Protein AF-A0A4Y7Q0X6-F1 (afdb_monomer_lite)

Secondary structure (DSSP, 8-state):
-----PPPP-PPPPPP----PPP-------------------------------PPPPPPPPPPP-PPPP-SHHHHHHHHHHTPBSPP-TTS-HHHHHHHHHHHHHS--TTSS---TT-----TT--S--GGGHHHHHHHHHHHHHHHHHHT-TT-TTTTTHHHHHHTTEEEEEEEEEEETTEEEEEEEEEEEE-SBTT--EEEEEEEEEEEE-SS-EEEEEEEEEEEE-TTGGG-SS-TTTSTTS--EEEEEEEEETTTTEEEEEE--HHHHHHHHHHHHS-SSSS-HHHHHHHHHHHTTTTSS--TTTHHHHHHHHHHSPPPTTS--S-TTSPP--TTTTS--PPP---S---TT-----------------------PPPP-

Foldseek 3Di:
DDDDDDDDDDDDDDDDDDDDDDDDDDDDDDDDDDDDDDDDDDDDDDPDDDDPPPDDPDDPDPDPDPQDQDPAPLSVVVCVQLVAFDPADPVDDNVLSNLLSVLLVPLDQLPDPDPDPPADQPPVDDDDDPSSCLVNVLLQQLLVLLLLLCLQQPPFGPNPCLSSSQSSQKGWLDWYFYDDPLATQKIWTKMKGAFSHNFQKIKIKTWIWHWDDDPLFIWTKIWIKIAIDGSVRSNDSDGLRVDPPTPIFTQKMWGQDRVVRDIPIDGGDLVVLQVVCCRRRVDGPSFWSLSSSSSSCSSNSPCVRVHPPSVVSNVVSVVPTDGDPSGDDSDPPDPDDPPCPPPRDPPPPPPPPPPVPPDPDDDPPDDDDDDDDDDDDDDDDDDDD

Organism: NCBI:txid50990

Sequence (385 aa):
MTGKKTKKSTTVKATNAGSKNNVVENNGKAAVAPPVGSKRKATDDLTNKPTKTRAKPGVANPKPAPVAKPTGEWALKAIAKWNLQPPYDTEITEAQWEKYYTVRSEINVPDGGELYDGFSFQEDDAEERNDESIPHEILLDIRDALSVTIANCKGLPGREGLSDALSKGFYLLDISGCADDDSPRTVESTSRIYSPLGNGNFVDLSYDFHHRVRWASIERFATLNIALGDIGNASSNRCLAAGKQAKKIKIFSMHHDEKLRNDKRTLASVPNLKLVEEHLFGTSKKISPLKIYKFLLNAGGVMFFNEEDMGWTKREGKCRYSRLKDEESESDNEPKRDRKSNEPMTPPRGRGGFDPFGELYDSDDEGAYYDSEEEELAEYGFAPF

Radius of gyration: 30.91 Å; chains: 1; bounding box: 102×65×88 Å

Structure (mmCIF, N/CA/C/O backbone):
data_AF-A0A4Y7Q0X6-F1
#
_entry.id   AF-A0A4Y7Q0X6-F1
#
loop_
_atom_site.group_PDB
_atom_site.id
_atom_site.type_symbol
_atom_site.label_atom_id
_atom_site.label_alt_id
_atom_site.label_comp_id
_atom_site.label_asym_id
_atom_site.label_entity_id
_atom_site.label_seq_id
_atom_site.pdbx_PDB_ins_code
_atom_site.Cartn_x
_atom_site.Cartn_y
_atom_site.Cartn_z
_atom_site.occupancy
_atom_site.B_iso_or_equiv
_atom_site.auth_seq_id
_atom_site.auth_comp_id
_atom_site.auth_asym_id
_atom_site.auth_atom_id
_atom_site.pdbx_PDB_model_num
ATOM 1 N N . MET A 1 1 ? 32.934 -33.866 37.643 1.00 42.12 1 MET A N 1
ATOM 2 C CA . MET A 1 1 ? 31.610 -34.442 37.318 1.00 42.12 1 MET A CA 1
ATOM 3 C C . MET A 1 1 ? 31.054 -33.713 36.103 1.00 42.12 1 MET A C 1
ATOM 5 O O . MET A 1 1 ? 30.496 -32.635 36.238 1.00 42.12 1 MET A O 1
ATOM 9 N N . THR A 1 2 ? 31.304 -34.240 34.909 1.00 34.84 2 THR A N 1
ATOM 10 C CA . THR A 1 2 ? 30.961 -33.617 33.622 1.00 34.84 2 THR A CA 1
ATOM 11 C C . THR A 1 2 ? 29.789 -34.368 32.990 1.00 34.84 2 THR A C 1
ATOM 13 O O . THR A 1 2 ? 29.934 -35.484 32.498 1.00 34.84 2 THR A O 1
ATOM 16 N N . GLY A 1 3 ? 28.595 -33.775 33.049 1.00 36.19 3 GLY A N 1
ATOM 17 C CA . GLY A 1 3 ? 27.369 -34.351 32.496 1.00 36.19 3 GLY A CA 1
ATOM 18 C C . GLY A 1 3 ? 27.181 -33.998 31.022 1.00 36.19 3 GLY A C 1
ATOM 19 O O . GLY A 1 3 ? 26.699 -32.916 30.701 1.00 36.19 3 GLY A O 1
ATOM 20 N N . LYS A 1 4 ? 27.526 -34.927 30.122 1.00 41.84 4 LYS A N 1
ATOM 21 C CA . LYS A 1 4 ? 27.146 -34.890 28.699 1.00 41.84 4 LYS A CA 1
ATOM 22 C C . LYS A 1 4 ? 25.642 -35.161 28.559 1.00 41.84 4 LYS A C 1
ATOM 24 O O . LYS A 1 4 ? 25.179 -36.237 28.928 1.00 41.84 4 LYS A O 1
ATOM 29 N N . LYS A 1 5 ? 24.885 -34.224 27.977 1.00 49.41 5 LYS A N 1
ATOM 30 C CA . LYS A 1 5 ? 23.503 -34.454 27.517 1.00 49.41 5 LYS A CA 1
ATOM 31 C C . LYS A 1 5 ? 23.502 -34.802 26.027 1.00 49.41 5 LYS A C 1
ATOM 33 O O . LYS A 1 5 ? 23.831 -33.974 25.184 1.00 49.41 5 LYS A O 1
ATOM 38 N N . THR A 1 6 ? 23.115 -36.033 25.712 1.00 41.66 6 THR A N 1
ATOM 39 C CA . THR A 1 6 ? 22.852 -36.543 24.359 1.00 41.66 6 THR A CA 1
ATOM 40 C C . THR A 1 6 ? 21.480 -36.082 23.856 1.00 41.66 6 THR A C 1
ATOM 42 O O . THR A 1 6 ? 20.467 -36.356 24.501 1.00 41.66 6 THR A O 1
ATOM 45 N N . LYS A 1 7 ? 21.430 -35.425 22.688 1.00 46.16 7 LYS A N 1
ATOM 46 C CA . LYS A 1 7 ? 20.193 -35.151 21.933 1.00 46.16 7 LYS A CA 1
ATOM 47 C C . LYS A 1 7 ? 19.788 -36.401 21.139 1.00 46.16 7 LYS A C 1
ATOM 49 O O . LYS A 1 7 ? 20.582 -36.914 20.356 1.00 46.16 7 LYS A O 1
ATOM 54 N N . LYS A 1 8 ? 18.555 -36.882 21.334 1.00 40.59 8 LYS A N 1
ATOM 55 C CA . LYS A 1 8 ? 17.921 -37.913 20.495 1.00 40.59 8 LYS A CA 1
ATOM 56 C C . LYS A 1 8 ? 17.292 -37.248 19.268 1.00 40.59 8 LYS A C 1
ATOM 58 O O . LYS A 1 8 ? 16.390 -36.428 19.410 1.00 40.59 8 LYS A O 1
ATOM 63 N N . SER A 1 9 ? 17.775 -37.618 18.086 1.00 35.44 9 SER A N 1
ATOM 64 C CA . SER A 1 9 ? 17.152 -37.327 16.792 1.00 35.44 9 SER A CA 1
ATOM 65 C C . SER A 1 9 ? 16.017 -38.326 16.553 1.00 35.44 9 SER A C 1
ATOM 67 O O . SER A 1 9 ? 16.224 -39.531 16.701 1.00 35.44 9 SER A O 1
ATOM 69 N N . THR A 1 10 ? 14.820 -37.833 16.231 1.00 40.03 10 THR A N 1
ATOM 70 C CA . THR A 1 10 ? 13.656 -38.663 15.892 1.00 40.03 10 THR A CA 1
ATOM 71 C C . THR A 1 10 ? 13.341 -38.471 14.415 1.00 40.03 10 THR A C 1
ATOM 73 O O . THR A 1 10 ? 12.873 -37.415 13.999 1.00 40.03 10 THR A O 1
ATOM 76 N N . THR A 1 11 ? 13.628 -39.500 13.623 1.00 36.19 11 THR A N 1
ATOM 77 C CA . THR A 1 11 ? 13.312 -39.595 12.196 1.00 36.19 11 THR A CA 1
ATOM 78 C C . THR A 1 11 ? 11.851 -40.008 12.026 1.00 36.19 11 THR A C 1
ATOM 80 O O . THR A 1 11 ? 11.471 -41.112 12.417 1.00 36.19 11 THR A O 1
ATOM 83 N N . VAL A 1 12 ? 11.025 -39.147 11.430 1.00 40.78 12 VAL A N 1
ATOM 84 C CA . VAL A 1 12 ? 9.645 -39.483 11.048 1.00 40.78 12 VAL A CA 1
ATOM 85 C C . VAL A 1 12 ? 9.639 -39.971 9.598 1.00 40.78 12 VAL A C 1
ATOM 87 O O . VAL A 1 12 ? 10.002 -39.238 8.682 1.00 40.78 12 VAL A O 1
ATOM 90 N N . LYS A 1 13 ? 9.243 -41.234 9.403 1.00 35.84 13 LYS A N 1
ATOM 91 C CA . LYS A 1 13 ? 8.971 -41.851 8.096 1.00 35.84 13 LYS A CA 1
ATOM 92 C C . LYS A 1 13 ? 7.671 -41.284 7.520 1.00 35.84 13 LYS A C 1
ATOM 94 O O . LYS A 1 13 ? 6.621 -41.435 8.136 1.00 35.84 13 LYS A O 1
ATOM 99 N N . ALA A 1 14 ? 7.733 -40.711 6.321 1.00 36.19 14 ALA A N 1
ATOM 100 C CA . ALA A 1 14 ? 6.559 -40.410 5.511 1.00 36.19 14 ALA A CA 1
ATOM 101 C C . ALA A 1 14 ? 6.200 -41.636 4.656 1.00 36.19 14 ALA A C 1
ATOM 103 O O . ALA A 1 14 ? 7.004 -42.086 3.838 1.00 36.19 14 ALA A O 1
ATOM 104 N N . THR A 1 15 ? 5.005 -42.196 4.854 1.00 38.50 15 THR A N 1
ATOM 105 C CA . THR A 1 15 ? 4.435 -43.228 3.978 1.00 38.50 15 THR A CA 1
ATOM 106 C C . THR A 1 15 ? 3.502 -42.607 2.950 1.00 38.50 15 THR A C 1
ATOM 108 O O . THR A 1 15 ? 2.641 -41.790 3.261 1.00 38.50 15 THR A O 1
ATOM 111 N N . ASN A 1 16 ? 3.716 -43.050 1.717 1.00 35.06 16 ASN A N 1
ATOM 112 C CA . ASN A 1 16 ? 3.055 -42.677 0.480 1.00 35.06 16 ASN A CA 1
ATOM 113 C C . ASN A 1 16 ? 1.678 -43.368 0.393 1.00 35.06 16 ASN A C 1
ATOM 115 O O . ASN A 1 16 ? 1.601 -44.580 0.601 1.00 35.06 16 ASN A O 1
ATOM 119 N N . ALA A 1 17 ? 0.612 -42.640 0.056 1.00 36.94 17 ALA A N 1
ATOM 120 C CA . ALA A 1 17 ? -0.700 -43.218 -0.244 1.00 36.94 17 ALA A CA 1
ATOM 121 C C . ALA A 1 17 ? -1.197 -42.674 -1.587 1.00 36.94 17 ALA A C 1
ATOM 123 O O . ALA A 1 17 ? -1.498 -41.491 -1.732 1.00 36.94 17 ALA A O 1
ATOM 124 N N . GLY A 1 18 ? -1.215 -43.563 -2.581 1.00 31.98 18 GLY A N 1
ATOM 125 C CA . GLY A 1 18 ? -1.618 -43.278 -3.949 1.00 31.98 18 GLY A CA 1
ATOM 126 C C . GLY A 1 18 ? -3.117 -43.026 -4.079 1.00 31.98 18 GLY A C 1
ATOM 127 O O . GLY A 1 18 ? -3.935 -43.760 -3.527 1.00 31.98 18 GLY A O 1
ATOM 128 N N . SER A 1 19 ? -3.461 -42.012 -4.869 1.00 37.03 19 SER A N 1
ATOM 129 C CA . SER A 1 19 ? -4.831 -41.729 -5.281 1.00 37.03 19 SER A CA 1
ATOM 130 C C . SER A 1 19 ? -5.029 -42.190 -6.725 1.00 37.03 19 SER A C 1
ATOM 132 O O . SER A 1 19 ? -4.383 -41.688 -7.646 1.00 37.03 19 SER A O 1
ATOM 134 N N . LYS A 1 20 ? -5.888 -43.197 -6.908 1.00 37.97 20 LYS A N 1
ATOM 135 C CA . LYS A 1 20 ? -6.369 -43.678 -8.207 1.00 37.97 20 LYS A CA 1
ATOM 136 C C . LYS A 1 20 ? -7.588 -42.840 -8.592 1.00 37.97 20 LYS A C 1
ATOM 138 O O . LYS A 1 20 ? -8.619 -42.951 -7.937 1.00 37.97 20 LYS A O 1
ATOM 143 N N . ASN A 1 21 ? -7.486 -42.040 -9.652 1.00 41.12 21 ASN A N 1
ATOM 144 C CA . ASN A 1 21 ? -8.643 -41.365 -10.236 1.00 41.12 21 ASN A CA 1
ATOM 145 C C . ASN A 1 21 ? -9.253 -42.230 -11.342 1.00 41.12 21 ASN A C 1
ATOM 147 O O . ASN A 1 21 ? -8.586 -42.587 -12.312 1.00 41.12 21 ASN A O 1
ATOM 151 N N . ASN A 1 22 ? -10.532 -42.552 -11.152 1.00 38.16 22 ASN A N 1
ATOM 152 C CA . ASN A 1 22 ? -11.394 -43.211 -12.119 1.00 38.16 22 ASN A CA 1
ATOM 153 C C . ASN A 1 22 ? -11.640 -42.306 -13.331 1.00 38.16 22 ASN A C 1
ATOM 155 O O . ASN A 1 22 ? -12.042 -41.150 -13.196 1.00 38.16 22 ASN A O 1
ATOM 159 N N . VAL A 1 23 ? -11.439 -42.887 -14.509 1.00 36.53 23 VAL A N 1
ATOM 160 C CA . VAL A 1 23 ? -11.883 -42.381 -15.805 1.00 36.53 23 VAL A CA 1
ATOM 161 C C . VAL A 1 23 ? -13.380 -42.668 -15.921 1.00 36.53 23 VAL A C 1
ATOM 163 O O . VAL A 1 23 ? -13.791 -43.823 -15.852 1.00 36.53 23 VAL A O 1
ATOM 166 N N . VAL A 1 24 ? -14.195 -41.625 -16.079 1.00 47.00 24 VAL A N 1
ATOM 167 C CA . VAL A 1 24 ? -15.589 -41.750 -16.523 1.00 47.00 24 VAL A CA 1
ATOM 168 C C . VAL A 1 24 ? -15.646 -41.235 -17.954 1.00 47.00 24 VAL A C 1
ATOM 170 O O . VAL A 1 24 ? -15.506 -40.040 -18.208 1.00 47.00 24 VAL A O 1
ATOM 173 N N . GLU A 1 25 ? -15.809 -42.172 -18.884 1.00 37.81 25 GLU A N 1
ATOM 174 C CA . GLU A 1 25 ? -16.182 -41.915 -20.269 1.00 37.81 25 GLU A CA 1
ATOM 175 C C . GLU A 1 25 ? -17.593 -41.319 -20.316 1.00 37.81 25 GLU A C 1
ATOM 177 O O . GLU A 1 25 ? -18.524 -41.867 -19.732 1.00 37.81 25 GLU A O 1
ATOM 182 N N . ASN A 1 26 ? -17.770 -40.223 -21.053 1.00 42.41 26 ASN A N 1
ATOM 183 C CA . ASN A 1 26 ? -19.085 -39.770 -21.491 1.00 42.41 26 ASN A CA 1
ATOM 184 C C . ASN A 1 26 ? -19.026 -39.484 -22.994 1.00 42.41 26 ASN A C 1
ATOM 186 O O . ASN A 1 26 ? -18.531 -38.450 -23.440 1.00 42.41 26 ASN A O 1
ATOM 190 N N . ASN A 1 27 ? -19.527 -40.446 -23.768 1.00 41.25 27 ASN A N 1
ATOM 191 C CA . ASN A 1 27 ? -19.830 -40.320 -25.188 1.00 41.25 27 ASN A CA 1
ATOM 192 C C . ASN A 1 27 ? -21.253 -39.768 -25.355 1.00 41.25 27 ASN A C 1
ATOM 194 O O . ASN A 1 27 ? -22.197 -40.316 -24.792 1.00 41.25 27 ASN A O 1
ATOM 198 N N . GLY A 1 28 ? -21.426 -38.737 -26.185 1.00 40.59 28 GLY A N 1
ATOM 199 C CA . GLY A 1 28 ? -22.749 -38.200 -26.511 1.00 40.59 28 GLY A CA 1
ATOM 200 C C . GLY A 1 28 ? -22.730 -37.197 -27.661 1.00 40.59 28 GLY A C 1
ATOM 201 O O . GLY A 1 28 ? -22.636 -35.995 -27.447 1.00 40.59 28 GLY A O 1
ATOM 202 N N . LYS A 1 29 ? -22.825 -37.716 -28.891 1.00 38.19 29 LYS A N 1
ATOM 203 C CA . LYS A 1 29 ? -23.084 -36.990 -30.147 1.00 38.19 29 LYS A CA 1
ATOM 204 C C . LYS A 1 29 ? -24.416 -36.226 -30.100 1.00 38.19 29 LYS A C 1
ATOM 206 O O . LYS A 1 29 ? -25.411 -36.817 -29.702 1.00 38.19 29 LYS A O 1
ATOM 211 N N . ALA A 1 30 ? -24.467 -35.032 -30.697 1.00 40.59 30 ALA A N 1
ATOM 212 C CA . ALA A 1 30 ? -25.462 -34.678 -31.724 1.00 40.59 30 ALA A CA 1
ATOM 213 C C . ALA A 1 30 ? -25.152 -33.309 -32.354 1.00 40.59 30 ALA A C 1
ATOM 215 O O . ALA A 1 30 ? -24.991 -32.306 -31.666 1.00 40.59 30 ALA A O 1
ATOM 216 N N . ALA A 1 31 ? -25.094 -33.294 -33.684 1.00 42.94 31 ALA A N 1
ATOM 217 C CA . ALA A 1 31 ? -25.032 -32.110 -34.526 1.00 42.94 31 ALA A CA 1
ATOM 218 C C . ALA A 1 31 ? -26.451 -31.587 -34.801 1.00 42.94 31 ALA A C 1
ATOM 220 O O . ALA A 1 31 ? -27.325 -32.385 -35.137 1.00 42.94 31 ALA A O 1
ATOM 221 N N . VAL A 1 32 ? -26.667 -30.269 -34.732 1.00 49.12 32 VAL A N 1
ATOM 222 C CA . VAL A 1 32 ? -27.850 -29.602 -35.305 1.00 49.12 32 VAL A CA 1
ATOM 223 C C . VAL A 1 32 ? -27.428 -28.263 -35.922 1.00 49.12 32 VAL A C 1
ATOM 225 O O . VAL A 1 32 ? -26.680 -27.492 -35.328 1.00 49.12 32 VAL A O 1
ATOM 228 N N . ALA A 1 33 ? -27.886 -28.053 -37.156 1.00 47.62 33 ALA A N 1
ATOM 229 C CA . ALA A 1 33 ? -27.606 -26.946 -38.067 1.00 47.62 33 ALA A CA 1
ATOM 230 C C . ALA A 1 33 ? -28.189 -25.579 -37.618 1.00 47.62 33 ALA A C 1
ATOM 232 O O . ALA A 1 33 ? -29.082 -25.543 -36.770 1.00 47.62 33 ALA A O 1
ATOM 233 N N . PRO A 1 34 ? -27.737 -24.447 -38.205 1.00 54.53 34 PRO A N 1
ATOM 234 C CA . PRO A 1 34 ? -28.184 -23.108 -37.817 1.00 54.53 34 PRO A CA 1
ATOM 235 C C . PRO A 1 34 ? -29.416 -22.632 -38.614 1.00 54.53 34 PRO A C 1
ATOM 237 O O . PRO A 1 34 ? -29.456 -22.816 -39.834 1.00 54.53 34 PRO A O 1
ATOM 240 N N . PRO A 1 35 ? -30.384 -21.922 -38.000 1.00 59.22 35 PRO A N 1
ATOM 241 C CA . PRO A 1 35 ? -31.389 -21.191 -38.754 1.00 59.22 35 PRO A CA 1
ATOM 242 C C . PRO A 1 35 ? -30.964 -19.734 -38.998 1.00 59.22 35 PRO A C 1
ATOM 244 O O . PRO A 1 35 ? -30.876 -18.899 -38.101 1.00 59.22 35 PRO A O 1
ATOM 247 N N . VAL A 1 36 ? -30.686 -19.474 -40.271 1.00 44.56 36 VAL A N 1
ATOM 248 C CA . VAL A 1 36 ? -31.176 -18.367 -41.107 1.00 44.56 36 VAL A CA 1
ATOM 249 C C . VAL A 1 36 ? -31.948 -17.234 -40.398 1.00 44.56 36 VAL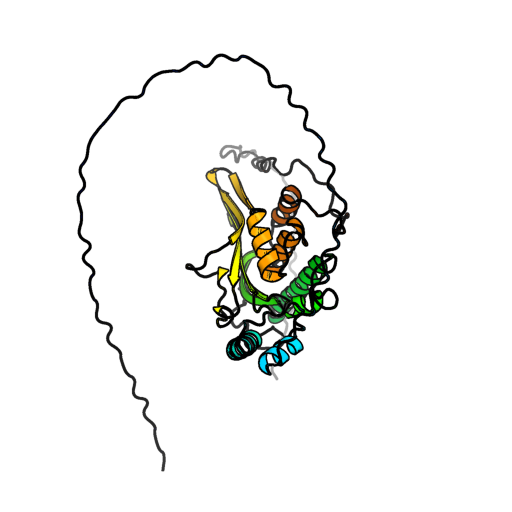 A C 1
ATOM 251 O O . VAL A 1 36 ? -33.077 -17.399 -39.951 1.00 44.56 36 VAL A O 1
ATOM 254 N N . GLY A 1 37 ? -31.347 -16.040 -40.450 1.00 43.00 37 GLY A N 1
ATOM 255 C CA . GLY A 1 37 ? -31.946 -14.790 -40.936 1.00 43.00 37 GLY A CA 1
ATOM 256 C C . GLY A 1 37 ? -33.285 -14.321 -40.360 1.00 43.00 37 GLY A C 1
ATOM 257 O O . GLY A 1 37 ? -34.348 -14.750 -40.797 1.00 43.00 37 GLY A O 1
ATOM 258 N N . SER A 1 38 ? -33.245 -13.265 -39.540 1.00 45.56 38 SER A N 1
ATOM 259 C CA . SER A 1 38 ? -34.418 -12.415 -39.315 1.00 45.56 38 SER A CA 1
ATOM 260 C C . SER A 1 38 ? -34.057 -10.934 -39.440 1.00 45.56 38 SER A C 1
ATOM 262 O O . SER A 1 38 ? -33.387 -10.350 -38.590 1.00 45.56 38 SER A O 1
ATOM 264 N N . LYS A 1 39 ? -34.503 -10.342 -40.554 1.00 48.31 39 LYS A N 1
ATOM 265 C CA . LYS A 1 39 ? -34.546 -8.900 -40.808 1.00 48.31 39 LYS A CA 1
ATOM 266 C C . LYS A 1 39 ? -35.511 -8.260 -39.807 1.00 48.31 39 LYS A C 1
ATOM 268 O O . LYS A 1 39 ? -36.683 -8.630 -39.788 1.00 48.31 39 LYS A O 1
ATOM 273 N N . ARG A 1 40 ? -35.073 -7.255 -39.045 1.00 43.03 40 ARG A N 1
ATOM 274 C CA . ARG A 1 40 ? -35.993 -6.337 -38.357 1.00 43.03 40 ARG A CA 1
ATOM 275 C C . ARG A 1 40 ? -35.858 -4.931 -38.923 1.00 43.03 40 ARG A C 1
ATOM 277 O O . ARG A 1 40 ? -34.797 -4.318 -38.878 1.00 43.03 40 ARG A O 1
ATOM 284 N N . LYS A 1 41 ? -36.979 -4.501 -39.502 1.00 42.19 41 LYS A N 1
ATOM 285 C CA . LYS A 1 41 ? -37.335 -3.145 -39.911 1.00 42.19 41 LYS A CA 1
ATOM 286 C C . LYS A 1 41 ? -37.283 -2.202 -38.710 1.00 42.19 41 LYS A C 1
ATOM 288 O O . LYS A 1 41 ? -37.735 -2.557 -37.625 1.00 42.19 41 LYS A O 1
ATOM 293 N N . ALA A 1 42 ? -36.783 -1.001 -38.969 1.00 44.25 42 ALA A N 1
ATOM 294 C CA . ALA A 1 42 ? -37.035 0.193 -38.185 1.00 44.25 42 ALA A CA 1
ATOM 295 C C . ALA A 1 42 ? -38.502 0.622 -38.321 1.00 44.25 42 ALA A C 1
ATOM 297 O O . ALA A 1 42 ? -39.024 0.545 -39.432 1.00 44.25 42 ALA A O 1
ATOM 298 N N . THR A 1 43 ? -39.098 1.098 -37.226 1.00 39.28 43 THR A N 1
ATOM 299 C CA . THR A 1 43 ? -39.959 2.294 -37.161 1.00 39.28 43 THR A CA 1
ATOM 300 C C . THR A 1 43 ? -40.310 2.613 -35.702 1.00 39.28 43 THR A C 1
ATOM 302 O O . THR A 1 43 ? -40.560 1.708 -34.910 1.00 39.28 43 THR A O 1
ATOM 305 N N . ASP A 1 44 ? -40.355 3.916 -35.440 1.00 36.38 44 ASP A N 1
ATOM 306 C CA . ASP A 1 44 ? -41.178 4.633 -34.464 1.00 36.38 44 ASP A CA 1
ATOM 307 C C . ASP A 1 44 ? -40.780 4.730 -32.977 1.00 36.38 44 ASP A C 1
ATOM 309 O O . ASP A 1 44 ? -40.960 3.838 -32.155 1.00 36.38 44 ASP A O 1
ATOM 313 N N . ASP A 1 45 ? -40.274 5.932 -32.679 1.00 42.53 45 ASP A N 1
ATOM 314 C CA . ASP A 1 45 ? -40.995 6.951 -31.901 1.00 42.53 45 ASP A CA 1
ATOM 315 C C . ASP A 1 45 ? -41.085 6.757 -30.381 1.00 42.53 45 ASP A C 1
ATOM 317 O O . ASP A 1 45 ? -42.040 6.203 -29.849 1.00 42.53 45 ASP A O 1
ATOM 321 N N . LEU A 1 46 ? -40.100 7.313 -29.661 1.00 38.94 46 LEU A N 1
ATOM 322 C CA . LEU A 1 46 ? -40.230 7.662 -28.244 1.00 38.94 46 LEU A CA 1
ATOM 323 C C . LEU A 1 46 ? 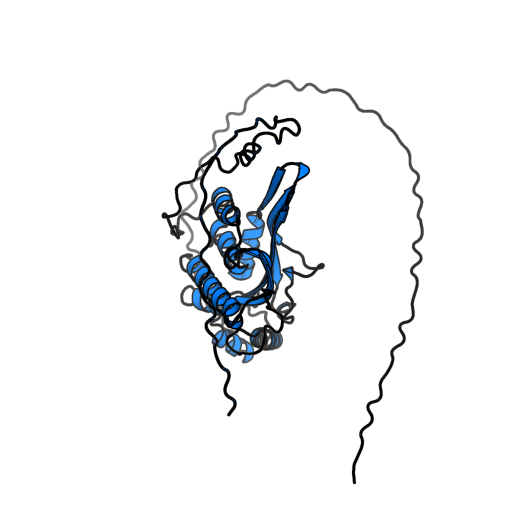-39.444 8.942 -27.926 1.00 38.94 46 LEU A C 1
ATOM 325 O O . LEU A 1 46 ? -38.304 8.923 -27.454 1.00 38.94 46 LEU A O 1
ATOM 329 N N . THR A 1 47 ? -40.098 10.085 -28.121 1.00 48.47 47 THR A N 1
ATOM 330 C CA . THR A 1 47 ? -39.776 11.332 -27.421 1.00 48.47 47 THR A CA 1
ATOM 331 C C . THR A 1 47 ? -40.048 11.176 -25.923 1.00 48.47 47 THR A C 1
ATOM 333 O O . THR A 1 47 ? -41.151 11.446 -25.457 1.00 48.47 47 THR A O 1
ATOM 336 N N . ASN A 1 48 ? -39.035 10.789 -25.144 1.00 37.12 48 ASN A N 1
ATOM 337 C CA . ASN A 1 48 ? -39.067 10.890 -23.684 1.00 37.12 48 ASN A CA 1
ATOM 338 C C . ASN A 1 48 ? -38.048 11.931 -23.205 1.00 37.12 48 ASN A C 1
ATOM 340 O O . ASN A 1 48 ? -36.850 11.674 -23.089 1.00 37.12 48 ASN A O 1
ATOM 344 N N . LYS A 1 49 ? -38.553 13.138 -22.920 1.00 41.91 49 LYS A N 1
ATOM 345 C CA . LYS A 1 49 ? -37.848 14.180 -22.161 1.00 41.91 49 LYS A CA 1
ATOM 346 C C . LYS A 1 49 ? -37.535 13.653 -20.750 1.00 41.91 49 LYS A C 1
ATOM 348 O O . LYS A 1 49 ? -38.466 13.244 -20.061 1.00 41.91 49 LYS A O 1
ATOM 353 N N . PRO A 1 50 ? -36.285 13.729 -20.260 1.00 39.16 50 PRO A N 1
ATOM 354 C CA . PRO A 1 50 ? -35.990 13.412 -18.870 1.00 39.16 50 PRO A CA 1
ATOM 355 C C . PRO A 1 50 ? -36.498 14.533 -17.955 1.00 39.16 50 PRO A C 1
ATOM 357 O O . PRO A 1 50 ? -35.996 15.661 -17.959 1.00 39.16 50 PRO A O 1
ATOM 360 N N . THR A 1 51 ? -37.512 14.215 -17.157 1.00 36.03 51 THR A N 1
ATOM 361 C CA . THR A 1 51 ? -38.041 15.066 -16.091 1.00 36.03 51 THR A CA 1
ATOM 362 C C . THR A 1 51 ? -36.968 15.233 -15.013 1.00 36.03 51 THR A C 1
ATOM 364 O O . THR A 1 51 ? -36.584 14.278 -14.343 1.00 36.03 51 THR A O 1
ATOM 367 N N . LYS A 1 52 ? -36.459 16.460 -14.847 1.00 44.34 52 LYS A N 1
ATOM 368 C CA . LYS A 1 52 ? -35.568 16.854 -13.745 1.00 44.34 52 LYS A CA 1
ATOM 369 C C . LYS A 1 52 ? -36.302 16.700 -12.410 1.00 44.34 52 LYS A C 1
ATOM 371 O O . LYS A 1 52 ? -36.992 17.617 -11.967 1.00 44.34 52 LYS A O 1
ATOM 376 N N . THR A 1 53 ? -36.117 15.574 -11.733 1.00 36.88 53 THR A N 1
ATOM 377 C CA . THR A 1 53 ? -36.486 15.429 -10.323 1.00 36.88 53 THR A CA 1
ATOM 378 C C . THR A 1 53 ? -35.459 16.184 -9.482 1.00 36.88 53 THR A C 1
ATOM 380 O O . THR A 1 53 ? -34.317 15.763 -9.308 1.00 36.88 53 THR A O 1
ATOM 383 N N . ARG A 1 54 ? -35.860 17.364 -9.004 1.00 42.09 54 ARG A N 1
ATOM 384 C CA . ARG A 1 54 ? -35.110 18.207 -8.068 1.00 42.09 54 ARG A CA 1
ATOM 385 C C . ARG A 1 54 ? -34.908 17.436 -6.758 1.00 42.09 54 ARG A C 1
ATOM 387 O O . ARG A 1 54 ? -35.861 17.242 -6.007 1.00 42.09 54 ARG A O 1
ATOM 394 N N . ALA A 1 55 ? -33.681 16.983 -6.504 1.00 38.25 55 ALA A N 1
ATOM 395 C CA . ALA A 1 55 ? -33.299 16.364 -5.239 1.00 38.25 55 ALA A CA 1
ATOM 396 C C . ALA A 1 55 ? -33.546 17.345 -4.078 1.00 38.25 55 ALA A C 1
ATOM 398 O O . ALA A 1 55 ? -33.173 18.519 -4.155 1.00 38.25 55 ALA A O 1
ATOM 399 N N . LYS A 1 56 ? -34.215 16.867 -3.023 1.00 41.88 56 LYS A N 1
ATOM 400 C CA . LYS A 1 56 ? -34.442 17.627 -1.788 1.00 41.88 56 LYS A CA 1
ATOM 401 C C . LYS A 1 56 ? -33.097 17.927 -1.097 1.00 41.88 56 LYS A C 1
ATOM 403 O O . LYS A 1 56 ? -32.209 17.075 -1.134 1.00 41.88 56 LYS A O 1
ATOM 408 N N . PRO A 1 57 ? -32.941 19.110 -0.474 1.00 45.16 57 PRO A N 1
ATOM 409 C CA . PRO A 1 57 ? -31.738 19.472 0.268 1.00 45.16 57 PRO A CA 1
ATOM 410 C C . PRO A 1 57 ? -31.530 18.534 1.464 1.00 45.16 57 PRO A C 1
ATOM 412 O O . PRO A 1 57 ? -32.488 18.090 2.096 1.00 45.16 57 PRO A O 1
ATOM 415 N N . GLY A 1 58 ? -30.259 18.204 1.695 1.00 41.31 58 GLY A N 1
ATOM 416 C CA . GLY A 1 58 ? -29.794 17.117 2.544 1.00 41.31 58 GLY A CA 1
ATOM 417 C C . GLY A 1 58 ? -30.283 17.181 3.986 1.00 41.31 58 GLY A C 1
ATOM 418 O O . GLY A 1 58 ? -30.123 18.183 4.678 1.00 41.31 58 GLY A O 1
ATOM 419 N N . VAL A 1 59 ? -30.808 16.047 4.443 1.00 40.78 59 VAL A N 1
ATOM 420 C CA . VAL A 1 59 ? -30.842 15.702 5.861 1.00 40.78 59 VAL A CA 1
ATOM 421 C C . VAL A 1 59 ? -29.386 15.621 6.313 1.00 40.78 59 VAL A C 1
ATOM 423 O O . VAL A 1 59 ? -28.602 14.866 5.738 1.00 40.78 59 VAL A O 1
ATOM 426 N N . ALA A 1 60 ? -29.009 16.455 7.282 1.00 43.12 60 ALA A N 1
ATOM 427 C CA . ALA A 1 60 ? -27.699 16.397 7.909 1.00 43.12 60 ALA A CA 1
ATOM 428 C C . ALA A 1 60 ? -27.462 14.963 8.400 1.00 43.12 60 ALA A C 1
ATOM 430 O O . ALA A 1 60 ? -28.247 14.450 9.199 1.00 43.12 60 ALA A O 1
ATOM 431 N N . ASN A 1 61 ? -26.417 14.307 7.888 1.00 47.31 61 ASN A N 1
ATOM 432 C CA . ASN A 1 61 ? -26.020 12.996 8.387 1.00 47.31 61 ASN A CA 1
ATOM 433 C C . ASN A 1 61 ? -25.813 13.121 9.903 1.00 47.31 61 ASN A C 1
ATOM 435 O O . ASN A 1 61 ? -25.036 13.989 10.318 1.00 47.31 61 ASN A O 1
ATOM 439 N N . PRO A 1 62 ? -26.507 12.316 10.728 1.00 44.47 62 PRO A N 1
ATOM 440 C CA . PRO A 1 62 ? -26.322 12.359 12.167 1.00 44.47 62 PRO A CA 1
ATOM 441 C C . PRO A 1 62 ? -24.841 12.139 12.465 1.00 44.47 62 PRO A C 1
ATOM 443 O O . PRO A 1 62 ? -24.221 11.219 11.927 1.00 44.47 62 PRO A O 1
ATOM 446 N N . LYS A 1 63 ? -24.267 13.029 13.281 1.00 47.00 63 LYS A N 1
ATOM 447 C CA . LYS A 1 63 ? -22.902 12.891 13.790 1.00 47.00 63 LYS A CA 1
ATOM 448 C C . LYS A 1 63 ? -22.803 11.482 14.393 1.00 47.00 63 LYS A C 1
ATOM 450 O O . LYS A 1 63 ? -23.582 11.201 15.307 1.00 47.00 63 LYS A O 1
ATOM 455 N N . PRO A 1 64 ? -21.943 10.589 13.868 1.00 56.81 64 PRO A N 1
ATOM 456 C CA . PRO A 1 64 ? -21.849 9.234 14.387 1.00 56.81 64 PRO A CA 1
ATOM 457 C C . PRO A 1 64 ? -21.544 9.316 15.880 1.00 56.81 64 PRO A C 1
ATOM 459 O O . PRO A 1 64 ? -20.721 10.136 16.304 1.00 56.81 64 PRO A O 1
ATOM 462 N N . ALA A 1 65 ? -22.276 8.532 16.674 1.00 55.59 65 ALA A N 1
ATOM 463 C CA . ALA A 1 65 ? -22.056 8.454 18.109 1.00 55.59 65 ALA A CA 1
ATOM 464 C C . ALA A 1 65 ? -20.567 8.164 18.374 1.00 55.59 65 ALA A C 1
ATOM 466 O O . ALA A 1 65 ? -19.950 7.438 17.589 1.00 55.59 65 ALA A O 1
ATOM 467 N N . PRO A 1 66 ? -19.968 8.746 19.428 1.00 58.53 66 PRO A N 1
ATOM 468 C CA . PRO A 1 66 ? -18.579 8.472 19.764 1.00 58.53 66 PRO A CA 1
ATOM 469 C C . PRO A 1 66 ? -18.419 6.965 19.977 1.00 58.53 66 PRO A C 1
ATOM 471 O O . PRO A 1 66 ? -18.982 6.401 20.913 1.00 58.53 66 PRO A O 1
ATOM 474 N N . VAL A 1 67 ? -17.698 6.311 19.065 1.00 72.81 67 VAL A N 1
ATOM 475 C CA . VAL A 1 67 ? -17.391 4.883 19.167 1.00 72.81 67 VAL A CA 1
ATOM 476 C C . VAL A 1 67 ? -16.503 4.714 20.395 1.00 72.81 67 VAL A C 1
ATOM 478 O O . VAL A 1 67 ? -15.463 5.370 20.498 1.00 72.81 67 VAL A O 1
ATOM 481 N N . ALA A 1 68 ? -16.949 3.902 21.354 1.00 83.94 68 ALA A N 1
ATOM 482 C CA . ALA A 1 68 ? -16.230 3.690 22.600 1.00 83.94 68 ALA A CA 1
ATOM 483 C C . ALA A 1 68 ? -14.822 3.156 22.302 1.00 83.94 68 ALA A C 1
ATOM 485 O O . ALA A 1 68 ? -14.653 2.200 21.547 1.00 83.94 68 ALA A O 1
ATOM 486 N N . LYS A 1 69 ? -13.805 3.798 22.883 1.00 89.50 69 LYS A N 1
ATOM 487 C CA . LYS A 1 69 ? -12.423 3.322 22.799 1.00 89.50 69 LYS A CA 1
ATOM 488 C C . LYS A 1 69 ? -12.340 1.948 23.484 1.00 89.50 69 LYS A C 1
ATOM 490 O O . LYS A 1 69 ? -12.902 1.815 24.574 1.00 89.50 69 LYS A O 1
ATOM 495 N N . PRO A 1 70 ? -11.661 0.946 22.897 1.00 93.06 70 PRO A N 1
ATOM 496 C CA . PRO A 1 70 ? -11.496 -0.347 23.549 1.00 93.06 70 PRO A CA 1
ATOM 497 C C . PRO A 1 70 ? -10.751 -0.174 24.878 1.00 93.06 70 PRO A C 1
ATOM 499 O O . PRO A 1 70 ? -9.843 0.650 24.992 1.00 93.06 70 PRO A O 1
ATOM 502 N N . THR A 1 71 ? -11.166 -0.935 25.891 1.00 94.56 71 THR A N 1
ATOM 503 C CA . THR A 1 71 ? -10.658 -0.829 27.270 1.00 94.56 71 THR A CA 1
ATOM 504 C C . THR A 1 71 ? -9.588 -1.865 27.608 1.00 94.56 71 THR A C 1
ATOM 506 O O . THR A 1 71 ? -9.034 -1.819 28.702 1.00 94.56 71 THR A O 1
ATOM 509 N N . GLY A 1 72 ? -9.326 -2.812 26.705 1.00 96.25 72 GLY A N 1
ATOM 510 C CA . GLY A 1 72 ? -8.308 -3.843 26.886 1.00 96.25 72 GLY A CA 1
ATOM 511 C C . GLY A 1 72 ? -6.887 -3.273 26.895 1.00 96.25 72 GLY A C 1
ATOM 512 O O . GLY A 1 72 ? -6.599 -2.274 26.233 1.00 96.25 72 GLY A O 1
ATOM 513 N N . GLU A 1 73 ? -6.000 -3.892 27.669 1.00 97.56 73 GLU A N 1
ATOM 514 C CA . GLU A 1 73 ? -4.608 -3.474 27.848 1.00 97.56 73 GLU A CA 1
ATOM 515 C C . GLU A 1 73 ? -3.834 -3.445 26.519 1.00 97.56 73 GLU A C 1
ATOM 517 O O . GLU A 1 73 ? -3.195 -2.446 26.186 1.00 97.56 73 GLU A O 1
ATOM 522 N N . TRP A 1 74 ? -3.908 -4.517 25.737 1.00 97.19 74 TRP A N 1
ATOM 523 C CA . TRP A 1 74 ? -3.244 -4.674 24.448 1.00 97.19 74 TRP A CA 1
ATOM 524 C C . TRP A 1 74 ? -3.828 -3.760 23.386 1.00 97.19 74 TRP A C 1
ATOM 526 O O . TRP A 1 74 ? -3.065 -3.133 22.647 1.00 97.19 74 TRP A O 1
ATOM 536 N N . ALA A 1 75 ? -5.154 -3.616 23.345 1.00 96.75 75 ALA A N 1
ATOM 537 C CA . ALA A 1 75 ? -5.796 -2.649 22.462 1.00 96.75 75 ALA A CA 1
ATOM 538 C C . ALA A 1 75 ? -5.284 -1.227 22.750 1.00 96.75 75 ALA A C 1
ATOM 540 O O . ALA A 1 75 ? -4.873 -0.508 21.837 1.00 96.75 75 ALA A O 1
ATOM 541 N N . LEU A 1 76 ? -5.224 -0.831 24.026 1.00 96.94 76 LEU A N 1
ATOM 542 C CA . LEU A 1 76 ? -4.702 0.473 24.436 1.00 96.94 76 LEU A CA 1
ATOM 543 C C . LEU A 1 76 ? -3.209 0.637 24.116 1.00 96.94 76 LEU A C 1
ATOM 545 O O . LEU A 1 76 ? -2.822 1.698 23.617 1.00 96.94 76 LEU A O 1
ATOM 549 N N . LYS A 1 77 ? -2.382 -0.396 24.334 1.00 96.75 77 LYS A N 1
ATOM 550 C CA . LYS A 1 77 ? -0.958 -0.401 23.949 1.00 96.75 77 LYS A CA 1
ATOM 551 C C . LYS A 1 77 ? -0.777 -0.223 22.442 1.00 96.75 77 LYS A C 1
ATOM 553 O O . LYS A 1 77 ? 0.060 0.576 22.025 1.00 96.75 77 LYS A O 1
ATOM 558 N N . ALA A 1 78 ? -1.563 -0.927 21.628 1.00 95.81 78 ALA A N 1
ATOM 559 C CA . ALA A 1 78 ? -1.517 -0.820 20.172 1.00 95.81 78 ALA A CA 1
ATOM 560 C C . ALA A 1 78 ? -1.932 0.577 19.695 1.00 95.81 78 ALA A C 1
ATOM 562 O O . ALA A 1 78 ? -1.225 1.199 18.901 1.00 95.81 78 ALA A O 1
ATOM 563 N N . ILE A 1 79 ? -3.037 1.102 20.232 1.00 95.69 79 ILE A N 1
ATOM 564 C CA . ILE A 1 79 ? -3.512 2.452 19.914 1.00 95.69 79 ILE A CA 1
ATOM 565 C C . ILE A 1 79 ? -2.448 3.494 20.257 1.00 95.69 79 ILE A C 1
ATOM 567 O O . ILE A 1 79 ? -2.181 4.367 19.439 1.00 95.69 79 ILE A O 1
ATOM 571 N N . ALA A 1 80 ? -1.820 3.395 21.430 1.00 95.81 80 ALA A N 1
ATOM 572 C CA . ALA A 1 80 ? -0.789 4.339 21.849 1.00 95.81 80 ALA A CA 1
ATOM 573 C C . ALA A 1 80 ? 0.479 4.246 20.984 1.00 95.81 80 ALA A C 1
ATOM 575 O O . ALA A 1 80 ? 0.982 5.273 20.534 1.00 95.81 80 ALA A O 1
ATOM 576 N N . LYS A 1 81 ? 0.979 3.031 20.714 1.00 94.62 81 LYS A N 1
ATOM 577 C CA . LYS A 1 81 ? 2.230 2.820 19.964 1.00 94.62 81 LYS A CA 1
ATOM 578 C C . LYS A 1 81 ? 2.139 3.314 18.519 1.00 94.62 81 LYS A C 1
ATOM 580 O O . LYS A 1 81 ? 3.074 3.942 18.030 1.00 94.62 81 LYS A O 1
ATOM 585 N N . TRP A 1 82 ? 1.018 3.054 17.848 1.00 94.56 82 TRP A N 1
ATOM 586 C CA . TRP A 1 82 ? 0.839 3.374 16.425 1.00 94.56 82 TRP A CA 1
ATOM 587 C C . TRP A 1 82 ? -0.118 4.532 16.156 1.00 94.56 82 TRP A C 1
ATOM 589 O O . TRP A 1 82 ? -0.474 4.765 15.006 1.00 94.56 82 TRP A O 1
ATOM 599 N N . ASN A 1 83 ? -0.527 5.251 17.203 1.00 95.00 83 ASN A N 1
ATOM 600 C CA . ASN A 1 83 ? -1.451 6.381 17.128 1.00 95.00 83 ASN A CA 1
ATOM 601 C C . ASN A 1 83 ? -2.751 6.057 16.359 1.00 95.00 83 ASN A C 1
ATOM 603 O O . ASN A 1 83 ? -3.222 6.852 15.545 1.00 95.00 83 ASN A O 1
ATOM 607 N N . LEU A 1 84 ? -3.314 4.861 16.581 1.00 95.12 84 LEU A N 1
ATOM 608 C CA . LEU A 1 84 ? -4.487 4.396 15.835 1.00 95.12 84 LEU A CA 1
ATOM 609 C C . LEU A 1 84 ? -5.691 5.307 16.083 1.00 95.12 84 LEU A C 1
ATOM 611 O O . LEU A 1 84 ? -5.993 5.680 17.218 1.00 95.12 84 LEU A O 1
ATOM 615 N N . GLN A 1 85 ? -6.402 5.618 15.009 1.00 94.94 85 GLN A N 1
ATOM 616 C CA . GLN A 1 85 ? -7.516 6.551 15.010 1.00 94.94 85 GLN A CA 1
ATOM 617 C C . GLN A 1 85 ? -8.876 5.835 15.100 1.00 94.94 85 GLN A C 1
ATOM 619 O O . GLN A 1 85 ? -9.005 4.679 14.688 1.00 94.94 85 GLN A O 1
ATOM 624 N N . PRO A 1 86 ? -9.930 6.502 15.610 1.00 92.75 86 PRO A N 1
ATOM 625 C CA . PRO A 1 86 ? -11.292 5.988 15.501 1.00 92.75 86 PRO A CA 1
ATOM 626 C C . PRO A 1 86 ? -11.762 5.978 14.032 1.00 92.75 86 PRO A C 1
ATOM 628 O O . PRO A 1 86 ? -11.294 6.807 13.251 1.00 92.75 86 PRO A O 1
ATOM 631 N N . PRO A 1 87 ? -12.754 5.147 13.658 1.00 93.00 87 PRO A N 1
ATOM 632 C CA . PRO A 1 87 ? -13.478 4.205 14.512 1.00 93.00 87 PRO A CA 1
ATOM 633 C C . PRO A 1 87 ? -12.628 2.996 14.924 1.00 93.00 87 PRO A C 1
ATOM 635 O O . PRO A 1 87 ? -11.796 2.513 14.160 1.00 93.00 87 PRO A O 1
ATOM 638 N N . TYR A 1 88 ? -12.864 2.517 16.145 1.00 93.06 88 TYR A N 1
ATOM 639 C CA . TYR A 1 88 ? -12.294 1.271 16.649 1.00 93.06 88 TYR A CA 1
ATOM 640 C C . TYR A 1 88 ? -13.295 0.143 16.415 1.00 93.06 88 TYR A C 1
ATOM 642 O O . TYR A 1 88 ? -14.489 0.330 16.657 1.00 93.06 88 TYR A O 1
ATOM 650 N N . ASP A 1 89 ? -12.817 -1.008 15.960 1.00 92.81 89 ASP A N 1
ATOM 651 C CA . ASP A 1 89 ? -13.644 -2.201 15.851 1.00 92.81 89 ASP A CA 1
ATOM 652 C C . ASP A 1 89 ? -13.747 -2.878 17.225 1.00 92.81 89 ASP A C 1
ATOM 654 O O . ASP A 1 89 ? -12.755 -3.337 17.798 1.00 92.81 89 ASP A O 1
ATOM 658 N N . THR A 1 90 ? -14.959 -2.887 17.777 1.00 91.75 90 THR A N 1
ATOM 659 C CA . THR A 1 90 ? -15.256 -3.463 19.094 1.00 91.75 90 THR A CA 1
ATOM 660 C C . THR A 1 90 ? -15.422 -4.980 19.061 1.00 91.75 90 THR A C 1
ATOM 662 O O . THR A 1 90 ? -15.505 -5.592 20.123 1.00 91.75 90 THR A O 1
ATOM 665 N N . GLU A 1 91 ? -15.501 -5.592 17.876 1.00 93.81 91 GLU A N 1
ATOM 666 C CA . GLU A 1 91 ? -15.582 -7.050 17.722 1.00 93.81 91 GLU A CA 1
ATOM 667 C C . GLU A 1 91 ? -14.209 -7.719 17.882 1.00 93.81 91 GLU A C 1
ATOM 669 O O . GLU A 1 91 ? -14.122 -8.922 18.143 1.00 93.81 91 GLU A O 1
ATOM 674 N N . ILE A 1 92 ? -13.129 -6.939 17.783 1.00 94.88 92 ILE A N 1
ATOM 675 C CA . ILE A 1 92 ? -11.769 -7.431 17.962 1.00 94.88 92 ILE A CA 1
ATOM 676 C C . ILE A 1 92 ? -11.523 -7.767 19.432 1.00 94.88 92 ILE A C 1
ATOM 678 O O . ILE A 1 92 ? -11.532 -6.906 20.315 1.00 94.88 92 ILE A O 1
ATOM 682 N N . THR A 1 93 ? -11.236 -9.040 19.678 1.00 95.88 93 THR A N 1
ATOM 683 C CA . THR A 1 93 ? -10.930 -9.555 21.011 1.00 95.88 93 THR A CA 1
ATOM 684 C C . THR A 1 93 ? -9.548 -9.120 21.489 1.00 95.88 93 THR A C 1
ATOM 686 O O . THR A 1 93 ? -8.627 -8.885 20.708 1.00 95.88 93 THR A O 1
ATOM 689 N N . GLU A 1 94 ? -9.365 -9.093 22.806 1.00 96.62 94 GLU A N 1
ATOM 690 C CA . GLU A 1 94 ? -8.088 -8.720 23.416 1.00 96.62 94 GLU A CA 1
ATOM 691 C C . GLU A 1 94 ? -6.927 -9.647 23.011 1.00 96.62 94 GLU A C 1
ATOM 693 O O . GLU A 1 94 ? -5.819 -9.183 22.763 1.00 96.62 94 GLU A O 1
ATOM 698 N N . ALA A 1 95 ? -7.193 -10.946 22.845 1.00 96.38 95 ALA A N 1
ATOM 699 C CA . ALA A 1 95 ? -6.199 -11.904 22.358 1.00 96.38 95 ALA A CA 1
ATOM 700 C C . ALA A 1 95 ? -5.768 -11.622 20.904 1.00 96.38 95 ALA A C 1
ATOM 702 O O . ALA A 1 95 ? -4.616 -11.854 20.531 1.00 96.38 95 ALA A O 1
ATOM 703 N N . GLN A 1 96 ? -6.674 -11.105 20.064 1.00 95.88 96 GLN A N 1
ATOM 704 C CA . GLN A 1 96 ? -6.321 -10.665 18.711 1.00 95.88 96 GLN A CA 1
ATOM 705 C C . GLN A 1 96 ? -5.476 -9.389 18.751 1.00 95.88 96 GLN A C 1
ATOM 707 O O . GLN A 1 96 ? -4.508 -9.298 17.998 1.00 95.88 96 GLN A O 1
ATOM 712 N N . TRP A 1 97 ? -5.786 -8.445 19.646 1.00 96.06 97 TRP A N 1
ATOM 713 C CA . TRP A 1 97 ? -4.965 -7.249 19.863 1.00 96.06 97 TRP A CA 1
ATOM 714 C C . TRP A 1 97 ? -3.564 -7.573 20.371 1.00 96.06 97 TRP A C 1
ATOM 716 O O . TRP A 1 97 ? -2.602 -6.982 19.886 1.00 96.06 97 TRP A O 1
ATOM 726 N N . GLU A 1 98 ? -3.431 -8.525 21.295 1.00 96.06 98 GLU A N 1
ATOM 727 C CA . GLU A 1 98 ? -2.133 -9.021 21.762 1.00 96.06 98 GLU A CA 1
ATOM 728 C C . GLU A 1 98 ? -1.314 -9.575 20.597 1.00 96.06 98 GLU A C 1
ATOM 730 O O . GLU A 1 98 ? -0.186 -9.147 20.357 1.00 96.06 98 GLU A O 1
ATOM 735 N N . LYS A 1 99 ? -1.911 -10.475 19.809 1.00 94.50 99 LYS A N 1
ATOM 736 C CA . LYS A 1 99 ? -1.246 -11.083 18.653 1.00 94.50 99 LYS A CA 1
ATOM 737 C C . LYS A 1 99 ? -0.838 -10.036 17.619 1.00 94.50 99 LYS A C 1
ATOM 739 O O . LYS A 1 99 ? 0.288 -10.062 17.132 1.00 94.50 99 LYS A O 1
ATOM 744 N N . TYR A 1 100 ? -1.740 -9.107 17.313 1.00 94.06 100 TYR A N 1
ATOM 745 C CA . TYR A 1 100 ? -1.481 -7.976 16.429 1.00 94.06 100 TYR A CA 1
ATOM 746 C C . TYR A 1 100 ? -0.326 -7.116 16.937 1.00 94.06 100 TYR A C 1
ATOM 748 O O . TYR A 1 100 ? 0.566 -6.774 16.162 1.00 94.06 100 TYR A O 1
ATOM 756 N N . TYR A 1 101 ? -0.318 -6.794 18.233 1.00 94.50 101 TYR A N 1
ATOM 757 C CA . TYR A 1 101 ? 0.721 -5.975 18.838 1.00 94.50 101 TYR A CA 1
ATOM 758 C C . TYR A 1 101 ? 2.086 -6.655 18.754 1.00 94.50 101 TYR A C 1
ATOM 760 O O . TYR A 1 101 ? 3.061 -6.025 18.340 1.00 94.50 101 TYR A O 1
ATOM 768 N N . THR A 1 102 ? 2.151 -7.929 19.133 1.00 93.00 102 THR A N 1
ATOM 769 C CA . THR A 1 102 ? 3.384 -8.718 19.131 1.00 93.00 102 THR A CA 1
ATOM 770 C C . THR A 1 102 ? 3.941 -8.834 17.721 1.00 93.00 102 THR A C 1
ATOM 772 O O . THR A 1 102 ? 5.050 -8.374 17.473 1.00 93.00 102 THR A O 1
ATOM 775 N N . VAL A 1 103 ? 3.137 -9.309 16.764 1.00 90.12 103 VAL A N 1
ATOM 776 C CA . VAL A 1 103 ? 3.604 -9.529 15.388 1.00 90.12 103 VAL A CA 1
ATOM 777 C C . VAL A 1 103 ? 4.036 -8.215 14.739 1.00 90.12 103 VAL A C 1
ATOM 779 O O . VAL A 1 103 ? 5.136 -8.120 14.212 1.00 90.12 103 VAL A O 1
ATOM 782 N N . ARG A 1 104 ? 3.229 -7.152 14.843 1.00 90.94 104 ARG A N 1
ATOM 783 C CA . ARG A 1 104 ? 3.580 -5.840 14.276 1.00 90.94 104 ARG A CA 1
ATOM 784 C C . ARG A 1 104 ? 4.801 -5.198 14.952 1.00 90.94 104 ARG A C 1
ATOM 786 O O . ARG A 1 104 ? 5.443 -4.339 14.353 1.00 90.94 104 ARG A O 1
ATOM 793 N N . SER A 1 105 ? 5.112 -5.578 16.191 1.00 90.00 105 SER A N 1
ATOM 794 C CA . SER A 1 105 ? 6.328 -5.138 16.887 1.00 90.00 105 SER A CA 1
ATOM 795 C C . SER A 1 105 ? 7.564 -5.951 16.508 1.00 90.00 105 SER A C 1
ATOM 797 O O . SER A 1 105 ? 8.660 -5.422 16.634 1.00 90.00 105 SER A O 1
ATOM 799 N N . GLU A 1 106 ? 7.386 -7.199 16.069 1.00 88.44 106 GLU A N 1
ATOM 800 C CA . GLU A 1 106 ? 8.450 -8.080 15.570 1.00 88.44 106 GLU A CA 1
ATOM 801 C C . GLU A 1 106 ? 8.814 -7.809 14.107 1.00 88.44 106 GLU A C 1
ATOM 803 O O . GLU A 1 106 ? 9.887 -8.215 13.664 1.00 88.44 106 GLU A O 1
ATOM 808 N N . ILE A 1 107 ? 7.939 -7.143 13.339 1.00 84.38 107 ILE A N 1
ATOM 809 C CA . ILE A 1 107 ? 8.311 -6.628 12.019 1.00 84.38 107 ILE A CA 1
ATOM 810 C C . ILE A 1 107 ? 9.346 -5.527 12.254 1.00 84.38 107 ILE A C 1
ATOM 812 O O . ILE A 1 107 ? 8.997 -4.386 12.571 1.00 84.38 107 ILE A O 1
ATOM 816 N N . ASN A 1 108 ? 10.618 -5.907 12.153 1.00 61.75 108 ASN A N 1
ATOM 817 C CA . ASN A 1 108 ? 11.743 -5.015 12.362 1.00 61.75 108 ASN A CA 1
ATOM 818 C C . ASN A 1 108 ? 11.655 -3.848 11.382 1.00 61.75 108 ASN A C 1
ATOM 820 O O . ASN A 1 108 ? 11.698 -4.011 10.166 1.00 61.75 108 ASN A O 1
ATOM 824 N N . VAL A 1 109 ? 11.485 -2.657 11.946 1.00 59.03 109 VAL A N 1
ATOM 825 C CA . VAL A 1 109 ? 11.694 -1.404 11.230 1.00 59.03 109 VAL A CA 1
ATOM 826 C C . VAL A 1 109 ? 13.208 -1.152 11.270 1.00 59.03 109 VAL A C 1
ATOM 828 O O . VAL A 1 109 ? 13.775 -1.348 12.346 1.00 59.03 109 VAL A O 1
ATOM 831 N N . PRO A 1 110 ? 13.861 -0.729 10.173 1.00 49.69 110 PRO A N 1
ATOM 832 C CA . PRO A 1 110 ? 15.318 -0.550 10.066 1.00 49.69 110 PRO A CA 1
ATOM 833 C C . PRO A 1 110 ? 15.940 0.556 10.953 1.00 49.69 110 PRO A C 1
ATOM 835 O O . PRO A 1 110 ? 16.828 1.263 10.503 1.00 49.69 110 PRO A O 1
ATOM 838 N N . ASP A 1 111 ? 15.471 0.744 12.189 1.00 39.38 111 ASP A N 1
ATOM 839 C CA . ASP A 1 111 ? 16.144 1.523 13.245 1.00 39.38 111 ASP A CA 1
ATOM 840 C C . ASP A 1 111 ? 16.911 0.620 14.233 1.00 39.38 111 ASP A C 1
ATOM 842 O O . ASP A 1 111 ? 17.586 1.104 15.141 1.00 39.38 111 ASP A O 1
ATOM 846 N N . GLY A 1 112 ? 16.805 -0.705 14.084 1.00 32.69 112 GLY A N 1
ATOM 847 C CA . GLY A 1 112 ? 17.633 -1.683 14.783 1.00 32.69 112 GLY A CA 1
ATOM 848 C C . GLY A 1 112 ? 18.509 -2.396 13.768 1.00 32.69 112 GLY A C 1
ATOM 849 O O . GLY A 1 112 ? 17.992 -3.195 12.991 1.00 32.69 112 GLY A O 1
ATOM 850 N N . GLY A 1 113 ? 19.804 -2.068 13.761 1.00 33.66 113 GLY A N 1
ATOM 851 C CA . GLY A 1 113 ? 20.811 -2.769 12.969 1.00 33.66 113 GLY A CA 1
ATOM 852 C C . GLY A 1 113 ? 20.710 -4.284 13.154 1.00 33.66 113 GLY A C 1
ATOM 853 O O . GLY A 1 113 ? 20.303 -4.748 14.218 1.00 33.66 113 GLY A O 1
ATOM 854 N N . GLU A 1 114 ? 21.084 -5.015 12.105 1.00 38.50 114 GLU A N 1
ATOM 855 C CA . GLU A 1 114 ? 20.911 -6.462 11.906 1.00 38.50 114 GLU A CA 1
ATOM 856 C C . GLU A 1 114 ? 19.563 -6.895 11.302 1.00 38.50 114 GLU A C 1
ATOM 858 O O . GLU A 1 114 ? 18.888 -7.723 11.899 1.00 38.50 114 GLU A O 1
ATOM 863 N N . LEU A 1 115 ? 19.141 -6.430 10.112 1.00 40.50 115 LEU A N 1
ATOM 864 C CA . LEU A 1 115 ? 18.171 -7.230 9.330 1.00 40.50 115 LEU A CA 1
ATOM 865 C C . LEU A 1 115 ? 18.067 -6.898 7.832 1.00 40.50 115 LEU A C 1
ATOM 867 O O . LEU A 1 115 ? 16.985 -6.635 7.324 1.00 40.50 115 LEU A O 1
ATOM 871 N N . TYR A 1 116 ? 19.183 -7.018 7.114 1.00 45.53 116 TYR A N 1
ATOM 872 C CA . TYR A 1 116 ? 19.181 -7.351 5.685 1.00 45.53 116 TYR A CA 1
ATOM 873 C C . TYR A 1 116 ? 20.411 -8.212 5.357 1.00 45.53 116 TYR A C 1
ATOM 875 O O . TYR A 1 116 ? 21.284 -7.797 4.607 1.00 45.53 116 TYR A O 1
ATOM 883 N N . ASP A 1 117 ? 20.485 -9.436 5.892 1.00 40.12 117 ASP A N 1
ATOM 884 C CA . ASP A 1 117 ? 21.535 -10.431 5.560 1.00 40.12 117 ASP A CA 1
ATOM 885 C C . ASP A 1 117 ? 21.375 -11.000 4.122 1.00 40.12 117 ASP A C 1
ATOM 887 O O . ASP A 1 117 ? 21.542 -12.185 3.854 1.00 40.12 117 ASP A O 1
ATOM 891 N N . GLY A 1 118 ? 20.931 -10.158 3.187 1.00 42.44 118 GLY A N 1
ATOM 892 C CA . GLY A 1 118 ? 20.545 -10.530 1.828 1.00 42.44 118 GLY A CA 1
ATOM 893 C C . GLY A 1 118 ? 20.200 -9.357 0.909 1.00 42.44 118 GLY A C 1
ATOM 894 O O . GLY A 1 118 ? 19.913 -9.596 -0.262 1.00 42.44 118 GLY A O 1
ATOM 895 N N . PHE A 1 119 ? 20.255 -8.105 1.389 1.00 43.06 119 PHE A N 1
ATOM 896 C CA . PHE A 1 119 ? 20.210 -6.936 0.508 1.00 43.06 119 PHE A CA 1
ATOM 897 C C . PHE A 1 119 ? 21.624 -6.582 0.052 1.00 43.06 119 PHE A C 1
ATOM 899 O O . PHE A 1 119 ? 22.166 -5.546 0.405 1.00 43.06 119 PHE A O 1
ATOM 906 N N . SER A 1 120 ? 22.245 -7.489 -0.698 1.00 46.00 120 SER A N 1
ATOM 907 C CA . SER A 1 120 ? 23.428 -7.162 -1.484 1.00 46.00 120 SER A CA 1
ATOM 908 C C . SER A 1 120 ? 22.954 -6.910 -2.908 1.00 46.00 120 SER A C 1
ATOM 910 O O . SER A 1 120 ? 22.559 -7.860 -3.595 1.00 46.00 120 SER A O 1
ATOM 912 N N . PHE A 1 121 ? 23.013 -5.667 -3.386 1.00 47.81 121 PHE A N 1
ATOM 913 C CA . PHE A 1 121 ? 23.288 -5.524 -4.808 1.00 47.81 121 PHE A CA 1
ATOM 914 C C . PHE A 1 121 ? 24.642 -6.206 -5.000 1.00 47.81 121 PHE A C 1
ATOM 916 O O . PHE A 1 121 ? 25.611 -5.854 -4.337 1.00 47.81 121 PHE A O 1
ATOM 923 N N . GLN A 1 122 ? 24.686 -7.279 -5.790 1.00 47.41 122 GLN A N 1
ATOM 924 C CA . GLN A 1 122 ? 25.960 -7.846 -6.220 1.00 47.41 122 GLN A CA 1
ATOM 925 C C . GLN A 1 122 ? 26.589 -6.829 -7.175 1.00 47.41 122 GLN A C 1
ATOM 927 O O . GLN A 1 122 ? 26.495 -6.972 -8.390 1.00 47.41 122 GLN A O 1
ATOM 932 N N . GLU A 1 123 ? 27.113 -5.736 -6.628 1.00 47.78 123 GLU A N 1
ATOM 933 C CA . GLU A 1 123 ? 28.090 -4.919 -7.321 1.00 47.78 123 GLU A CA 1
ATOM 934 C C . GLU A 1 123 ? 29.401 -5.686 -7.198 1.00 47.78 123 GLU A C 1
ATOM 936 O O . GLU A 1 123 ? 29.951 -5.832 -6.108 1.00 47.78 123 GLU A O 1
ATOM 941 N N . ASP A 1 124 ? 29.860 -6.245 -8.316 1.00 49.59 124 ASP A N 1
ATOM 942 C CA . ASP A 1 124 ? 31.078 -7.055 -8.355 1.00 49.59 124 ASP A CA 1
ATOM 943 C C . ASP A 1 124 ? 32.344 -6.246 -7.972 1.00 49.59 124 ASP A C 1
ATOM 945 O O . ASP A 1 124 ? 33.379 -6.861 -7.752 1.00 49.59 124 ASP A O 1
ATOM 949 N N . ASP A 1 125 ? 32.272 -4.911 -7.805 1.00 49.12 125 ASP A N 1
ATOM 950 C CA . ASP A 1 125 ? 33.443 -4.036 -7.598 1.00 49.12 125 ASP A CA 1
ATOM 951 C C . ASP A 1 125 ? 33.223 -2.806 -6.665 1.00 49.12 125 ASP A C 1
ATOM 953 O O . ASP A 1 125 ? 33.939 -1.808 -6.771 1.00 49.12 125 ASP A O 1
ATOM 957 N N . ALA A 1 126 ? 32.252 -2.813 -5.741 1.00 49.34 126 ALA A N 1
ATOM 958 C CA . ALA A 1 126 ? 31.954 -1.625 -4.921 1.00 49.34 126 ALA A CA 1
ATOM 959 C C . ALA A 1 126 ? 32.753 -1.544 -3.609 1.00 49.34 126 ALA A C 1
ATOM 961 O O . ALA A 1 126 ? 32.371 -2.076 -2.566 1.00 49.34 126 ALA A O 1
ATOM 962 N N . GLU A 1 127 ? 33.867 -0.816 -3.650 1.00 52.66 127 GLU A N 1
ATOM 963 C CA . GLU A 1 127 ? 34.564 -0.346 -2.453 1.00 52.66 127 GLU A CA 1
ATOM 964 C C . GLU A 1 127 ? 33.706 0.707 -1.699 1.00 52.66 127 GLU A C 1
ATOM 966 O O . GLU A 1 127 ? 33.418 1.793 -2.198 1.00 52.66 127 GLU A O 1
ATOM 971 N N . GLU A 1 128 ? 33.319 0.378 -0.460 1.00 53.28 128 GLU A N 1
ATOM 972 C CA . GLU A 1 128 ? 32.973 1.295 0.649 1.00 53.28 128 GLU A CA 1
ATOM 973 C C . GLU A 1 128 ? 31.669 2.132 0.627 1.00 53.28 128 GLU A C 1
ATOM 975 O O . GLU A 1 128 ? 31.544 3.066 1.429 1.00 53.28 128 GLU A O 1
ATOM 980 N N . ARG A 1 129 ? 30.625 1.801 -0.148 1.00 53.66 129 ARG A N 1
ATOM 981 C CA . ARG A 1 129 ? 29.275 2.286 0.225 1.00 53.66 129 ARG A CA 1
ATOM 982 C C . ARG A 1 129 ? 28.671 1.395 1.301 1.00 53.66 129 ARG A C 1
ATOM 984 O O . ARG A 1 129 ? 28.591 0.181 1.173 1.00 53.66 129 ARG A O 1
ATOM 991 N N . ASN A 1 130 ? 28.260 2.024 2.398 1.00 56.06 130 ASN A N 1
ATOM 992 C CA . ASN A 1 130 ? 27.576 1.358 3.496 1.00 56.06 130 ASN A CA 1
ATOM 993 C C . ASN A 1 130 ? 26.123 1.075 3.060 1.00 56.06 130 ASN A C 1
ATOM 995 O O . ASN A 1 130 ? 25.213 1.839 3.385 1.00 56.06 130 ASN A O 1
ATOM 999 N N . ASP A 1 131 ? 25.928 0.014 2.271 1.00 60.00 131 ASP A N 1
ATOM 1000 C CA . ASP A 1 131 ? 24.664 -0.368 1.610 1.00 60.00 131 ASP A CA 1
ATOM 1001 C C . ASP A 1 131 ? 23.468 -0.541 2.565 1.00 60.00 131 ASP A C 1
ATOM 1003 O O . ASP A 1 131 ? 22.308 -0.527 2.143 1.00 60.00 131 ASP A O 1
ATOM 1007 N N . GLU A 1 132 ? 23.720 -0.627 3.872 1.00 62.31 132 GLU A N 1
ATOM 1008 C CA . GLU A 1 132 ? 22.689 -0.718 4.905 1.00 62.31 132 GLU A CA 1
ATOM 1009 C C . GLU A 1 132 ? 21.762 0.518 4.973 1.00 62.31 132 GLU A C 1
ATOM 1011 O O . GLU A 1 132 ? 20.650 0.403 5.498 1.00 62.31 132 GLU A O 1
ATOM 1016 N N . SER A 1 133 ? 22.152 1.690 4.440 1.00 68.25 133 SER A N 1
ATOM 1017 C CA . SER A 1 133 ? 21.321 2.911 4.522 1.00 68.25 133 SER A CA 1
ATOM 1018 C C . SER A 1 133 ? 20.185 2.975 3.494 1.00 68.25 133 SER A C 1
ATOM 1020 O O . SER A 1 133 ? 19.144 3.583 3.764 1.00 68.25 133 SER A O 1
ATOM 1022 N N . ILE A 1 134 ? 20.327 2.311 2.342 1.00 75.38 134 ILE A N 1
ATOM 1023 C CA . ILE A 1 134 ? 19.416 2.478 1.197 1.00 75.38 134 ILE A CA 1
ATOM 1024 C C . ILE A 1 134 ? 17.977 2.028 1.525 1.00 75.38 134 ILE A C 1
ATOM 1026 O O . ILE A 1 134 ? 17.042 2.801 1.293 1.00 75.38 134 ILE A O 1
ATOM 1030 N N . PRO A 1 135 ? 17.730 0.838 2.118 1.00 81.31 135 PRO A N 1
ATOM 1031 C CA . PRO A 1 135 ? 16.366 0.421 2.454 1.00 81.31 135 PRO A CA 1
ATOM 1032 C C . PRO A 1 135 ? 15.691 1.327 3.491 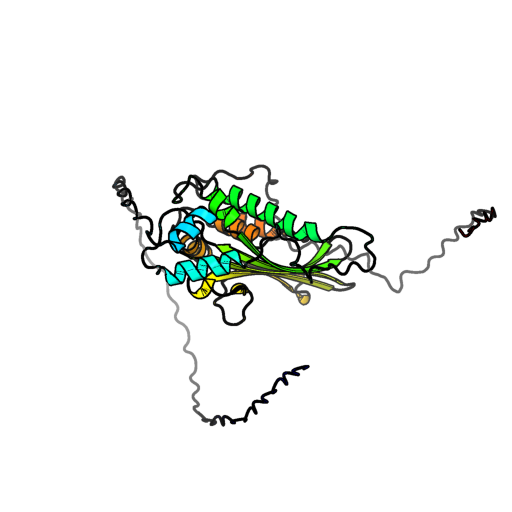1.00 81.31 135 PRO A C 1
ATOM 1034 O O . PRO A 1 135 ? 14.466 1.479 3.478 1.00 81.31 135 PRO A O 1
ATOM 1037 N N . HIS A 1 136 ? 16.473 1.920 4.399 1.00 84.12 136 HIS A N 1
ATOM 1038 C CA . HIS A 1 136 ? 15.963 2.833 5.417 1.00 84.12 136 HIS A CA 1
ATOM 1039 C C . HIS A 1 136 ? 15.524 4.167 4.799 1.00 84.12 136 HIS A C 1
ATOM 1041 O O . HIS A 1 136 ? 14.413 4.625 5.066 1.00 84.12 136 HIS A O 1
ATOM 1047 N N . GLU A 1 137 ? 16.345 4.762 3.933 1.00 87.44 137 GLU A N 1
ATOM 1048 C CA . GLU A 1 137 ? 16.009 6.006 3.224 1.00 87.44 137 GLU A CA 1
ATOM 1049 C C . GLU A 1 137 ? 14.741 5.840 2.378 1.00 87.44 137 GLU A C 1
ATOM 1051 O O . GLU A 1 137 ? 13.791 6.614 2.513 1.00 87.44 137 GLU A O 1
ATOM 1056 N N . ILE A 1 138 ? 14.656 4.748 1.612 1.00 89.88 138 ILE A N 1
ATOM 1057 C CA . ILE A 1 138 ? 13.473 4.425 0.803 1.00 89.88 138 ILE A CA 1
ATOM 1058 C C . ILE A 1 138 ? 12.225 4.265 1.677 1.00 89.88 138 ILE A C 1
ATOM 1060 O O . ILE A 1 138 ? 11.136 4.722 1.318 1.00 89.88 138 ILE A O 1
ATOM 1064 N N . LEU A 1 139 ? 12.355 3.630 2.844 1.00 90.81 139 LEU A N 1
ATOM 1065 C CA . LEU A 1 139 ? 11.247 3.492 3.784 1.00 90.81 139 LEU A CA 1
ATOM 1066 C C . LEU A 1 139 ? 10.733 4.858 4.264 1.00 90.81 139 LEU A C 1
ATOM 1068 O O . LEU A 1 139 ? 9.513 5.051 4.343 1.00 90.81 139 LEU A O 1
ATOM 1072 N N . LEU A 1 140 ? 11.634 5.782 4.607 1.00 91.19 140 LEU A N 1
ATOM 1073 C CA . LEU A 1 140 ? 11.270 7.134 5.035 1.00 91.19 140 LEU A CA 1
ATOM 1074 C C . LEU A 1 140 ? 10.587 7.908 3.904 1.00 91.19 140 LEU A C 1
ATOM 1076 O O . LEU A 1 140 ? 9.495 8.444 4.109 1.00 91.19 140 LEU A O 1
ATOM 1080 N N . ASP A 1 141 ? 11.148 7.860 2.699 1.00 93.19 141 ASP A N 1
ATOM 1081 C CA . ASP A 1 141 ? 10.589 8.523 1.521 1.00 93.19 141 ASP A CA 1
ATOM 1082 C C . ASP A 1 141 ? 9.177 8.012 1.192 1.00 93.19 141 ASP A C 1
ATOM 1084 O O . ASP A 1 141 ? 8.263 8.794 0.897 1.00 93.19 141 ASP A O 1
ATOM 1088 N N . ILE A 1 142 ? 8.948 6.697 1.296 1.00 94.75 142 ILE A N 1
ATOM 1089 C CA . ILE A 1 142 ? 7.614 6.114 1.109 1.00 94.75 142 ILE A CA 1
ATOM 1090 C C . ILE A 1 142 ? 6.654 6.613 2.196 1.00 94.75 142 ILE A C 1
ATOM 1092 O O . ILE A 1 142 ? 5.527 7.011 1.883 1.00 94.75 142 ILE A O 1
ATOM 1096 N N . ARG A 1 143 ? 7.064 6.616 3.469 1.00 93.75 143 ARG A N 1
ATOM 1097 C CA . ARG A 1 143 ? 6.227 7.087 4.590 1.00 93.75 143 ARG A CA 1
ATOM 1098 C C . ARG A 1 143 ? 5.812 8.547 4.429 1.00 93.75 143 ARG A C 1
ATOM 1100 O O . ARG A 1 143 ? 4.640 8.879 4.663 1.00 93.75 143 ARG A O 1
ATOM 1107 N N . ASP A 1 144 ? 6.726 9.390 3.974 1.00 92.31 144 ASP A N 1
ATOM 1108 C CA . ASP A 1 144 ? 6.459 10.797 3.691 1.00 92.31 144 ASP A CA 1
ATOM 1109 C C . ASP A 1 144 ? 5.511 10.948 2.499 1.00 92.31 144 ASP A C 1
ATOM 1111 O O . ASP A 1 144 ? 4.498 11.653 2.580 1.00 92.31 144 ASP A O 1
ATOM 1115 N N . ALA A 1 145 ? 5.736 10.197 1.420 1.00 93.81 145 ALA A N 1
ATOM 1116 C CA . ALA A 1 145 ? 4.856 10.209 0.256 1.00 93.81 145 ALA A CA 1
ATOM 1117 C C . ALA A 1 145 ? 3.426 9.733 0.583 1.00 93.81 145 ALA A C 1
ATOM 1119 O O . ALA A 1 145 ? 2.444 10.286 0.066 1.00 93.81 145 ALA A O 1
ATOM 1120 N N . LEU A 1 146 ? 3.274 8.723 1.445 1.00 94.12 146 LEU A N 1
ATOM 1121 C CA . LEU A 1 146 ? 1.973 8.239 1.922 1.00 94.12 146 LEU A CA 1
ATOM 1122 C C . LEU A 1 146 ? 1.255 9.297 2.761 1.00 94.12 146 LEU A C 1
ATOM 1124 O O . LEU A 1 146 ? 0.068 9.563 2.537 1.00 94.12 146 LEU A O 1
ATOM 1128 N N . SER A 1 147 ? 1.993 9.927 3.673 1.00 91.31 147 SER A N 1
ATOM 1129 C CA . SER A 1 147 ? 1.519 11.022 4.519 1.00 91.31 147 SER A CA 1
ATOM 1130 C C . SER A 1 147 ? 0.975 12.179 3.682 1.00 91.31 147 SER A C 1
ATOM 1132 O O . SER A 1 147 ? -0.189 12.565 3.824 1.00 91.31 147 SER A O 1
ATOM 1134 N N . VAL A 1 148 ? 1.767 12.661 2.720 1.00 90.50 148 VAL A N 1
ATOM 1135 C CA . VAL A 1 148 ? 1.388 13.754 1.811 1.00 90.50 148 VAL A CA 1
ATOM 1136 C C . VAL A 1 148 ? 0.147 13.404 0.987 1.00 90.50 148 VAL A C 1
ATOM 1138 O O . VAL A 1 148 ? -0.764 14.225 0.866 1.00 90.50 148 VAL A O 1
ATOM 1141 N N . THR A 1 149 ? 0.066 12.174 0.467 1.00 91.38 149 THR A N 1
ATOM 1142 C CA . THR A 1 149 ? -1.056 11.738 -0.388 1.00 91.38 149 THR A CA 1
ATOM 1143 C C . THR A 1 149 ? -2.403 11.811 0.346 1.00 91.38 149 THR A C 1
ATOM 1145 O O . THR A 1 149 ? -3.438 12.151 -0.244 1.00 91.38 149 THR A O 1
ATOM 1148 N N . ILE A 1 150 ? -2.415 11.503 1.647 1.00 90.19 150 ILE A N 1
ATOM 1149 C CA . ILE A 1 150 ? -3.647 11.428 2.442 1.00 90.19 150 ILE A CA 1
ATOM 1150 C C . ILE A 1 150 ? -3.940 12.718 3.222 1.00 90.19 150 ILE A C 1
ATOM 1152 O O . ILE A 1 150 ? -5.118 13.010 3.440 1.00 90.19 150 ILE A O 1
ATOM 1156 N N . ALA A 1 151 ? -2.936 13.532 3.567 1.00 85.38 151 ALA A N 1
ATOM 1157 C CA . ALA A 1 151 ? -3.086 14.736 4.401 1.00 85.38 151 ALA A CA 1
ATOM 1158 C C . ALA A 1 151 ? -4.221 15.683 3.952 1.00 85.38 151 ALA A C 1
ATOM 1160 O O . ALA A 1 151 ? -4.957 16.232 4.777 1.00 85.38 151 ALA A O 1
ATOM 1161 N N . ASN A 1 152 ? -4.424 15.815 2.638 1.00 80.56 152 ASN A N 1
ATOM 1162 C CA . ASN A 1 152 ? -5.417 16.723 2.055 1.00 80.56 152 ASN A CA 1
ATOM 1163 C C . ASN A 1 152 ? -6.806 16.096 1.823 1.00 80.56 152 ASN A C 1
ATOM 1165 O O . ASN A 1 152 ? -7.680 16.734 1.232 1.00 80.56 152 ASN A O 1
ATOM 1169 N N . CYS A 1 153 ? -7.045 14.857 2.258 1.00 85.44 153 CYS A N 1
ATOM 1170 C CA . CYS A 1 153 ? -8.342 14.199 2.092 1.00 85.44 153 CYS A CA 1
ATOM 1171 C C . CYS A 1 153 ? -9.346 14.690 3.148 1.00 85.44 153 CYS A C 1
ATOM 1173 O O . CYS A 1 153 ? -9.181 14.484 4.354 1.00 85.44 153 CYS A O 1
ATOM 1175 N N . LYS A 1 154 ? -10.420 15.349 2.701 1.00 83.50 154 LYS A N 1
ATOM 1176 C CA . LYS A 1 154 ? -11.480 15.848 3.587 1.00 83.50 154 LYS A CA 1
ATOM 1177 C C . LYS A 1 154 ? -12.448 14.719 3.948 1.00 83.50 154 LYS A C 1
ATOM 1179 O O . LYS A 1 154 ? -12.876 13.943 3.104 1.00 83.50 154 LYS A O 1
ATOM 1184 N N . GLY A 1 155 ? -12.853 14.667 5.216 1.00 80.50 155 GLY A N 1
ATOM 1185 C CA . GLY A 1 155 ? -13.897 13.745 5.674 1.00 80.50 155 GLY A CA 1
ATOM 1186 C C . GLY A 1 155 ? -13.431 12.324 5.990 1.00 80.50 155 GLY A C 1
ATOM 1187 O O . GLY A 1 155 ? -14.286 11.454 6.151 1.00 80.50 155 GLY A O 1
ATOM 1188 N N . LEU A 1 156 ? -12.119 12.102 6.105 1.00 88.12 156 LEU A N 1
ATOM 1189 C CA . LEU A 1 156 ? -11.585 10.894 6.727 1.00 88.12 156 LEU A CA 1
ATOM 1190 C C . LEU A 1 156 ? -11.759 10.943 8.252 1.00 88.12 156 LEU A C 1
ATOM 1192 O O . LEU A 1 156 ? -11.647 12.022 8.849 1.00 88.12 156 LEU A O 1
ATOM 1196 N N . PRO A 1 157 ? -12.061 9.801 8.889 1.00 84.38 157 PRO A N 1
ATOM 1197 C CA . PRO A 1 157 ? -12.138 9.724 10.339 1.00 84.38 157 PRO A CA 1
ATOM 1198 C C . PRO A 1 157 ? -10.735 9.896 10.946 1.00 84.38 157 PRO A C 1
ATOM 1200 O O . PRO A 1 157 ? -9.742 9.516 10.332 1.00 84.38 157 PRO A O 1
ATOM 1203 N N . GLY A 1 158 ? -10.641 10.529 12.121 1.00 77.62 158 GLY A N 1
ATOM 1204 C CA . GLY A 1 158 ? -9.349 10.720 12.799 1.00 77.62 158 GLY A CA 1
ATOM 1205 C C . GLY A 1 158 ? -8.377 11.674 12.102 1.00 77.62 158 GLY A C 1
ATOM 1206 O O . GLY A 1 158 ? -7.170 11.461 12.134 1.00 77.62 158 GLY A O 1
ATOM 1207 N N . ARG A 1 159 ? -8.893 12.712 11.429 1.00 76.94 159 ARG A N 1
ATOM 1208 C CA . ARG A 1 159 ? -8.103 13.632 10.590 1.00 76.94 159 ARG A CA 1
ATOM 1209 C C . ARG A 1 159 ? -6.853 14.193 11.287 1.00 76.94 159 ARG A C 1
ATOM 1211 O O . ARG A 1 159 ? -5.810 14.315 10.652 1.00 76.94 159 ARG A O 1
ATOM 1218 N N . GLU A 1 160 ? -6.959 14.520 12.571 1.00 81.88 160 GLU A N 1
ATOM 1219 C CA . GLU A 1 160 ? -5.832 14.943 13.404 1.00 81.88 160 GLU A CA 1
ATOM 1220 C C . GLU A 1 160 ? -5.052 13.701 13.855 1.00 81.88 160 GLU A C 1
ATOM 1222 O O . GLU A 1 160 ? -5.426 13.039 14.815 1.00 81.88 160 GLU A O 1
ATOM 1227 N N . GLY A 1 161 ? -3.992 13.354 13.120 1.00 87.69 161 GLY A N 1
ATOM 1228 C CA . GLY A 1 161 ? -3.123 12.215 13.443 1.00 87.69 161 GLY A CA 1
ATOM 1229 C C . GLY A 1 161 ? -3.178 11.053 12.453 1.00 87.69 161 GLY A C 1
ATOM 1230 O O . GLY A 1 161 ? -2.314 10.186 12.516 1.00 87.69 161 GLY A O 1
ATOM 1231 N N . LEU A 1 162 ? -4.104 11.053 11.485 1.00 91.44 162 LEU A N 1
ATOM 1232 C CA . LEU A 1 162 ? -4.183 10.000 10.461 1.00 91.44 162 LEU A CA 1
ATOM 1233 C C . LEU A 1 162 ? -2.868 9.821 9.686 1.00 91.44 162 LEU A C 1
ATOM 1235 O O . LEU A 1 162 ? -2.453 8.699 9.425 1.00 91.44 162 LEU A O 1
ATOM 1239 N N . SER A 1 163 ? -2.212 10.928 9.330 1.00 90.88 163 SER A N 1
ATOM 1240 C CA . SER A 1 163 ? -0.932 10.908 8.613 1.00 90.88 163 SER A CA 1
ATOM 1241 C C . SER A 1 163 ? 0.186 10.272 9.445 1.00 90.88 163 SER A C 1
ATOM 1243 O O . SER A 1 163 ? 0.934 9.444 8.941 1.00 90.88 163 SER A O 1
ATOM 1245 N N . ASP A 1 164 ? 0.263 10.615 10.733 1.00 90.56 164 ASP A N 1
ATOM 1246 C CA . ASP A 1 164 ? 1.237 10.039 11.668 1.00 90.56 164 ASP A CA 1
ATOM 1247 C C . ASP A 1 164 ? 0.970 8.541 11.891 1.00 90.56 164 ASP A C 1
ATOM 1249 O O . ASP A 1 164 ? 1.887 7.721 11.832 1.00 90.56 164 ASP A O 1
ATOM 1253 N N . ALA A 1 165 ? -0.303 8.164 12.047 1.00 93.25 165 ALA A N 1
ATOM 1254 C CA . ALA A 1 165 ? -0.729 6.772 12.160 1.00 93.25 165 ALA A CA 1
ATOM 1255 C C . ALA A 1 165 ? -0.389 5.948 10.906 1.00 93.25 165 ALA A C 1
ATOM 1257 O O . ALA A 1 165 ? 0.030 4.797 11.022 1.00 93.25 165 ALA A O 1
ATOM 1258 N N . LEU A 1 166 ? -0.536 6.537 9.711 1.00 92.88 166 LEU A N 1
ATOM 1259 C CA . LEU A 1 166 ? -0.159 5.922 8.434 1.00 92.88 166 LEU A CA 1
ATOM 1260 C C . LEU A 1 166 ? 1.353 5.754 8.295 1.00 92.88 166 LEU A C 1
ATOM 1262 O O . LEU A 1 166 ? 1.799 4.676 7.908 1.00 92.88 166 LEU A O 1
ATOM 1266 N N . SER A 1 167 ? 2.134 6.781 8.636 1.00 90.19 167 SER A N 1
ATOM 1267 C CA . SER A 1 167 ? 3.600 6.720 8.600 1.00 90.19 167 SER A CA 1
ATOM 1268 C C . SER A 1 167 ? 4.122 5.597 9.507 1.00 90.19 167 SER A C 1
ATOM 1270 O O . SER A 1 167 ? 4.838 4.700 9.061 1.00 90.19 167 SER A O 1
ATOM 1272 N N . LYS A 1 168 ? 3.623 5.525 10.749 1.00 91.38 168 LYS A N 1
ATOM 1273 C CA . LYS A 1 168 ? 3.891 4.417 11.691 1.00 91.38 168 LYS A CA 1
ATOM 1274 C C . LYS A 1 168 ? 3.251 3.084 11.270 1.00 91.38 168 LYS A C 1
ATOM 1276 O O . LYS A 1 168 ? 3.559 2.035 11.838 1.00 91.38 168 LYS A O 1
ATOM 1281 N N . GLY A 1 169 ? 2.305 3.144 10.335 1.00 93.06 169 GLY A N 1
ATOM 1282 C CA . GLY A 1 169 ? 1.513 2.076 9.720 1.00 93.06 169 GLY A CA 1
ATOM 1283 C C . GLY A 1 169 ? 2.237 1.252 8.674 1.00 93.06 169 GLY A C 1
ATOM 1284 O O . GLY A 1 169 ? 1.790 0.145 8.373 1.00 93.06 169 GLY A O 1
ATOM 1285 N N . PHE A 1 170 ? 3.317 1.785 8.114 1.00 94.75 170 PHE A N 1
ATOM 1286 C CA . PHE A 1 170 ? 3.966 1.223 6.942 1.00 94.75 170 PHE A CA 1
ATOM 1287 C C . PHE A 1 170 ? 5.250 0.466 7.290 1.00 94.75 170 PHE A C 1
ATOM 1289 O O . PHE A 1 170 ? 6.088 0.955 8.058 1.00 94.75 170 PHE A O 1
ATOM 1296 N N . TYR A 1 171 ? 5.394 -0.711 6.682 1.00 92.62 171 TYR A N 1
ATOM 1297 C CA . TYR A 1 171 ? 6.523 -1.615 6.848 1.00 92.62 171 TYR A CA 1
ATOM 1298 C C . TYR A 1 171 ? 6.973 -2.147 5.490 1.00 92.62 171 TYR A C 1
ATOM 1300 O O . TYR A 1 171 ? 6.153 -2.629 4.705 1.00 92.62 171 TYR A O 1
ATOM 1308 N N . LEU A 1 172 ? 8.280 -2.112 5.253 1.00 91.88 172 LEU A N 1
ATOM 1309 C CA . LEU A 1 172 ? 8.926 -2.883 4.200 1.00 91.88 172 LEU A CA 1
ATOM 1310 C C . LEU A 1 172 ? 9.215 -4.274 4.781 1.00 91.88 172 LEU A C 1
ATOM 1312 O O . LEU A 1 172 ? 9.853 -4.371 5.824 1.00 91.88 172 LEU A O 1
ATOM 1316 N N . LEU A 1 173 ? 8.638 -5.322 4.192 1.00 90.88 173 LEU A N 1
ATOM 1317 C CA . LEU A 1 173 ? 8.759 -6.694 4.700 1.00 90.88 173 LEU A CA 1
ATOM 1318 C C . LEU A 1 173 ? 9.946 -7.422 4.081 1.00 90.88 173 LEU A C 1
ATOM 1320 O O . LEU A 1 173 ? 10.601 -8.210 4.755 1.00 90.88 173 LEU A O 1
ATOM 1324 N N . ASP A 1 174 ? 10.156 -7.198 2.789 1.00 90.19 174 ASP A N 1
ATOM 1325 C CA . ASP A 1 174 ? 11.244 -7.780 2.023 1.00 90.19 174 ASP A CA 1
ATOM 1326 C C . ASP A 1 174 ? 11.535 -6.882 0.828 1.00 90.19 174 ASP A C 1
ATOM 1328 O O . ASP A 1 174 ? 10.633 -6.241 0.273 1.00 90.19 174 ASP A O 1
ATOM 1332 N N . ILE A 1 175 ? 12.790 -6.845 0.433 1.00 90.50 175 ILE A N 1
ATOM 1333 C CA . ILE A 1 175 ? 13.251 -6.139 -0.744 1.00 90.50 175 ILE A CA 1
ATOM 1334 C C . ILE A 1 175 ? 14.462 -6.902 -1.265 1.00 90.50 175 ILE A C 1
ATOM 1336 O O . ILE A 1 175 ? 15.321 -7.321 -0.500 1.00 90.50 175 ILE A O 1
ATOM 1340 N N . SER A 1 176 ? 14.509 -7.125 -2.569 1.00 89.38 176 SER A N 1
ATOM 1341 C CA . SER A 1 176 ? 15.637 -7.741 -3.258 1.00 89.38 176 SER A CA 1
ATOM 1342 C C . SER A 1 176 ? 15.693 -7.218 -4.687 1.00 89.38 176 SER A C 1
ATOM 1344 O O . SER A 1 176 ? 14.711 -6.684 -5.207 1.00 89.38 176 SER A O 1
ATOM 1346 N N . GLY A 1 177 ? 16.849 -7.326 -5.326 1.00 88.75 177 GLY A N 1
ATOM 1347 C CA . GLY A 1 177 ? 17.016 -6.823 -6.677 1.00 88.75 177 GLY A CA 1
ATOM 1348 C C . GLY A 1 177 ? 18.417 -7.044 -7.213 1.00 88.75 177 GLY A C 1
ATOM 1349 O O . GLY A 1 177 ? 19.284 -7.600 -6.544 1.00 88.75 177 GLY A O 1
ATOM 1350 N N . CYS A 1 178 ? 18.623 -6.605 -8.446 1.00 88.12 178 CYS A N 1
ATOM 1351 C CA . CYS A 1 178 ? 19.943 -6.503 -9.055 1.00 88.12 178 CYS A CA 1
ATOM 1352 C C . CYS A 1 178 ? 19.980 -5.284 -9.969 1.00 88.12 178 CYS A C 1
ATOM 1354 O O . CYS A 1 178 ? 18.936 -4.874 -10.480 1.00 88.12 178 CYS A O 1
ATOM 1356 N N . ALA A 1 179 ? 21.160 -4.706 -10.160 1.00 86.75 179 ALA A N 1
ATOM 1357 C CA . ALA A 1 179 ? 21.375 -3.517 -10.975 1.00 86.75 179 ALA A CA 1
ATOM 1358 C C . ALA A 1 179 ? 22.180 -3.849 -12.237 1.00 86.75 179 ALA A C 1
ATOM 1360 O O . ALA A 1 179 ? 22.919 -4.831 -12.261 1.00 86.75 179 ALA A O 1
ATOM 1361 N N . ASP A 1 180 ? 21.994 -3.027 -13.266 1.00 83.81 180 ASP A N 1
ATOM 1362 C CA . ASP A 1 180 ? 22.855 -2.880 -14.439 1.00 83.81 180 ASP A CA 1
ATOM 1363 C C . ASP A 1 180 ? 23.175 -1.393 -14.592 1.00 83.81 180 ASP A C 1
ATOM 1365 O O . ASP A 1 180 ? 22.234 -0.595 -14.621 1.00 83.81 180 ASP A O 1
ATOM 1369 N N . ASP A 1 181 ? 24.451 -1.034 -14.757 1.00 74.62 181 ASP A N 1
ATOM 1370 C CA . ASP A 1 181 ? 24.889 0.297 -15.210 1.00 74.62 181 ASP A CA 1
ATOM 1371 C C . ASP A 1 181 ? 24.092 1.459 -14.555 1.00 74.62 181 ASP A C 1
ATOM 1373 O O . ASP A 1 181 ? 23.407 2.220 -15.238 1.00 74.62 181 ASP A O 1
ATOM 1377 N N . ASP A 1 182 ? 24.119 1.546 -13.217 1.00 79.50 182 ASP A N 1
ATOM 1378 C CA . ASP A 1 182 ? 23.436 2.551 -12.366 1.00 79.50 182 ASP A CA 1
ATOM 1379 C C . ASP A 1 182 ? 21.893 2.488 -12.283 1.00 79.50 182 ASP A C 1
ATOM 1381 O O . ASP A 1 182 ? 21.260 3.307 -11.602 1.00 79.50 182 ASP A O 1
ATOM 1385 N N . SER A 1 183 ? 21.253 1.515 -12.932 1.00 83.75 183 SER A N 1
ATOM 1386 C CA . SER A 1 183 ? 19.796 1.328 -12.907 1.00 83.75 183 SER A CA 1
ATOM 1387 C C . SER A 1 183 ? 19.413 -0.046 -12.349 1.00 83.75 183 SER A C 1
ATOM 1389 O O . SER A 1 183 ? 20.082 -1.042 -12.634 1.00 83.75 183 SER A O 1
ATOM 1391 N N . PRO A 1 184 ? 18.330 -0.179 -11.561 1.00 89.25 184 PRO A N 1
ATOM 1392 C CA . PRO A 1 184 ? 17.894 -1.501 -11.140 1.00 89.25 184 PRO A CA 1
ATOM 1393 C C . PRO A 1 184 ? 17.433 -2.299 -12.369 1.00 89.25 184 PRO A C 1
ATOM 1395 O O . PRO A 1 184 ? 16.464 -1.939 -13.036 1.00 89.25 184 PRO A O 1
ATOM 1398 N N . ARG A 1 185 ? 18.077 -3.433 -12.647 1.00 92.19 185 ARG A N 1
ATOM 1399 C CA . ARG A 1 185 ? 17.583 -4.427 -13.605 1.00 92.19 185 ARG A CA 1
ATOM 1400 C C . ARG A 1 185 ? 16.346 -5.115 -13.045 1.00 92.19 185 ARG A C 1
ATOM 1402 O O . ARG A 1 185 ? 15.370 -5.309 -13.768 1.00 92.19 185 ARG A O 1
ATOM 1409 N N . THR A 1 186 ? 16.386 -5.528 -11.779 1.00 94.38 186 THR A N 1
ATOM 1410 C CA . THR A 1 186 ? 15.252 -6.164 -11.097 1.00 94.38 186 THR A CA 1
ATOM 1411 C C . THR A 1 186 ? 15.012 -5.568 -9.730 1.00 94.38 186 THR A C 1
ATOM 1413 O O . THR A 1 186 ? 15.961 -5.237 -9.026 1.00 94.38 186 THR A O 1
ATOM 1416 N N . VAL A 1 187 ? 13.736 -5.461 -9.364 1.00 95.25 187 VAL A N 1
ATOM 1417 C CA . VAL A 1 187 ? 13.302 -5.133 -8.007 1.00 95.25 187 VAL A CA 1
ATOM 1418 C C . VAL A 1 187 ? 12.136 -6.038 -7.656 1.00 95.25 187 VAL A C 1
ATOM 1420 O O . VAL A 1 187 ? 11.115 -6.040 -8.341 1.00 95.25 187 VAL A O 1
ATOM 1423 N N . GLU A 1 188 ? 12.271 -6.777 -6.570 1.00 95.44 188 GLU A N 1
ATOM 1424 C CA . GLU A 1 188 ? 11.184 -7.492 -5.922 1.00 95.44 188 GLU A CA 1
ATOM 1425 C C . GLU A 1 188 ? 11.027 -6.897 -4.527 1.00 95.44 188 GLU A C 1
ATOM 1427 O O . GLU A 1 188 ? 11.931 -6.966 -3.698 1.00 95.44 188 GLU A O 1
ATOM 1432 N N . SER A 1 189 ? 9.886 -6.269 -4.265 1.00 95.25 189 SER A N 1
ATOM 1433 C CA . SER A 1 189 ? 9.589 -5.653 -2.978 1.00 95.25 189 SER A CA 1
ATOM 1434 C C . SER A 1 189 ? 8.258 -6.153 -2.446 1.00 95.25 189 SER A C 1
ATOM 1436 O O . SER A 1 189 ? 7.248 -6.210 -3.156 1.00 95.25 189 SER A O 1
ATOM 1438 N N . THR A 1 190 ? 8.238 -6.496 -1.163 1.00 95.56 190 THR A N 1
ATOM 1439 C CA . THR A 1 190 ? 7.004 -6.740 -0.434 1.00 95.56 190 THR A CA 1
ATOM 1440 C C . THR A 1 190 ? 6.878 -5.776 0.728 1.00 95.56 190 THR A C 1
ATOM 1442 O O . THR A 1 190 ? 7.809 -5.554 1.499 1.00 95.56 190 THR A O 1
ATOM 1445 N N . SER A 1 191 ? 5.697 -5.191 0.869 1.00 95.81 191 SER A N 1
ATOM 1446 C CA . SER A 1 191 ? 5.413 -4.225 1.922 1.00 95.81 191 SER A CA 1
ATOM 1447 C C . SER A 1 191 ? 4.040 -4.476 2.526 1.00 95.81 191 SER A C 1
ATOM 1449 O O . SER A 1 191 ? 3.184 -5.151 1.943 1.00 95.81 191 SER A O 1
ATOM 1451 N N . ARG A 1 192 ? 3.835 -3.952 3.730 1.00 96.12 192 ARG A N 1
ATOM 1452 C CA . ARG A 1 192 ? 2.569 -4.012 4.454 1.00 96.12 192 ARG A CA 1
ATOM 1453 C C . ARG A 1 192 ? 2.209 -2.632 4.956 1.00 96.12 192 ARG A C 1
ATOM 1455 O O . ARG A 1 192 ? 2.994 -1.978 5.640 1.00 96.12 192 ARG A O 1
ATOM 1462 N N . ILE A 1 193 ? 0.978 -2.228 4.676 1.00 96.62 193 ILE A N 1
ATOM 1463 C CA . ILE A 1 193 ? 0.380 -1.038 5.262 1.00 96.62 193 ILE A CA 1
ATOM 1464 C C . ILE A 1 193 ? -0.779 -1.430 6.163 1.00 96.62 193 ILE A C 1
ATOM 1466 O O . ILE A 1 193 ? -1.793 -1.971 5.721 1.00 96.62 193 ILE A O 1
ATOM 1470 N N . TYR A 1 194 ? -0.617 -1.164 7.452 1.00 96.69 194 TYR A N 1
ATOM 1471 C CA . TYR A 1 194 ? -1.697 -1.296 8.412 1.00 96.69 194 TYR A CA 1
ATOM 1472 C C . TYR A 1 194 ? -2.663 -0.126 8.264 1.00 96.69 194 TYR A C 1
ATOM 1474 O O . TYR A 1 194 ? -2.260 1.018 8.040 1.00 96.69 194 TYR A O 1
ATOM 1482 N N . SER A 1 195 ? -3.948 -0.423 8.419 1.00 96.50 195 SER A N 1
ATOM 1483 C CA . SER A 1 195 ? -4.981 0.589 8.556 1.00 96.50 195 SER A CA 1
ATOM 1484 C C . SER A 1 195 ? -4.588 1.566 9.669 1.00 96.50 195 SER A C 1
ATOM 1486 O O . SER A 1 195 ? -4.203 1.136 10.762 1.00 96.50 195 SER A O 1
ATOM 1488 N N . PRO A 1 196 ? -4.688 2.883 9.427 1.00 95.94 196 PRO A N 1
ATOM 1489 C CA . PRO A 1 196 ? -4.463 3.872 10.472 1.00 95.94 196 PRO A CA 1
ATOM 1490 C C . PRO A 1 196 ? -5.621 3.913 11.479 1.00 95.94 196 PRO A C 1
ATOM 1492 O O . PRO A 1 196 ? -5.556 4.648 12.463 1.00 95.94 196 PRO A O 1
ATOM 1495 N N . LEU A 1 197 ? -6.691 3.150 11.234 1.00 95.31 197 LEU A N 1
ATOM 1496 C CA . LEU A 1 197 ? -7.837 3.019 12.120 1.00 95.31 197 LEU A CA 1
ATOM 1497 C C . LEU A 1 197 ? -7.681 1.818 13.051 1.00 95.31 197 LEU A C 1
ATOM 1499 O O . LEU A 1 197 ? -6.996 0.841 12.748 1.00 95.31 197 LEU A O 1
ATOM 1503 N N . GLY A 1 198 ? -8.399 1.842 14.167 1.00 94.12 198 GLY A N 1
ATOM 1504 C CA . GLY A 1 198 ? -8.461 0.736 15.119 1.00 94.12 198 GLY A CA 1
ATOM 1505 C C . GLY A 1 198 ? -9.282 -0.476 14.666 1.00 94.12 198 GLY A C 1
ATOM 1506 O O . GLY A 1 198 ? -9.962 -1.061 15.501 1.00 94.12 198 GLY A O 1
ATOM 1507 N N . ASN A 1 199 ? -9.264 -0.828 13.378 1.00 94.25 199 ASN A N 1
ATOM 1508 C CA . ASN A 1 199 ? -10.012 -1.955 12.800 1.00 94.25 199 ASN A CA 1
ATOM 1509 C C . ASN A 1 199 ? -9.141 -3.196 12.518 1.00 94.25 199 ASN A C 1
ATOM 1511 O O . ASN A 1 199 ? -9.637 -4.187 11.999 1.00 94.25 199 ASN A O 1
ATOM 1515 N N . GLY A 1 200 ? -7.835 -3.139 12.807 1.00 94.25 200 GLY A N 1
ATOM 1516 C CA . GLY A 1 200 ? -6.918 -4.274 12.646 1.00 94.25 200 GLY A CA 1
ATOM 1517 C C . GLY A 1 200 ? -6.692 -4.734 11.197 1.00 94.25 200 GLY A C 1
ATOM 1518 O O . GLY A 1 200 ? -6.037 -5.752 10.977 1.00 94.25 200 GLY A O 1
ATOM 1519 N N . ASN A 1 201 ? -7.202 -3.993 10.212 1.00 96.88 201 ASN A N 1
ATOM 1520 C CA . ASN A 1 201 ? -7.032 -4.296 8.797 1.00 96.88 201 ASN A CA 1
ATOM 1521 C C . ASN A 1 201 ? -5.630 -3.925 8.314 1.00 96.88 201 ASN A C 1
ATOM 1523 O O . ASN A 1 201 ? -4.993 -3.003 8.826 1.00 96.88 201 ASN A O 1
ATOM 1527 N N . PHE A 1 202 ? -5.168 -4.602 7.270 1.00 97.00 202 PHE A N 1
ATOM 1528 C CA . PHE A 1 202 ? -3.954 -4.230 6.550 1.00 97.00 202 PHE A CA 1
ATOM 1529 C C . PHE A 1 202 ? -4.061 -4.573 5.065 1.00 97.00 202 PHE A C 1
ATOM 1531 O O . PHE A 1 202 ? -4.943 -5.322 4.631 1.00 97.00 202 PHE A O 1
ATOM 1538 N N . VAL A 1 203 ? -3.147 -4.014 4.281 1.00 97.94 203 VAL A N 1
ATOM 1539 C CA . VAL A 1 203 ? -2.951 -4.349 2.874 1.00 97.94 203 VAL A CA 1
ATOM 1540 C C . VAL A 1 203 ? -1.502 -4.748 2.678 1.00 97.94 203 VAL A C 1
ATOM 1542 O O . VAL A 1 203 ? -0.594 -3.985 2.997 1.00 97.94 203 VAL A O 1
ATOM 1545 N N . ASP A 1 204 ? -1.311 -5.940 2.131 1.00 97.56 204 ASP A N 1
ATOM 1546 C CA . ASP A 1 204 ? -0.011 -6.406 1.670 1.00 97.56 204 ASP A CA 1
ATOM 1547 C C . ASP A 1 204 ? 0.163 -6.067 0.206 1.00 97.56 204 ASP A C 1
ATOM 1549 O O . ASP A 1 204 ? -0.776 -6.221 -0.580 1.00 97.56 204 ASP A O 1
ATOM 1553 N N . LEU A 1 205 ? 1.365 -5.641 -0.153 1.00 98.19 205 LEU A N 1
ATOM 1554 C CA . LEU A 1 205 ? 1.761 -5.301 -1.505 1.00 98.19 205 LEU A CA 1
ATOM 1555 C C . LEU A 1 205 ? 2.942 -6.180 -1.922 1.00 98.19 205 LEU A C 1
ATOM 1557 O O . LEU A 1 205 ? 3.806 -6.518 -1.116 1.00 98.19 205 LEU A O 1
ATOM 1561 N N . SER A 1 206 ? 2.938 -6.584 -3.187 1.00 97.75 206 SER A N 1
ATOM 1562 C CA . SER A 1 206 ? 4.019 -7.311 -3.851 1.00 97.75 206 SER A CA 1
ATOM 1563 C C . SER A 1 206 ? 4.254 -6.621 -5.184 1.00 97.75 206 SER A C 1
ATOM 1565 O O . SER A 1 206 ? 3.356 -6.573 -6.037 1.00 97.75 206 SER A O 1
ATOM 1567 N N . TYR A 1 207 ? 5.423 -6.005 -5.286 1.00 98.19 207 TYR A N 1
ATOM 1568 C CA . TYR A 1 207 ? 5.897 -5.268 -6.436 1.00 98.19 207 TYR A CA 1
ATOM 1569 C C . TYR A 1 207 ? 7.044 -6.037 -7.075 1.00 98.19 207 TYR A C 1
ATOM 1571 O O . TYR A 1 207 ? 8.047 -6.291 -6.421 1.00 98.19 207 TYR A O 1
ATOM 1579 N N . ASP A 1 208 ? 6.876 -6.376 -8.349 1.00 97.69 208 ASP A N 1
ATOM 1580 C CA . ASP A 1 208 ? 7.887 -7.062 -9.142 1.00 97.69 208 ASP A CA 1
ATOM 1581 C C . ASP A 1 208 ? 8.196 -6.194 -10.360 1.00 97.69 208 ASP A C 1
ATOM 1583 O O . ASP A 1 208 ? 7.293 -5.873 -11.142 1.00 97.69 208 ASP A O 1
ATOM 1587 N N . PHE A 1 209 ? 9.457 -5.835 -10.542 1.00 97.44 209 PHE A N 1
ATOM 1588 C CA . PHE A 1 209 ? 9.967 -5.060 -11.660 1.00 97.44 209 PHE A CA 1
ATOM 1589 C C . PHE A 1 209 ? 11.157 -5.778 -12.288 1.00 97.44 209 PHE A C 1
ATOM 1591 O O . PHE A 1 209 ? 12.033 -6.296 -11.599 1.00 97.44 209 PHE A O 1
ATOM 1598 N N . HIS A 1 210 ? 11.182 -5.791 -13.614 1.00 95.69 210 HIS A N 1
ATOM 1599 C CA . HIS A 1 210 ? 12.289 -6.289 -14.408 1.00 95.69 210 HIS A CA 1
ATOM 1600 C C . HIS A 1 210 ? 12.404 -5.465 -15.682 1.00 95.69 210 HIS A C 1
ATOM 1602 O O . HIS A 1 210 ? 11.434 -5.343 -16.443 1.00 95.69 210 HIS A O 1
ATOM 1608 N N . HIS A 1 211 ? 13.600 -4.961 -15.943 1.00 93.50 211 HIS A N 1
ATOM 1609 C CA . HIS A 1 211 ? 13.971 -4.311 -17.183 1.00 93.50 211 HIS A CA 1
ATOM 1610 C C . HIS A 1 211 ? 15.372 -4.761 -17.576 1.00 93.50 211 HIS A C 1
ATOM 1612 O O . HIS A 1 211 ? 16.340 -4.498 -16.872 1.00 93.50 211 HIS A O 1
ATOM 1618 N N . ARG A 1 212 ? 15.481 -5.465 -18.702 1.00 90.00 212 ARG A N 1
ATOM 1619 C CA . ARG A 1 212 ? 16.765 -5.895 -19.243 1.00 90.00 212 ARG A CA 1
ATOM 1620 C C . ARG A 1 212 ? 16.809 -5.670 -20.742 1.00 90.00 212 AR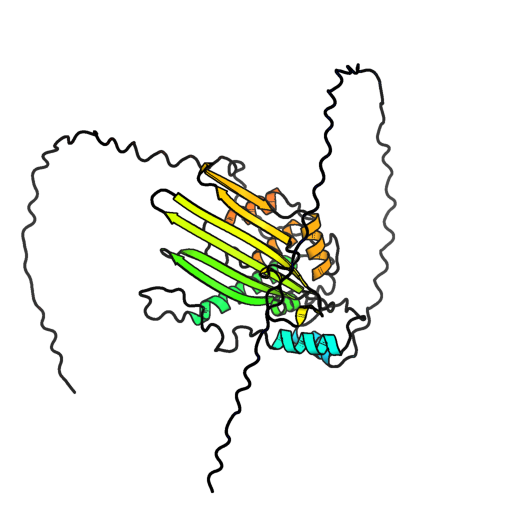G A C 1
ATOM 1622 O O . ARG A 1 212 ? 16.042 -6.268 -21.501 1.00 90.00 212 ARG A O 1
ATOM 1629 N N . VAL A 1 213 ? 17.761 -4.850 -21.166 1.00 87.50 213 VAL A N 1
ATOM 1630 C CA . VAL A 1 213 ? 18.093 -4.677 -22.577 1.00 87.50 213 VAL A CA 1
ATOM 1631 C C . VAL A 1 213 ? 19.103 -5.755 -22.969 1.00 87.50 213 VAL A C 1
ATOM 1633 O O . VAL A 1 213 ? 20.128 -5.946 -22.320 1.00 87.50 213 VAL A O 1
ATOM 1636 N N . ARG A 1 214 ? 18.801 -6.504 -24.026 1.00 85.62 214 ARG A N 1
ATOM 1637 C CA . ARG A 1 214 ? 19.716 -7.446 -24.677 1.00 85.62 214 ARG A CA 1
ATOM 1638 C C . ARG A 1 214 ? 20.017 -6.942 -26.086 1.00 85.62 214 ARG A C 1
ATOM 1640 O O . ARG A 1 214 ? 19.293 -6.112 -26.625 1.00 85.62 214 ARG A O 1
ATOM 1647 N N . TRP A 1 215 ? 21.045 -7.505 -26.722 1.00 83.62 215 TRP A N 1
ATOM 1648 C CA . TRP A 1 215 ? 21.476 -7.108 -28.071 1.00 83.62 215 TRP A CA 1
ATOM 1649 C C . TRP A 1 215 ? 20.338 -7.045 -29.110 1.00 83.62 215 TRP A C 1
ATOM 1651 O O . TRP A 1 215 ? 20.322 -6.160 -29.959 1.00 83.62 215 TRP A O 1
ATOM 1661 N N . ALA A 1 216 ? 19.380 -7.975 -29.043 1.00 85.06 216 ALA A N 1
ATOM 1662 C CA . ALA A 1 216 ? 18.287 -8.083 -30.011 1.00 85.06 216 ALA A CA 1
ATOM 1663 C C . ALA A 1 216 ? 16.881 -8.011 -29.393 1.00 85.06 216 ALA A C 1
ATOM 1665 O O . ALA A 1 216 ? 15.903 -8.045 -30.136 1.00 85.06 216 ALA A O 1
ATOM 1666 N N . SER A 1 217 ? 16.770 -7.926 -28.065 1.00 87.06 217 SER A N 1
ATOM 1667 C CA . SER A 1 217 ? 15.493 -8.026 -27.359 1.00 87.06 217 SER A CA 1
ATOM 1668 C C . SER A 1 217 ? 15.457 -7.142 -26.119 1.00 87.06 217 SER A C 1
ATOM 1670 O O . SER A 1 217 ? 16.491 -6.805 -25.548 1.00 87.06 217 SER A O 1
ATOM 1672 N N . ILE A 1 218 ? 14.255 -6.761 -25.696 1.00 89.00 218 ILE A N 1
ATOM 1673 C CA . ILE A 1 218 ? 14.034 -6.070 -24.425 1.00 89.00 218 ILE A CA 1
ATOM 1674 C C . ILE A 1 218 ? 13.091 -6.942 -23.605 1.00 89.00 218 ILE A C 1
ATOM 1676 O O . ILE A 1 218 ? 11.953 -7.193 -24.001 1.00 89.00 218 ILE A O 1
ATOM 1680 N N . GLU A 1 219 ? 13.571 -7.416 -22.461 1.00 90.12 219 GLU A N 1
ATOM 1681 C CA . GLU A 1 219 ? 12.760 -8.136 -21.486 1.00 90.12 219 GLU A CA 1
ATOM 1682 C C . GLU A 1 219 ? 12.253 -7.128 -20.469 1.00 90.12 219 GLU A C 1
ATOM 1684 O O . GLU A 1 219 ? 13.032 -6.481 -19.769 1.00 90.12 219 GLU A O 1
ATOM 1689 N N . ARG A 1 220 ? 10.932 -6.957 -20.405 1.00 92.88 220 ARG A N 1
ATOM 1690 C CA . ARG A 1 220 ? 10.360 -5.975 -19.494 1.00 92.88 220 ARG A CA 1
ATOM 1691 C C . ARG A 1 220 ? 9.023 -6.396 -18.928 1.00 92.88 220 ARG A C 1
ATOM 1693 O O . ARG A 1 220 ? 8.064 -6.637 -19.668 1.00 92.88 220 ARG A O 1
ATOM 1700 N N . PHE A 1 221 ? 8.931 -6.394 -17.608 1.00 95.94 221 PHE A N 1
ATOM 1701 C CA . PHE A 1 221 ? 7.666 -6.520 -16.907 1.00 95.94 221 PHE A CA 1
ATOM 1702 C C . PHE A 1 221 ? 7.681 -5.708 -15.618 1.00 95.94 221 PHE A C 1
ATOM 1704 O O . PHE A 1 221 ? 8.710 -5.520 -14.986 1.00 95.94 221 PHE A O 1
ATOM 1711 N N . ALA A 1 222 ? 6.510 -5.219 -15.234 1.00 97.62 222 ALA A N 1
ATOM 1712 C CA . ALA A 1 222 ? 6.321 -4.577 -13.945 1.00 97.62 222 ALA A CA 1
ATOM 1713 C C . ALA A 1 222 ? 4.924 -4.912 -13.441 1.00 97.62 222 ALA A C 1
ATOM 1715 O O . ALA A 1 222 ? 3.947 -4.723 -14.174 1.00 97.62 222 ALA A O 1
ATOM 1716 N N . THR A 1 223 ? 4.787 -5.418 -12.223 1.00 98.06 223 THR A N 1
ATOM 1717 C CA . THR A 1 223 ? 3.485 -5.735 -11.637 1.00 98.06 223 THR A CA 1
ATOM 1718 C C . THR A 1 223 ? 3.414 -5.282 -10.196 1.00 98.06 223 THR A C 1
ATOM 1720 O O . THR A 1 223 ? 4.352 -5.474 -9.441 1.00 98.06 223 THR A O 1
ATOM 1723 N N . LEU A 1 224 ? 2.277 -4.704 -9.816 1.00 98.56 224 LEU A N 1
ATOM 1724 C CA . LEU A 1 224 ? 1.952 -4.431 -8.423 1.00 98.56 224 LEU A CA 1
ATOM 1725 C C . LEU A 1 224 ? 0.661 -5.162 -8.090 1.00 98.56 224 LEU A C 1
ATOM 1727 O O . LEU A 1 224 ? -0.401 -4.881 -8.662 1.00 98.56 224 LEU A O 1
ATOM 1731 N N . ASN A 1 225 ? 0.758 -6.099 -7.161 1.00 98.38 225 ASN A N 1
ATOM 1732 C CA . ASN A 1 225 ? -0.358 -6.874 -6.650 1.00 98.38 225 ASN A CA 1
ATOM 1733 C C . ASN A 1 225 ? -0.583 -6.523 -5.186 1.00 98.38 225 ASN A C 1
ATOM 1735 O O . ASN A 1 225 ? 0.368 -6.279 -4.451 1.00 98.38 225 ASN A O 1
ATOM 1739 N N . ILE A 1 226 ? -1.842 -6.545 -4.759 1.00 98.38 226 ILE A N 1
ATOM 1740 C CA . ILE A 1 226 ? -2.191 -6.387 -3.351 1.00 98.38 226 ILE A CA 1
ATOM 1741 C C . ILE A 1 226 ? -3.041 -7.547 -2.847 1.00 98.38 226 ILE A C 1
ATOM 1743 O O . ILE A 1 226 ? -3.752 -8.197 -3.621 1.00 98.38 226 ILE A O 1
ATOM 1747 N N . ALA A 1 227 ? -3.014 -7.763 -1.540 1.00 97.88 227 ALA A N 1
ATOM 1748 C CA . ALA A 1 227 ? -3.915 -8.653 -0.827 1.00 97.88 227 ALA A CA 1
ATOM 1749 C C . ALA A 1 227 ? -4.463 -7.932 0.410 1.00 97.88 227 ALA A C 1
ATOM 1751 O O . ALA A 1 227 ? -3.718 -7.298 1.154 1.00 97.88 227 ALA A O 1
ATOM 1752 N N . LEU A 1 228 ? -5.778 -8.017 0.608 1.00 97.38 228 LEU A N 1
ATOM 1753 C CA . LEU A 1 228 ? -6.447 -7.436 1.770 1.00 97.38 228 LEU A CA 1
ATOM 1754 C C . LEU A 1 228 ? -6.382 -8.442 2.924 1.00 97.38 228 LEU A C 1
ATOM 1756 O O . LEU A 1 228 ? -6.777 -9.596 2.748 1.00 97.38 228 LEU A O 1
ATOM 1760 N N . GLY A 1 229 ? -5.883 -8.005 4.077 1.00 95.69 229 GLY A N 1
ATOM 1761 C CA . GLY A 1 229 ? -5.788 -8.799 5.299 1.00 95.69 229 GLY A CA 1
ATOM 1762 C C . GLY A 1 229 ? -6.544 -8.163 6.464 1.00 95.69 229 GLY A C 1
ATOM 1763 O O . GLY A 1 229 ? -6.790 -6.958 6.481 1.00 95.69 229 GLY A O 1
ATOM 1764 N N . ASP A 1 230 ? -6.908 -8.987 7.439 1.00 95.56 230 ASP A N 1
ATOM 1765 C CA . ASP A 1 230 ? -7.595 -8.604 8.672 1.00 95.56 230 ASP A CA 1
ATOM 1766 C C . ASP A 1 230 ? -6.725 -8.956 9.885 1.00 95.56 230 ASP A C 1
ATOM 1768 O O . ASP A 1 230 ? -5.656 -9.558 9.755 1.00 95.56 230 ASP A O 1
ATOM 1772 N N . ILE A 1 231 ? -7.191 -8.646 11.091 1.00 93.56 231 ILE A N 1
ATOM 1773 C CA . ILE A 1 231 ? -6.400 -8.897 12.297 1.00 93.56 231 ILE A CA 1
ATOM 1774 C C . ILE A 1 231 ? -6.087 -10.387 12.535 1.00 93.56 231 ILE A C 1
ATOM 1776 O O . ILE A 1 231 ? -5.074 -10.716 13.151 1.00 93.56 231 ILE A O 1
ATOM 1780 N N . GLY A 1 232 ? -6.904 -11.311 12.019 1.00 89.81 232 GLY A N 1
ATOM 1781 C CA . GLY A 1 232 ? -6.623 -12.747 12.094 1.00 89.81 232 GLY A CA 1
ATOM 1782 C C . GLY A 1 232 ? -5.406 -13.128 11.247 1.00 89.81 232 GLY A C 1
ATOM 1783 O O . GLY A 1 232 ? -4.519 -13.869 11.693 1.00 89.81 232 GLY A O 1
ATOM 1784 N N . ASN A 1 233 ? -5.322 -12.542 10.054 1.00 87.25 233 ASN A N 1
ATOM 1785 C CA . ASN A 1 233 ? -4.212 -12.720 9.121 1.00 87.25 233 ASN A CA 1
ATOM 1786 C C . ASN A 1 233 ? -2.946 -11.961 9.543 1.00 87.25 233 ASN A C 1
ATOM 1788 O O . ASN A 1 233 ? -1.849 -12.326 9.118 1.00 87.25 233 ASN A O 1
ATOM 1792 N N . ALA A 1 234 ? -3.067 -10.964 10.427 1.00 75.31 234 ALA A N 1
ATOM 1793 C CA . ALA A 1 234 ? -1.957 -10.125 10.892 1.00 75.31 234 ALA A CA 1
ATOM 1794 C C . ALA A 1 234 ? -0.926 -10.886 11.736 1.00 75.31 234 ALA A C 1
ATOM 1796 O O . ALA A 1 234 ? 0.048 -10.305 12.191 1.00 75.31 234 ALA A O 1
ATOM 1797 N N . SER A 1 235 ? -1.137 -12.186 11.938 1.00 72.50 235 SER A N 1
ATOM 1798 C CA . SER A 1 235 ? -0.259 -13.065 12.694 1.00 72.50 235 SER A CA 1
ATOM 1799 C C . SER A 1 235 ? 0.899 -13.681 11.923 1.00 72.50 235 SER A C 1
ATOM 1801 O O . SER A 1 235 ? 1.659 -14.466 12.486 1.00 72.50 235 SER A O 1
ATOM 1803 N N . SER A 1 236 ? 1.025 -13.362 10.639 1.00 80.81 236 SER A N 1
ATOM 1804 C CA . SER A 1 236 ? 2.143 -13.803 9.818 1.00 80.81 236 SER A CA 1
ATOM 1805 C C . SER A 1 236 ? 2.963 -12.611 9.351 1.00 80.81 236 SER A C 1
ATOM 1807 O O . SER A 1 236 ? 2.408 -11.662 8.801 1.00 80.81 236 SER A O 1
ATOM 1809 N N . ASN A 1 237 ? 4.287 -12.717 9.463 1.00 81.75 237 ASN A N 1
ATOM 1810 C CA . ASN A 1 237 ? 5.233 -11.781 8.841 1.00 81.75 237 ASN A CA 1
ATOM 1811 C C . ASN A 1 237 ? 5.358 -11.991 7.324 1.00 81.75 237 ASN A C 1
ATOM 1813 O O . ASN A 1 237 ? 6.119 -11.301 6.661 1.00 81.75 237 ASN A O 1
ATOM 1817 N N . ARG A 1 238 ? 4.621 -12.950 6.749 1.00 88.25 238 ARG A N 1
ATOM 1818 C CA . ARG A 1 238 ? 4.641 -13.210 5.309 1.00 88.25 238 ARG A CA 1
ATOM 1819 C C . ARG A 1 238 ? 3.691 -12.273 4.579 1.00 88.25 238 ARG A C 1
ATOM 1821 O O . ARG A 1 238 ? 2.539 -12.122 4.988 1.00 88.25 238 ARG A O 1
ATOM 1828 N N . CYS A 1 239 ? 4.154 -11.748 3.450 1.00 91.25 239 CYS A N 1
ATOM 1829 C CA . CYS A 1 239 ? 3.329 -10.995 2.518 1.00 91.25 239 CYS A CA 1
ATOM 1830 C C . CYS A 1 239 ? 2.279 -11.906 1.853 1.00 91.25 239 CYS A C 1
ATOM 1832 O O . CYS A 1 239 ? 2.597 -12.816 1.077 1.00 91.25 239 CYS A O 1
ATOM 1834 N N . LEU A 1 240 ? 1.001 -11.640 2.116 1.00 94.06 240 LEU A N 1
ATOM 1835 C CA . LEU A 1 240 ? -0.132 -12.321 1.492 1.00 94.06 240 LEU A CA 1
ATOM 1836 C C . LEU A 1 240 ? -0.146 -12.107 -0.027 1.00 94.06 240 LEU A C 1
ATOM 1838 O O . LEU A 1 240 ? -0.506 -13.017 -0.773 1.00 94.06 240 LEU A O 1
ATOM 1842 N N . ALA A 1 241 ? 0.277 -10.931 -0.501 1.00 94.25 241 ALA A N 1
ATOM 1843 C CA . ALA A 1 241 ? 0.295 -10.601 -1.925 1.00 94.25 241 ALA A CA 1
ATOM 1844 C C . ALA A 1 241 ? 1.373 -11.368 -2.710 1.00 94.25 241 ALA A C 1
ATOM 1846 O O . ALA A 1 241 ? 1.198 -11.571 -3.913 1.00 94.25 241 ALA A O 1
ATOM 1847 N N . ALA A 1 242 ? 2.419 -11.876 -2.053 1.00 91.62 242 ALA A N 1
ATOM 1848 C CA . ALA A 1 242 ? 3.418 -12.750 -2.673 1.00 91.62 242 ALA A CA 1
ATOM 1849 C C . ALA A 1 242 ? 2.907 -14.203 -2.810 1.00 91.62 242 ALA A C 1
ATOM 1851 O O . ALA A 1 242 ? 3.142 -14.875 -3.818 1.00 91.62 242 ALA A O 1
ATOM 1852 N N . GLY A 1 243 ? 2.096 -14.686 -1.862 1.00 88.44 243 GLY A N 1
ATOM 1853 C CA . GLY A 1 243 ? 1.641 -16.082 -1.802 1.00 88.44 243 GLY A CA 1
ATOM 1854 C C . GLY A 1 243 ? 0.762 -16.546 -2.977 1.00 88.44 243 GLY A C 1
ATOM 1855 O O . GLY A 1 243 ? -0.093 -15.817 -3.470 1.00 88.44 243 GLY A O 1
ATOM 1856 N N . LYS A 1 244 ? 0.908 -17.808 -3.412 1.00 86.56 244 LYS A N 1
ATOM 1857 C CA . LYS A 1 244 ? 0.134 -18.389 -4.539 1.00 86.56 244 LYS A CA 1
ATOM 1858 C C . LYS A 1 244 ? -1.366 -18.565 -4.261 1.00 86.56 244 LYS A C 1
ATOM 1860 O O . LYS A 1 244 ? -2.147 -18.670 -5.198 1.00 86.56 244 LYS A O 1
ATOM 1865 N N . GLN A 1 245 ? -1.757 -18.639 -2.990 1.00 80.88 245 GLN A N 1
ATOM 1866 C CA . GLN A 1 245 ? -3.121 -18.991 -2.572 1.00 80.88 245 GLN A CA 1
ATOM 1867 C C . GLN A 1 245 ? -4.005 -17.775 -2.257 1.00 80.88 245 GLN A C 1
ATOM 1869 O O . GLN A 1 245 ? -5.214 -17.927 -2.098 1.00 80.88 245 GLN A O 1
ATOM 1874 N N . ALA A 1 246 ? -3.431 -16.575 -2.157 1.00 84.56 246 ALA A N 1
ATOM 1875 C CA . ALA A 1 246 ? -4.187 -15.389 -1.783 1.00 84.56 246 ALA A CA 1
ATOM 1876 C C . ALA A 1 246 ? -5.024 -14.854 -2.953 1.00 84.56 246 ALA A C 1
ATOM 1878 O O . ALA A 1 246 ? -4.614 -14.888 -4.116 1.00 84.56 246 ALA A O 1
ATOM 1879 N N . LYS A 1 247 ? -6.191 -14.286 -2.636 1.00 92.75 247 LYS A N 1
ATOM 1880 C CA . LYS A 1 247 ? -6.989 -13.520 -3.596 1.00 92.75 247 LYS A CA 1
ATOM 1881 C C . LYS A 1 247 ? -6.287 -12.187 -3.873 1.00 92.75 247 LYS A C 1
ATOM 1883 O O . LYS A 1 247 ? -6.493 -11.213 -3.154 1.00 92.75 247 LYS A O 1
ATOM 1888 N N . LYS A 1 248 ? -5.456 -12.157 -4.915 1.00 96.06 248 LYS A N 1
ATOM 1889 C CA . LYS A 1 248 ? -4.693 -10.967 -5.309 1.00 96.06 248 LYS A CA 1
ATOM 1890 C C . LYS A 1 248 ? -5.544 -10.002 -6.130 1.00 96.06 248 LYS A C 1
ATOM 1892 O O . LYS A 1 248 ? -6.269 -10.408 -7.041 1.00 96.06 248 LYS A O 1
ATOM 1897 N N . ILE A 1 249 ? -5.409 -8.713 -5.849 1.00 97.81 249 ILE A N 1
ATOM 1898 C CA . ILE A 1 249 ? -5.927 -7.630 -6.681 1.00 97.81 249 ILE A CA 1
ATOM 1899 C C . ILE A 1 249 ? -4.739 -7.012 -7.410 1.00 97.81 249 ILE A C 1
ATOM 1901 O O . ILE A 1 249 ? -3.832 -6.459 -6.798 1.00 97.81 249 ILE A O 1
ATOM 1905 N N . LYS A 1 250 ? -4.754 -7.087 -8.737 1.00 98.00 250 LYS A N 1
ATOM 1906 C CA . LYS A 1 250 ? -3.737 -6.459 -9.579 1.00 98.00 250 LYS A CA 1
ATOM 1907 C C . LYS A 1 250 ? -4.000 -4.955 -9.684 1.00 98.00 250 LYS A C 1
ATOM 1909 O O . LYS A 1 250 ? -5.048 -4.549 -10.197 1.00 98.00 250 LYS A O 1
ATOM 1914 N N . ILE A 1 251 ? -3.058 -4.143 -9.208 1.00 98.25 251 ILE A N 1
ATOM 1915 C CA . ILE A 1 251 ? -3.123 -2.676 -9.252 1.00 98.25 251 ILE A CA 1
ATOM 1916 C C . ILE A 1 251 ? -2.654 -2.154 -10.597 1.00 98.25 251 ILE A C 1
ATOM 1918 O O . ILE A 1 251 ? -3.349 -1.356 -11.234 1.00 98.25 251 ILE A O 1
ATOM 1922 N N . PHE A 1 252 ? -1.525 -2.667 -11.067 1.00 98.25 252 PHE A N 1
ATOM 1923 C CA . PHE A 1 252 ? -1.131 -2.554 -12.458 1.00 98.25 252 PHE A CA 1
ATOM 1924 C C . PHE A 1 252 ? -0.302 -3.761 -12.884 1.00 98.25 252 PHE A C 1
ATOM 1926 O O . PHE A 1 252 ? 0.216 -4.519 -12.065 1.00 98.25 252 PHE A O 1
ATOM 1933 N N . SER A 1 253 ? -0.202 -3.948 -14.193 1.00 97.50 253 SER A N 1
ATOM 1934 C CA . SER A 1 253 ? 0.744 -4.880 -14.793 1.00 97.50 253 SER A CA 1
ATOM 1935 C C . SER A 1 253 ? 1.113 -4.378 -16.174 1.00 97.50 253 SER A C 1
ATOM 1937 O O . SER A 1 253 ? 0.229 -4.024 -16.957 1.00 97.50 253 SER A O 1
ATOM 1939 N N . MET A 1 254 ? 2.406 -4.359 -16.443 1.00 96.31 254 MET A N 1
ATOM 1940 C CA . MET A 1 254 ? 3.016 -4.151 -17.740 1.00 96.31 254 MET A CA 1
ATOM 1941 C C . MET A 1 254 ? 3.780 -5.415 -18.098 1.00 96.31 254 MET A C 1
ATOM 1943 O O . MET A 1 254 ? 4.501 -5.961 -17.267 1.00 96.31 254 MET A O 1
ATOM 1947 N N . HIS A 1 255 ? 3.614 -5.865 -19.332 1.00 94.88 255 HIS A N 1
ATOM 1948 C CA . HIS A 1 255 ? 4.418 -6.923 -19.918 1.00 94.88 255 HIS A CA 1
ATOM 1949 C C . HIS A 1 255 ? 4.758 -6.514 -21.345 1.00 94.88 255 HIS A C 1
ATOM 1951 O O . HIS A 1 255 ? 3.848 -6.232 -22.130 1.00 94.88 255 HIS A O 1
ATOM 1957 N N . HIS A 1 256 ? 6.043 -6.476 -21.673 1.00 91.31 256 HIS A N 1
ATOM 1958 C CA . HIS A 1 256 ? 6.500 -6.232 -23.030 1.00 91.31 256 HIS A CA 1
ATOM 1959 C C . HIS A 1 256 ? 6.341 -7.504 -23.862 1.00 91.31 256 HIS A C 1
ATOM 1961 O O . HIS A 1 256 ? 6.834 -8.569 -23.497 1.00 91.31 256 HIS A O 1
ATOM 1967 N N . ASP A 1 257 ? 5.582 -7.419 -24.947 1.00 82.56 257 ASP A N 1
ATOM 1968 C CA . ASP A 1 257 ? 5.496 -8.469 -25.953 1.00 82.56 257 ASP A CA 1
ATOM 1969 C C . ASP A 1 257 ? 6.465 -8.125 -27.082 1.00 82.56 257 ASP A C 1
ATOM 1971 O O . ASP A 1 257 ? 6.185 -7.261 -27.916 1.00 82.56 257 ASP A O 1
ATOM 1975 N N . GLU A 1 258 ? 7.606 -8.810 -27.094 1.00 83.12 258 GLU A N 1
ATOM 1976 C CA . GLU A 1 258 ? 8.667 -8.602 -28.078 1.00 83.12 258 GLU A CA 1
ATOM 1977 C C . GLU A 1 258 ? 8.176 -8.838 -29.515 1.00 83.12 258 GLU A C 1
ATOM 1979 O O . GLU A 1 258 ? 8.510 -8.077 -30.426 1.00 83.12 258 GLU A O 1
ATOM 1984 N N . LYS A 1 259 ? 7.315 -9.847 -29.729 1.00 78.62 259 LYS A N 1
ATOM 1985 C CA . LYS A 1 259 ? 6.813 -10.201 -31.069 1.00 78.62 259 LYS A CA 1
ATOM 1986 C C . LYS A 1 259 ? 5.935 -9.101 -31.641 1.00 78.62 259 LYS A C 1
ATOM 1988 O O . LYS A 1 259 ? 5.975 -8.834 -32.840 1.00 78.62 259 LYS A O 1
ATOM 1993 N N . LEU A 1 260 ? 5.125 -8.489 -30.782 1.00 76.81 260 LEU A N 1
ATOM 1994 C CA . LEU A 1 260 ? 4.220 -7.407 -31.159 1.00 76.81 260 LEU A CA 1
ATOM 1995 C C . LEU A 1 260 ? 4.857 -6.024 -31.004 1.00 76.81 260 LEU A C 1
ATOM 1997 O O . LEU A 1 260 ? 4.229 -5.038 -31.389 1.00 76.81 260 LEU A O 1
ATOM 2001 N N . ARG A 1 261 ? 6.069 -5.950 -30.435 1.00 81.44 261 ARG A N 1
ATOM 2002 C CA . ARG A 1 261 ? 6.747 -4.710 -30.032 1.00 81.44 261 ARG A CA 1
ATOM 2003 C C . ARG A 1 261 ? 5.807 -3.781 -29.263 1.00 81.44 261 ARG A C 1
ATOM 2005 O O . ARG A 1 261 ? 5.750 -2.580 -29.520 1.00 81.44 261 ARG A O 1
ATOM 2012 N N . ASN A 1 262 ? 5.013 -4.357 -28.364 1.00 86.31 262 ASN A N 1
ATOM 2013 C CA . ASN A 1 262 ? 3.961 -3.640 -27.655 1.00 86.31 262 ASN A CA 1
ATOM 2014 C C . ASN A 1 262 ? 3.981 -3.973 -26.168 1.00 86.31 262 ASN A C 1
ATOM 2016 O O . ASN A 1 262 ? 4.152 -5.122 -25.768 1.00 86.31 262 ASN A O 1
ATOM 2020 N N . ASP A 1 263 ? 3.715 -2.967 -25.347 1.00 88.00 263 ASP A N 1
ATOM 2021 C CA . ASP A 1 263 ? 3.512 -3.141 -23.923 1.00 88.00 263 ASP A CA 1
ATOM 2022 C C . ASP A 1 263 ? 2.045 -3.411 -23.625 1.00 88.00 263 ASP A C 1
ATOM 2024 O O . ASP A 1 263 ? 1.178 -2.532 -23.691 1.00 88.00 263 ASP A O 1
ATOM 2028 N N . LYS A 1 264 ? 1.753 -4.630 -23.186 1.00 93.19 264 LYS A N 1
ATOM 2029 C CA . LYS A 1 264 ? 0.445 -4.935 -22.627 1.00 93.19 264 LYS A CA 1
ATOM 2030 C C . LYS A 1 264 ? 0.356 -4.339 -21.227 1.00 93.19 264 LYS A C 1
ATOM 2032 O O . LYS A 1 264 ? 0.858 -4.912 -20.261 1.00 93.19 264 LYS A O 1
ATOM 2037 N N . ARG A 1 265 ? -0.309 -3.190 -21.122 1.00 94.81 265 ARG A N 1
ATOM 2038 C CA . ARG A 1 265 ? -0.521 -2.466 -19.863 1.00 94.81 265 ARG A CA 1
ATOM 2039 C C . ARG A 1 265 ? -1.941 -2.663 -19.352 1.00 94.81 265 ARG A C 1
ATOM 2041 O O . ARG A 1 265 ? -2.918 -2.601 -20.097 1.00 94.81 265 ARG A O 1
ATOM 2048 N N . THR A 1 266 ? -2.069 -2.893 -18.055 1.00 96.62 266 THR A N 1
ATOM 2049 C CA . THR A 1 266 ? -3.352 -3.021 -17.361 1.00 96.62 266 THR A CA 1
ATOM 2050 C C . THR A 1 266 ? -3.314 -2.234 -16.062 1.00 96.62 266 THR A C 1
ATOM 2052 O O . THR A 1 266 ? -2.279 -2.163 -15.405 1.00 96.62 266 THR A O 1
ATOM 2055 N N . LEU A 1 267 ? -4.455 -1.651 -15.700 1.00 97.69 267 LEU A N 1
ATOM 2056 C CA . LEU A 1 267 ? -4.662 -0.916 -14.457 1.00 97.69 267 LEU A CA 1
ATOM 2057 C C . LEU A 1 267 ? -5.886 -1.470 -13.727 1.00 97.69 267 LEU A C 1
ATOM 2059 O O . LEU A 1 267 ? -6.804 -2.001 -14.368 1.00 97.69 267 LEU A O 1
ATOM 2063 N N . ALA A 1 268 ? -5.917 -1.289 -12.409 1.00 97.75 268 ALA A N 1
ATOM 2064 C CA . ALA A 1 268 ? -7.051 -1.629 -11.564 1.00 97.75 268 ALA A CA 1
ATOM 2065 C C . ALA A 1 268 ? -8.383 -1.040 -12.062 1.00 97.75 268 ALA A C 1
ATOM 2067 O O . ALA A 1 268 ? -8.484 -0.055 -12.800 1.00 97.75 268 ALA A O 1
ATOM 2068 N N . SER A 1 269 ? -9.466 -1.681 -11.642 1.00 97.88 269 SER A N 1
ATOM 2069 C CA . SER A 1 269 ? -10.806 -1.143 -11.813 1.00 97.88 269 SER A CA 1
ATOM 2070 C C . SER A 1 269 ? -11.131 -0.182 -10.662 1.00 97.88 269 SER A C 1
ATOM 2072 O O . SER A 1 269 ? -10.627 -0.327 -9.550 1.00 97.88 269 SER A O 1
ATOM 2074 N N . VAL A 1 270 ? -12.018 0.789 -10.902 1.00 97.81 270 VAL A N 1
ATOM 2075 C CA . VAL A 1 270 ? -12.516 1.678 -9.836 1.00 97.81 270 VAL A CA 1
ATOM 2076 C C . VAL A 1 270 ? -13.152 0.899 -8.670 1.00 97.81 270 VAL A C 1
ATOM 2078 O O . VAL A 1 270 ? -12.899 1.277 -7.530 1.00 97.81 270 VAL A O 1
ATOM 2081 N N . PRO A 1 271 ? -13.936 -0.179 -8.889 1.00 98.12 271 PRO A N 1
ATOM 2082 C CA . PRO A 1 271 ? -14.412 -1.026 -7.795 1.00 98.12 271 PRO A CA 1
ATOM 2083 C C . PRO A 1 271 ? -13.290 -1.587 -6.919 1.00 98.12 271 PRO A C 1
ATOM 2085 O O . PRO A 1 271 ? -13.403 -1.526 -5.702 1.00 98.12 271 PRO A O 1
ATOM 2088 N N . ASN A 1 272 ? -12.188 -2.057 -7.510 1.00 98.06 272 ASN A N 1
ATOM 2089 C CA . ASN A 1 272 ? -11.061 -2.581 -6.736 1.00 98.06 272 ASN A CA 1
ATOM 2090 C C . ASN A 1 272 ? -10.411 -1.498 -5.866 1.00 98.06 272 ASN A C 1
ATOM 2092 O O . ASN A 1 272 ? -10.078 -1.760 -4.718 1.00 98.06 272 ASN A O 1
ATOM 2096 N N . LEU A 1 273 ? -10.273 -0.276 -6.385 1.00 98.00 273 LEU A N 1
ATOM 2097 C CA . LEU A 1 273 ? -9.729 0.847 -5.614 1.00 98.00 273 LEU A CA 1
ATOM 2098 C C . LEU A 1 273 ? -10.670 1.277 -4.478 1.00 98.00 273 LEU A C 1
ATOM 2100 O O . LEU A 1 273 ? -10.204 1.610 -3.396 1.00 98.00 273 LEU A O 1
ATOM 2104 N N . LYS A 1 274 ? -11.990 1.208 -4.685 1.00 97.50 274 LYS A N 1
ATOM 2105 C CA . LYS A 1 274 ? -12.977 1.454 -3.620 1.00 97.50 274 LYS A CA 1
ATOM 2106 C C . LYS A 1 274 ? -12.928 0.400 -2.520 1.00 97.50 274 LYS A C 1
ATOM 2108 O O . LYS A 1 274 ? -13.046 0.752 -1.358 1.00 97.50 274 LYS A O 1
ATOM 2113 N N . LEU A 1 275 ? -12.711 -0.869 -2.875 1.00 97.62 275 LEU A N 1
ATOM 2114 C CA . LEU A 1 275 ? -12.529 -1.926 -1.877 1.00 97.62 275 LEU A CA 1
ATOM 2115 C C . LEU A 1 275 ? -11.325 -1.636 -0.975 1.00 97.62 275 LEU A C 1
ATOM 2117 O O . LEU A 1 275 ? -11.406 -1.848 0.226 1.00 97.62 275 LEU A O 1
ATOM 2121 N N . VAL A 1 276 ? -10.230 -1.113 -1.534 1.00 97.75 276 VAL A N 1
ATOM 2122 C CA . VAL A 1 276 ? -9.055 -0.705 -0.745 1.00 97.75 276 VAL A CA 1
ATOM 2123 C C . VAL A 1 276 ? -9.376 0.479 0.165 1.00 97.75 276 VAL A C 1
ATOM 2125 O O . VAL A 1 276 ? -8.985 0.467 1.330 1.00 97.75 276 VAL A O 1
ATOM 2128 N N . GLU A 1 277 ? -10.088 1.486 -0.351 1.00 97.25 277 GLU A N 1
ATOM 2129 C CA . GLU A 1 277 ? -10.533 2.644 0.434 1.00 97.25 277 GLU A CA 1
ATOM 2130 C C . GLU A 1 277 ? -11.359 2.209 1.652 1.00 97.25 277 GLU A C 1
ATOM 2132 O O . GLU A 1 277 ? -11.058 2.588 2.783 1.00 97.25 277 GLU A O 1
ATOM 2137 N N . GLU A 1 278 ? -12.362 1.363 1.420 1.00 96.88 278 GLU A N 1
ATOM 2138 C CA . GLU A 1 278 ? -13.250 0.841 2.458 1.00 96.88 278 GLU A CA 1
ATOM 2139 C C . GLU A 1 278 ? -12.477 -0.000 3.477 1.00 96.88 278 GLU A C 1
ATOM 2141 O O . GLU A 1 278 ? -12.688 0.144 4.681 1.00 96.88 278 GLU A O 1
ATOM 2146 N N . HIS A 1 279 ? -11.532 -0.818 3.009 1.00 97.38 279 HIS A N 1
ATOM 2147 C CA . HIS A 1 279 ? -10.737 -1.708 3.852 1.00 97.38 279 HIS A CA 1
ATOM 2148 C C . HIS A 1 279 ? -9.771 -0.961 4.782 1.00 97.38 279 HIS A C 1
ATOM 2150 O O . HIS A 1 279 ? -9.721 -1.249 5.980 1.00 97.38 279 HIS A O 1
ATOM 2156 N N . LEU A 1 280 ? -9.020 0.010 4.252 1.00 96.56 280 LEU A N 1
ATOM 2157 C CA . LEU A 1 280 ? -8.017 0.763 5.017 1.00 96.56 280 LEU A CA 1
ATOM 2158 C C . LEU A 1 280 ? -8.610 1.935 5.796 1.00 96.56 280 LEU A C 1
ATOM 2160 O O . LEU A 1 280 ? -8.181 2.207 6.910 1.00 96.56 280 LEU A O 1
ATOM 2164 N N . PHE A 1 281 ? -9.574 2.652 5.224 1.00 95.75 281 PHE A N 1
ATOM 2165 C CA . PHE A 1 281 ? -10.053 3.915 5.790 1.00 95.75 281 PHE A CA 1
ATOM 2166 C C . PHE A 1 281 ? -11.484 3.840 6.313 1.00 95.75 281 PHE A C 1
ATOM 2168 O O . PHE A 1 281 ? -12.007 4.862 6.757 1.00 95.75 281 PHE A O 1
ATOM 2175 N N . GLY A 1 282 ? -12.151 2.682 6.239 1.00 94.25 282 GLY A N 1
ATOM 2176 C CA . GLY A 1 282 ? -13.527 2.517 6.725 1.00 94.25 282 GLY A CA 1
ATOM 2177 C C . GLY A 1 282 ? -14.523 3.469 6.057 1.00 94.25 282 GLY A C 1
ATOM 2178 O O . GLY A 1 282 ? -15.569 3.787 6.623 1.00 94.25 282 GLY A O 1
ATOM 2179 N N . THR A 1 283 ? -14.179 3.994 4.880 1.00 93.69 283 THR A N 1
ATOM 2180 C CA . THR A 1 283 ? -14.956 5.002 4.162 1.00 93.69 283 THR A CA 1
ATOM 2181 C C . THR A 1 283 ? -15.122 4.606 2.706 1.00 93.69 283 THR A C 1
ATOM 2183 O O . THR A 1 283 ? -14.333 3.851 2.157 1.00 93.69 283 THR A O 1
ATOM 2186 N N . SER A 1 284 ? -16.181 5.113 2.079 1.00 93.44 284 SER A N 1
ATOM 2187 C CA . SER A 1 284 ? -16.454 4.892 0.662 1.00 93.44 284 SER A CA 1
ATOM 2188 C C . SER A 1 284 ? -16.681 6.238 -0.010 1.00 93.44 284 SER A C 1
ATOM 2190 O O . SER A 1 284 ? -17.535 7.018 0.436 1.00 93.44 284 SER A O 1
ATOM 2192 N N . LYS A 1 285 ? -15.957 6.502 -1.105 1.00 93.44 285 LYS A N 1
ATOM 2193 C CA . LYS A 1 285 ? -16.068 7.729 -1.919 1.00 93.44 285 LYS A CA 1
ATOM 2194 C C . LYS A 1 285 ? -15.686 9.014 -1.168 1.00 93.44 285 LYS A C 1
ATOM 2196 O O . LYS A 1 285 ? -16.211 10.084 -1.487 1.00 93.44 285 LYS A O 1
ATOM 2201 N N . LYS A 1 286 ? -14.825 8.914 -0.161 1.00 94.12 286 LYS A N 1
ATOM 2202 C CA . LYS A 1 286 ? -14.179 10.039 0.533 1.00 94.12 286 LYS A CA 1
ATOM 2203 C C . LYS A 1 286 ? -12.802 10.342 -0.038 1.00 94.12 286 LYS A C 1
ATOM 2205 O O . LYS A 1 286 ? -12.390 11.495 -0.011 1.00 94.12 286 LYS A O 1
ATOM 2210 N N . ILE A 1 287 ? -12.141 9.334 -0.595 1.00 94.38 287 ILE A N 1
ATOM 2211 C CA . ILE A 1 287 ? -10.884 9.460 -1.324 1.00 94.38 287 ILE A CA 1
ATOM 2212 C C . ILE A 1 287 ? -11.160 9.137 -2.792 1.00 94.38 287 ILE A C 1
ATOM 2214 O O . ILE A 1 287 ? -11.872 8.186 -3.126 1.00 94.38 287 ILE A O 1
ATOM 2218 N N . SER A 1 288 ? -10.623 9.936 -3.710 1.00 95.50 288 SER A N 1
ATOM 2219 C CA . SER A 1 288 ? -10.772 9.658 -5.130 1.00 95.50 288 SER A CA 1
ATOM 2220 C C . SER A 1 288 ? -10.038 8.374 -5.519 1.00 95.50 288 SER A C 1
ATOM 2222 O O . SER A 1 288 ? -8.975 8.062 -4.973 1.00 95.50 288 SER A O 1
ATOM 2224 N N . PRO A 1 289 ? -10.528 7.646 -6.540 1.00 96.94 289 PRO A N 1
ATOM 2225 C CA . PRO A 1 289 ? -9.810 6.487 -7.057 1.00 96.94 289 PRO A CA 1
ATOM 2226 C C . PRO A 1 289 ? -8.382 6.831 -7.498 1.00 96.94 289 PRO A C 1
ATOM 2228 O O . PRO A 1 289 ? -7.485 6.010 -7.348 1.00 96.94 289 PRO A O 1
ATOM 2231 N N . LEU A 1 290 ? -8.142 8.052 -7.998 1.00 95.88 290 LEU A N 1
ATOM 2232 C CA . LEU A 1 290 ? -6.794 8.480 -8.367 1.00 95.88 290 LEU A CA 1
ATOM 2233 C C . LEU A 1 290 ? -5.866 8.561 -7.150 1.00 95.88 290 LEU A C 1
ATOM 2235 O O . LEU A 1 290 ? -4.721 8.122 -7.244 1.00 95.88 290 LEU A O 1
ATOM 2239 N N . LYS A 1 291 ? -6.336 9.120 -6.030 1.00 95.06 291 LYS A N 1
ATOM 2240 C CA . LYS A 1 291 ? -5.541 9.210 -4.803 1.00 95.06 291 LYS A CA 1
ATOM 2241 C C . LYS A 1 291 ? -5.263 7.841 -4.198 1.00 95.06 291 LYS A C 1
ATOM 2243 O O . LYS A 1 291 ? -4.112 7.576 -3.883 1.00 95.06 291 LYS A O 1
ATOM 2248 N N . ILE A 1 292 ? -6.254 6.947 -4.133 1.00 97.38 292 ILE A N 1
ATOM 2249 C CA . ILE A 1 292 ? -6.020 5.559 -3.693 1.00 97.38 292 ILE A CA 1
ATOM 2250 C C . ILE A 1 292 ? -5.014 4.857 -4.606 1.00 97.38 292 ILE A C 1
ATOM 2252 O O . ILE A 1 292 ? -4.115 4.175 -4.129 1.00 97.38 292 ILE A O 1
ATOM 2256 N N . TYR A 1 293 ? -5.117 5.048 -5.922 1.00 97.81 293 TYR A N 1
ATOM 2257 C CA . TYR A 1 293 ? -4.155 4.472 -6.856 1.00 97.81 293 TYR A CA 1
ATOM 2258 C C . TYR A 1 293 ? -2.731 4.991 -6.611 1.00 97.81 293 TYR A C 1
ATOM 2260 O O . TYR A 1 293 ? -1.815 4.185 -6.487 1.00 97.81 293 TYR A O 1
ATOM 2268 N N . LYS A 1 294 ? -2.542 6.311 -6.480 1.00 96.50 294 LYS A N 1
ATOM 2269 C CA . LYS A 1 294 ? -1.240 6.908 -6.133 1.00 96.50 294 LYS A CA 1
ATOM 2270 C C . LYS A 1 294 ? -0.709 6.404 -4.791 1.00 96.50 294 LYS A C 1
ATOM 2272 O O . LYS A 1 294 ? 0.461 6.064 -4.696 1.00 96.50 294 LYS A O 1
ATOM 2277 N N . PHE A 1 295 ? -1.574 6.343 -3.784 1.00 97.00 295 PHE A N 1
ATOM 2278 C CA . PHE A 1 295 ? -1.246 5.837 -2.458 1.00 97.00 295 PHE A CA 1
ATOM 2279 C C . PHE A 1 295 ? -0.695 4.411 -2.538 1.00 97.00 295 PHE A C 1
ATOM 2281 O O . PHE A 1 295 ? 0.335 4.121 -1.945 1.00 97.00 295 PHE A O 1
ATOM 2288 N N . LEU A 1 296 ? -1.320 3.544 -3.341 1.00 98.12 296 LEU A N 1
ATOM 2289 C CA . LEU A 1 296 ? -0.844 2.179 -3.563 1.00 98.12 296 LEU A CA 1
ATOM 2290 C C . LEU A 1 296 ? 0.467 2.115 -4.356 1.00 98.12 296 LEU A C 1
ATOM 2292 O O . LEU A 1 296 ? 1.285 1.252 -4.061 1.00 98.12 296 LEU A O 1
ATOM 2296 N N . LEU A 1 297 ? 0.684 3.006 -5.333 1.00 97.62 297 LEU A N 1
ATOM 2297 C CA . LEU A 1 297 ? 1.980 3.099 -6.020 1.00 97.62 297 LEU A CA 1
ATOM 2298 C C . LEU A 1 297 ? 3.098 3.455 -5.034 1.00 97.62 297 LEU A C 1
ATOM 2300 O O . LEU A 1 297 ? 4.123 2.784 -5.023 1.00 97.62 297 LEU A O 1
ATOM 2304 N N . ASN A 1 298 ? 2.866 4.460 -4.185 1.00 97.06 298 ASN A N 1
ATOM 2305 C CA . ASN A 1 298 ? 3.835 4.880 -3.176 1.00 97.06 298 ASN A CA 1
ATOM 2306 C C . ASN A 1 298 ? 4.087 3.761 -2.157 1.00 97.06 298 ASN A C 1
ATOM 2308 O O . ASN A 1 298 ? 5.232 3.424 -1.897 1.00 97.06 298 ASN A O 1
ATOM 2312 N N . ALA A 1 299 ? 3.030 3.118 -1.645 1.00 97.06 299 ALA A N 1
ATOM 2313 C CA . ALA A 1 299 ? 3.156 2.004 -0.701 1.00 97.06 299 ALA A CA 1
ATOM 2314 C C . ALA A 1 299 ? 3.911 0.802 -1.296 1.00 97.06 299 ALA A C 1
ATOM 2316 O O . ALA A 1 299 ? 4.568 0.062 -0.569 1.00 97.06 299 ALA A O 1
ATOM 2317 N N . GLY A 1 300 ? 3.807 0.585 -2.609 1.00 97.00 300 GLY A N 1
ATOM 2318 C CA . GLY A 1 300 ? 4.540 -0.467 -3.310 1.00 97.00 300 GLY A CA 1
ATOM 2319 C C . GLY A 1 300 ? 5.996 -0.116 -3.628 1.00 97.00 300 GLY A C 1
ATOM 2320 O O . GLY A 1 300 ? 6.662 -0.941 -4.238 1.00 97.00 300 GLY A O 1
ATOM 2321 N N . GLY A 1 301 ? 6.470 1.089 -3.286 1.00 96.00 301 GLY A N 1
ATOM 2322 C CA . GLY A 1 301 ? 7.822 1.551 -3.619 1.00 96.00 301 GLY A CA 1
ATOM 2323 C C . GLY A 1 301 ? 8.036 1.849 -5.106 1.00 96.00 301 GLY A C 1
ATOM 2324 O O . GLY A 1 301 ? 9.165 1.949 -5.565 1.00 96.00 301 GLY A O 1
ATOM 2325 N N . VAL A 1 302 ? 6.967 2.020 -5.887 1.00 96.25 302 VAL A N 1
ATOM 2326 C CA . VAL A 1 302 ? 7.075 2.207 -7.341 1.00 96.25 302 VAL A CA 1
ATOM 2327 C C . VAL A 1 302 ? 7.735 3.552 -7.652 1.00 96.25 302 VAL A C 1
ATOM 2329 O O . VAL A 1 302 ? 7.173 4.599 -7.312 1.00 96.25 302 VAL A O 1
ATOM 2332 N N . MET A 1 303 ? 8.852 3.526 -8.385 1.00 93.44 303 MET A N 1
ATOM 2333 C CA . MET A 1 303 ? 9.737 4.668 -8.685 1.00 93.44 303 MET A CA 1
ATOM 2334 C C . MET A 1 303 ? 10.653 5.119 -7.535 1.00 93.44 303 MET A C 1
ATOM 2336 O O . MET A 1 303 ? 11.310 6.147 -7.689 1.00 93.44 303 MET A O 1
ATOM 2340 N N . PHE A 1 304 ? 10.687 4.418 -6.397 1.00 93.44 304 PHE A N 1
ATOM 2341 C CA . PHE A 1 304 ? 11.607 4.744 -5.294 1.00 93.44 304 PHE A CA 1
ATOM 2342 C C . PHE A 1 304 ? 12.969 4.056 -5.442 1.00 93.44 304 PHE A C 1
ATOM 2344 O O . PHE A 1 304 ? 13.897 4.392 -4.718 1.00 93.44 304 PHE A O 1
ATOM 2351 N N . PHE A 1 305 ? 13.109 3.137 -6.400 1.00 89.94 305 PHE A N 1
ATOM 2352 C CA . PHE A 1 305 ? 14.340 2.386 -6.652 1.00 89.94 305 PHE A CA 1
ATOM 2353 C C . PHE A 1 305 ? 15.093 2.897 -7.884 1.00 89.94 305 PHE A C 1
ATOM 2355 O O . PHE A 1 305 ? 16.014 2.236 -8.342 1.00 89.94 305 PHE A O 1
ATOM 2362 N N . ASN A 1 306 ? 14.702 4.055 -8.431 1.00 89.62 306 ASN A N 1
ATOM 2363 C CA . ASN A 1 306 ? 15.202 4.596 -9.699 1.00 89.62 306 ASN A CA 1
ATOM 2364 C C . ASN A 1 306 ? 14.849 3.722 -10.924 1.00 89.62 306 ASN A C 1
ATOM 2366 O O . ASN A 1 306 ? 15.617 3.608 -11.876 1.00 89.62 306 ASN A O 1
ATOM 2370 N N . GLU A 1 307 ? 13.671 3.088 -10.920 1.00 91.94 307 GLU A N 1
ATOM 2371 C CA . GLU A 1 307 ? 13.244 2.228 -12.026 1.00 91.94 307 GLU A CA 1
ATOM 2372 C C . GLU A 1 307 ? 12.959 3.016 -13.312 1.00 91.94 307 GLU A C 1
ATOM 2374 O O . GLU A 1 307 ? 12.136 3.944 -13.351 1.00 91.94 307 GLU A O 1
ATOM 2379 N N . GLU A 1 308 ? 13.562 2.575 -14.411 1.00 88.69 308 GLU A N 1
ATOM 2380 C CA . GLU A 1 308 ? 13.340 3.175 -15.719 1.00 88.69 308 GLU A CA 1
ATOM 2381 C C . GLU A 1 308 ? 11.917 2.948 -16.255 1.00 88.69 308 GLU A C 1
ATOM 2383 O O . GLU A 1 308 ? 11.252 1.941 -16.006 1.00 88.69 308 GLU A O 1
ATOM 2388 N N . ASP A 1 309 ? 11.437 3.921 -17.034 1.00 86.50 309 ASP A N 1
ATOM 2389 C CA . ASP A 1 309 ? 10.125 3.937 -17.698 1.00 86.50 309 ASP A CA 1
ATOM 2390 C C . ASP A 1 309 ? 8.901 3.701 -16.786 1.00 86.50 309 ASP A C 1
ATOM 2392 O O . ASP A 1 309 ? 7.777 3.578 -17.264 1.00 86.50 309 ASP A O 1
ATOM 2396 N N . MET A 1 310 ? 9.020 3.738 -15.459 1.00 93.88 310 MET A N 1
ATOM 2397 C CA . MET A 1 310 ? 7.857 3.535 -14.578 1.00 93.88 310 MET A CA 1
ATOM 2398 C C . MET A 1 310 ? 6.897 4.735 -14.507 1.00 93.88 310 MET A C 1
ATOM 2400 O O . MET A 1 310 ? 5.771 4.624 -14.004 1.00 93.88 310 MET A O 1
ATOM 2404 N N . GLY A 1 311 ? 7.263 5.868 -15.119 1.00 92.12 311 GLY A N 1
ATOM 2405 C CA . GLY A 1 311 ? 6.438 7.078 -15.186 1.00 92.12 311 GLY A CA 1
ATOM 2406 C C . GLY A 1 311 ? 5.091 6.902 -15.905 1.00 92.12 311 GLY A C 1
ATOM 2407 O O . GLY A 1 311 ? 4.170 7.697 -15.682 1.00 92.12 311 GLY A O 1
ATOM 2408 N N . TRP A 1 312 ? 4.921 5.865 -16.739 1.00 93.00 312 TRP A N 1
ATOM 2409 C CA . TRP A 1 312 ? 3.636 5.600 -17.403 1.00 93.00 312 TRP A CA 1
ATOM 2410 C C . TRP A 1 312 ? 2.514 5.300 -16.401 1.00 93.00 312 TRP A C 1
ATOM 2412 O O . TRP A 1 312 ? 1.376 5.699 -16.645 1.00 93.00 312 TRP A O 1
ATOM 2422 N N . THR A 1 313 ? 2.817 4.659 -15.265 1.00 94.88 313 THR A N 1
ATOM 2423 C CA . THR A 1 313 ? 1.819 4.285 -14.244 1.00 94.88 313 THR A CA 1
ATOM 2424 C C . THR A 1 313 ? 1.090 5.522 -13.716 1.00 94.88 313 THR A C 1
ATOM 2426 O O . THR A 1 313 ? -0.143 5.591 -13.727 1.00 94.88 313 THR A O 1
ATOM 2429 N N . LYS A 1 314 ? 1.850 6.566 -13.362 1.00 93.81 314 LYS A N 1
ATOM 2430 C CA . LYS A 1 314 ? 1.333 7.868 -12.920 1.00 93.81 314 LYS A CA 1
ATOM 2431 C C . LYS A 1 314 ? 0.533 8.560 -14.030 1.00 93.81 314 LYS A C 1
ATOM 2433 O O . LYS A 1 314 ? -0.568 9.056 -13.765 1.00 93.81 314 LYS A O 1
ATOM 2438 N N . ARG A 1 315 ? 1.035 8.566 -15.274 1.00 92.81 315 ARG A N 1
ATOM 2439 C CA . ARG A 1 315 ? 0.348 9.189 -16.427 1.00 92.81 315 ARG A CA 1
ATOM 2440 C C . ARG A 1 315 ? -0.997 8.522 -16.725 1.00 92.81 315 ARG A C 1
ATOM 2442 O O . ARG A 1 315 ? -2.020 9.208 -16.770 1.00 92.81 315 ARG A O 1
ATOM 2449 N N . GLU A 1 316 ? -1.011 7.200 -16.863 1.00 92.62 316 GLU A N 1
ATOM 2450 C CA . GLU A 1 316 ? -2.210 6.414 -17.170 1.00 92.62 316 GLU A CA 1
ATOM 2451 C C . GLU A 1 316 ? -3.221 6.436 -16.020 1.00 92.62 316 GLU A C 1
ATOM 2453 O O . GLU A 1 316 ? -4.421 6.602 -16.252 1.00 92.62 316 GLU A O 1
ATOM 2458 N N . GLY A 1 317 ? -2.757 6.376 -14.767 1.00 94.75 317 GLY A N 1
ATOM 2459 C CA . GLY A 1 317 ? -3.614 6.552 -13.595 1.00 94.75 317 GLY A CA 1
ATOM 2460 C C . GLY A 1 317 ? -4.379 7.876 -13.644 1.00 94.75 317 GLY A C 1
ATOM 2461 O O . GLY A 1 317 ? -5.603 7.891 -13.497 1.00 94.75 317 GLY A O 1
ATOM 2462 N N . LYS A 1 318 ? -3.693 8.985 -13.956 1.00 93.12 318 LYS A N 1
ATOM 2463 C CA . LYS A 1 318 ? -4.327 10.306 -14.141 1.00 93.12 318 LYS A CA 1
ATOM 2464 C C . LYS A 1 318 ? -5.293 10.352 -15.326 1.00 93.12 318 LYS A C 1
ATOM 2466 O O . LYS A 1 318 ? -6.199 11.183 -15.333 1.00 93.12 318 LYS A O 1
ATOM 2471 N N . CYS A 1 319 ? -5.071 9.564 -16.377 1.00 91.50 319 CYS A N 1
ATOM 2472 C CA . CYS A 1 319 ? -5.986 9.478 -17.523 1.00 91.50 319 CYS A CA 1
ATOM 2473 C C . CYS A 1 319 ? -7.266 8.734 -17.154 1.00 91.50 319 CYS A C 1
ATOM 2475 O O . CYS A 1 319 ? -8.354 9.141 -17.556 1.00 91.50 319 CYS A O 1
ATOM 2477 N N . ARG A 1 320 ? -7.118 7.645 -16.400 1.00 94.88 320 ARG A N 1
ATOM 2478 C CA . ARG A 1 320 ? -8.178 6.672 -16.151 1.00 94.88 320 ARG A CA 1
ATOM 2479 C C . ARG A 1 320 ? -9.054 7.016 -14.954 1.00 94.88 320 ARG A C 1
ATOM 2481 O O . ARG A 1 320 ? -10.243 6.698 -14.967 1.00 94.88 320 ARG A O 1
ATOM 2488 N N . TYR A 1 321 ? -8.490 7.630 -13.920 1.00 96.19 321 TYR A N 1
ATOM 2489 C CA . TYR A 1 321 ? -9.193 7.872 -12.665 1.00 96.19 321 TYR A CA 1
ATOM 2490 C C . TYR A 1 321 ? -9.524 9.350 -12.476 1.00 96.19 321 TYR A C 1
ATOM 2492 O O . TYR A 1 321 ? -8.662 10.225 -12.542 1.00 96.19 321 TYR A O 1
ATOM 2500 N N . SER A 1 322 ? -10.796 9.623 -12.193 1.00 92.31 322 SER A N 1
ATOM 2501 C CA . SER A 1 322 ? -11.277 10.960 -11.860 1.00 92.31 322 SER A CA 1
ATOM 2502 C C . SER A 1 322 ? -10.840 11.371 -10.454 1.00 92.31 322 SER A C 1
ATOM 2504 O O . SER A 1 322 ? -10.948 10.574 -9.520 1.00 92.31 322 SER A O 1
ATOM 2506 N N . ARG A 1 323 ? -10.443 12.636 -10.297 1.00 89.88 323 ARG A N 1
ATOM 2507 C CA . ARG A 1 323 ? -10.286 13.295 -8.991 1.00 89.88 323 ARG A CA 1
ATOM 2508 C C . ARG A 1 323 ? -11.641 13.709 -8.421 1.00 89.88 323 ARG A C 1
ATOM 2510 O O . ARG A 1 323 ? -12.582 13.960 -9.182 1.00 89.88 323 ARG A O 1
ATOM 2517 N N . LEU A 1 324 ? -11.729 13.808 -7.098 1.00 89.12 324 LEU A N 1
ATOM 2518 C CA . LEU A 1 324 ? -12.841 14.501 -6.448 1.00 89.12 324 LEU A CA 1
ATOM 2519 C C . LEU A 1 324 ? -12.615 16.020 -6.538 1.00 89.12 324 LEU A C 1
ATOM 2521 O O . LEU A 1 324 ? -11.485 16.480 -6.667 1.00 89.12 324 LEU A O 1
ATOM 2525 N N . LYS A 1 325 ? -13.696 16.809 -6.538 1.00 86.62 325 LYS A N 1
ATOM 2526 C CA . LYS A 1 325 ? -13.622 18.272 -6.748 1.00 86.62 325 LYS A CA 1
ATOM 2527 C C . LYS A 1 325 ? -12.973 19.019 -5.582 1.00 86.62 325 LYS A C 1
ATOM 2529 O O . LYS A 1 325 ? -12.501 20.132 -5.759 1.00 86.62 325 LYS A O 1
ATOM 2534 N N . ASP A 1 326 ? -13.040 18.434 -4.399 1.00 83.69 326 ASP A N 1
ATOM 2535 C CA . ASP A 1 326 ? -12.582 18.979 -3.127 1.00 83.69 326 ASP A CA 1
ATOM 2536 C C . ASP A 1 326 ? -11.169 18.524 -2.745 1.00 83.69 326 ASP A C 1
ATOM 2538 O O . ASP A 1 326 ? -10.645 18.983 -1.728 1.00 83.69 326 ASP A O 1
ATOM 2542 N N . GLU A 1 327 ? -10.555 17.667 -3.565 1.00 83.94 327 GLU A N 1
ATOM 2543 C CA . GLU A 1 327 ? -9.154 17.282 -3.451 1.00 83.94 327 GLU A CA 1
ATOM 2544 C C . GLU A 1 327 ? -8.260 18.314 -4.134 1.00 83.94 327 GLU A C 1
ATOM 2546 O O . GLU A 1 327 ? -8.368 18.560 -5.338 1.00 83.94 327 GLU A O 1
ATOM 2551 N N . GLU A 1 328 ? -7.344 18.893 -3.363 1.00 75.44 328 GLU A N 1
ATOM 2552 C CA . GLU A 1 328 ? -6.329 19.792 -3.900 1.00 75.44 328 GLU A CA 1
ATOM 2553 C C . GLU A 1 328 ? -5.386 19.044 -4.849 1.00 75.44 328 GLU A C 1
ATOM 2555 O O . GLU A 1 328 ? -5.031 17.875 -4.648 1.00 75.44 328 GLU A O 1
ATOM 2560 N N . SER A 1 329 ? -5.005 19.725 -5.928 1.00 68.06 329 SER A N 1
ATOM 2561 C CA . SER A 1 329 ? -4.034 19.217 -6.882 1.00 68.06 329 SER A CA 1
ATOM 2562 C C . SER A 1 329 ? -2.660 19.179 -6.216 1.00 68.06 329 SER A C 1
ATOM 2564 O O . SER A 1 329 ? -2.034 20.213 -6.041 1.00 68.06 329 SER A O 1
ATOM 2566 N N . GLU A 1 330 ? -2.180 17.990 -5.843 1.00 60.78 330 GLU A N 1
ATOM 2567 C CA . GLU A 1 330 ? -0.865 17.811 -5.190 1.00 60.78 330 GLU A CA 1
ATOM 2568 C C . GLU A 1 330 ? 0.343 18.287 -6.016 1.00 60.78 330 GLU A C 1
ATOM 2570 O O . GLU A 1 330 ? 1.446 18.321 -5.492 1.00 60.78 330 GLU A O 1
ATOM 2575 N N . SER A 1 331 ? 0.160 18.669 -7.280 1.00 50.25 331 SER A N 1
ATOM 2576 C CA . SER A 1 331 ? 1.112 19.483 -8.036 1.00 50.25 331 SER A CA 1
ATOM 2577 C C . SER A 1 331 ? 0.533 19.768 -9.420 1.00 50.25 331 SER A C 1
ATOM 2579 O O . SER A 1 331 ? 0.368 18.873 -10.253 1.00 50.25 331 SER A O 1
ATOM 2581 N N . ASP A 1 332 ? 0.243 21.040 -9.683 1.00 42.88 332 ASP A N 1
ATOM 2582 C CA . ASP A 1 332 ? -0.026 21.559 -11.031 1.00 42.88 332 ASP A CA 1
ATOM 2583 C C . ASP A 1 332 ? 1.272 21.795 -11.837 1.00 42.88 332 ASP A C 1
ATOM 2585 O O . ASP A 1 332 ? 1.223 22.313 -12.949 1.00 42.88 332 ASP A O 1
ATOM 2589 N N . ASN A 1 333 ? 2.429 21.368 -11.309 1.00 46.47 333 ASN A N 1
ATOM 2590 C CA . ASN A 1 333 ? 3.741 21.514 -11.951 1.00 46.47 333 ASN A CA 1
ATOM 2591 C C . ASN A 1 333 ? 4.151 20.329 -12.832 1.00 46.47 333 ASN A C 1
ATOM 2593 O O . ASN A 1 333 ? 5.231 20.355 -13.418 1.00 46.47 333 ASN A O 1
ATOM 2597 N N . GLU A 1 334 ? 3.324 19.289 -12.962 1.00 55.56 334 GLU A N 1
ATOM 2598 C CA . GLU A 1 334 ? 3.615 18.279 -13.977 1.00 55.56 334 GLU A CA 1
ATOM 2599 C C . GLU A 1 334 ? 3.361 18.856 -15.378 1.00 55.56 334 GLU A C 1
ATOM 2601 O O . GLU A 1 334 ? 2.287 19.423 -15.620 1.00 55.56 334 GLU A O 1
ATOM 2606 N N . PRO A 1 335 ? 4.319 18.714 -16.314 1.00 52.00 335 PRO A N 1
ATOM 2607 C CA . PRO A 1 335 ? 4.187 19.258 -17.656 1.00 52.00 335 PRO A CA 1
ATOM 2608 C C . PRO A 1 335 ? 2.880 18.785 -18.296 1.00 52.00 335 PRO A C 1
ATOM 2610 O O . PRO A 1 335 ? 2.488 17.617 -18.198 1.00 52.00 335 PRO A O 1
ATOM 2613 N N . LYS A 1 336 ? 2.172 19.725 -18.938 1.00 50.50 336 LYS A N 1
ATOM 2614 C CA . LYS A 1 336 ? 0.925 19.440 -19.657 1.00 50.50 336 LYS A CA 1
ATOM 2615 C C . LYS A 1 336 ? 1.164 18.268 -20.607 1.00 50.50 336 LYS A C 1
ATOM 2617 O O . LYS A 1 336 ? 2.104 18.288 -21.391 1.00 50.50 336 LYS A O 1
ATOM 2622 N N . ARG A 1 337 ? 0.288 17.262 -20.514 1.00 53.69 337 ARG A N 1
ATOM 2623 C CA . ARG A 1 337 ? 0.330 16.031 -21.314 1.00 53.69 337 ARG A CA 1
ATOM 2624 C C . ARG A 1 337 ? 0.677 16.304 -22.772 1.00 53.69 337 ARG A C 1
ATOM 2626 O O . ARG A 1 337 ? -0.062 17.029 -23.440 1.00 53.69 337 ARG A O 1
ATOM 2633 N N . ASP A 1 338 ? 1.637 15.548 -23.287 1.00 46.72 338 ASP A N 1
ATOM 2634 C CA . ASP A 1 338 ? 1.588 15.167 -24.687 1.00 46.72 338 ASP A CA 1
ATOM 2635 C C . ASP A 1 338 ? 0.561 14.031 -24.838 1.00 46.72 338 ASP A C 1
ATOM 2637 O O . ASP A 1 338 ? 0.720 12.923 -24.313 1.00 46.72 338 ASP A O 1
ATOM 2641 N N . ARG A 1 339 ? -0.563 14.320 -25.502 1.00 49.12 339 ARG A N 1
ATOM 2642 C CA . ARG A 1 339 ? -1.631 13.336 -25.771 1.00 49.12 339 ARG A CA 1
ATOM 2643 C C . ARG A 1 339 ? -1.171 12.214 -26.712 1.00 49.12 339 ARG A C 1
ATOM 2645 O O . ARG A 1 339 ? -1.929 11.267 -26.909 1.00 49.12 339 ARG A O 1
ATOM 2652 N N . LYS A 1 340 ? 0.044 12.306 -27.255 1.00 50.44 340 LYS A N 1
ATOM 2653 C CA . LYS A 1 340 ? 0.627 11.366 -28.211 1.00 50.44 340 LYS A CA 1
ATOM 2654 C C . LYS A 1 340 ? 1.391 10.193 -27.594 1.00 50.44 340 LYS A C 1
ATOM 2656 O O . LYS A 1 340 ? 1.869 9.359 -28.335 1.00 50.44 340 LYS A O 1
ATOM 2661 N N . SER A 1 341 ? 1.481 10.042 -26.270 1.00 53.69 341 SER A N 1
ATOM 2662 C CA . SER A 1 341 ? 2.265 8.932 -25.669 1.00 53.69 341 SER A CA 1
ATOM 2663 C C . SER A 1 341 ? 1.678 7.511 -25.824 1.00 53.69 341 SER A C 1
ATOM 2665 O O . SER A 1 341 ? 2.302 6.552 -25.380 1.00 53.69 341 SER A O 1
ATOM 2667 N N . ASN A 1 342 ? 0.514 7.368 -26.475 1.00 50.66 342 ASN A N 1
ATOM 2668 C CA . ASN A 1 342 ? 0.029 6.084 -27.007 1.00 50.66 342 ASN A CA 1
ATOM 2669 C C . ASN A 1 342 ? 0.413 5.866 -28.478 1.00 50.66 342 ASN A C 1
ATOM 2671 O O . ASN A 1 342 ? 0.023 4.856 -29.064 1.00 50.66 342 ASN A O 1
ATOM 2675 N N . GLU A 1 343 ? 1.137 6.800 -29.097 1.00 49.28 343 GLU A N 1
ATOM 2676 C CA . GLU A 1 343 ? 1.831 6.497 -30.337 1.00 49.28 343 GLU A CA 1
ATOM 2677 C C . GLU A 1 343 ? 2.847 5.399 -29.996 1.00 49.28 343 GLU A C 1
ATOM 2679 O O . GLU A 1 343 ? 3.609 5.553 -29.033 1.00 49.28 343 GLU A O 1
ATOM 2684 N N . PRO A 1 344 ? 2.807 4.251 -30.698 1.00 49.09 344 PRO A N 1
ATOM 2685 C CA . PRO A 1 344 ? 3.823 3.223 -30.529 1.00 49.09 344 PRO A CA 1
ATOM 2686 C C . PRO A 1 344 ? 5.180 3.911 -30.627 1.00 49.09 344 PRO A C 1
ATOM 2688 O O . PRO A 1 344 ? 5.335 4.772 -31.498 1.00 49.09 344 PRO A O 1
ATOM 2691 N N . MET A 1 345 ? 6.118 3.575 -29.726 1.00 49.66 345 MET A N 1
ATOM 2692 C CA . MET A 1 345 ? 7.484 4.100 -29.801 1.00 49.66 345 MET A CA 1
ATOM 2693 C C . MET A 1 345 ? 7.893 4.077 -31.265 1.00 49.66 345 MET A C 1
ATOM 2695 O O . MET A 1 345 ? 7.862 3.007 -31.883 1.00 49.66 345 MET A O 1
ATOM 2699 N N . THR A 1 346 ? 8.175 5.256 -31.836 1.00 49.28 346 THR A N 1
ATOM 2700 C CA . THR A 1 346 ? 8.665 5.327 -33.210 1.00 49.28 346 THR A CA 1
ATOM 2701 C C . THR A 1 346 ? 9.811 4.337 -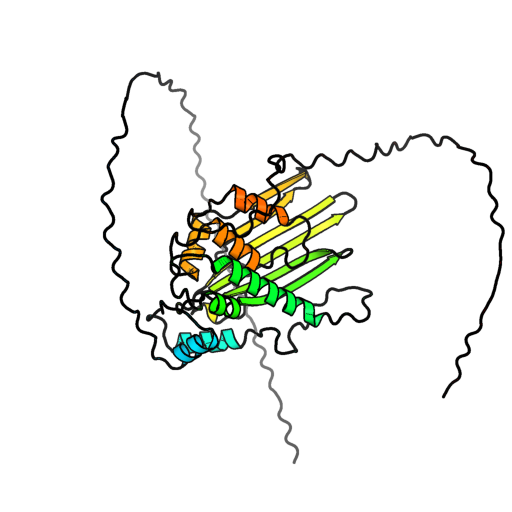33.267 1.00 49.28 346 THR A C 1
ATOM 2703 O O . THR A 1 346 ? 10.716 4.468 -32.435 1.00 49.28 346 THR A O 1
ATOM 2706 N N . PRO A 1 347 ? 9.743 3.311 -34.141 1.00 49.56 347 PRO A N 1
ATOM 2707 C CA . PRO A 1 347 ? 10.777 2.297 -34.186 1.00 49.56 347 PRO A CA 1
ATOM 2708 C C . PRO A 1 347 ? 12.107 3.039 -34.241 1.00 49.56 347 PRO A C 1
ATOM 2710 O O . PRO A 1 347 ? 12.173 4.026 -34.991 1.00 49.56 347 PRO A O 1
ATOM 2713 N N . PRO A 1 348 ? 13.117 2.649 -33.433 1.00 49.34 348 PRO A N 1
ATOM 2714 C CA . PRO A 1 348 ? 14.438 3.236 -33.565 1.00 49.34 348 PRO A CA 1
ATOM 2715 C C . PRO A 1 348 ? 14.726 3.183 -35.052 1.00 49.34 348 PRO A C 1
ATOM 2717 O O . PRO A 1 348 ? 14.635 2.097 -35.636 1.00 49.34 348 PRO A O 1
ATOM 2720 N N . ARG A 1 349 ? 14.869 4.365 -35.680 1.00 50.25 349 ARG A N 1
ATOM 2721 C CA . ARG A 1 349 ? 15.149 4.463 -37.114 1.00 50.25 349 ARG A CA 1
ATOM 2722 C C . ARG A 1 349 ? 16.287 3.499 -37.299 1.00 50.25 349 ARG A C 1
ATOM 2724 O O . ARG A 1 349 ? 17.323 3.731 -36.675 1.00 50.25 349 ARG A O 1
ATOM 2731 N N . GLY A 1 350 ? 16.009 2.376 -37.972 1.00 46.41 350 GLY A N 1
ATOM 2732 C CA . GLY A 1 350 ? 16.939 1.262 -38.014 1.00 46.41 350 GLY A CA 1
ATOM 2733 C C . GLY A 1 350 ? 18.280 1.887 -38.310 1.00 46.41 350 GLY A C 1
ATOM 2734 O O . GLY A 1 350 ? 18.361 2.641 -39.286 1.00 46.41 350 GLY A O 1
ATOM 2735 N N . ARG A 1 351 ? 19.254 1.718 -37.396 1.00 49.19 351 ARG A N 1
ATOM 2736 C CA . ARG A 1 351 ? 20.640 2.087 -37.692 1.00 49.19 351 ARG A CA 1
ATOM 2737 C C . ARG A 1 351 ? 20.843 1.577 -39.101 1.00 49.19 351 ARG A C 1
ATOM 2739 O O . ARG A 1 351 ? 20.528 0.405 -39.331 1.00 49.19 351 ARG A O 1
ATOM 2746 N N . GLY A 1 352 ? 21.131 2.523 -40.004 1.00 48.44 352 GLY A N 1
ATOM 2747 C CA . GLY A 1 352 ? 21.078 2.326 -41.446 1.00 48.44 352 GLY A CA 1
ATOM 2748 C C . GLY A 1 352 ? 21.576 0.934 -41.744 1.00 48.44 352 GLY A C 1
ATOM 2749 O O . GLY A 1 352 ? 22.577 0.548 -41.137 1.00 48.44 352 GLY A O 1
ATOM 2750 N N . GLY A 1 353 ? 20.775 0.185 -42.514 1.00 46.50 353 GLY A N 1
ATOM 2751 C CA . GLY A 1 353 ? 20.979 -1.235 -42.752 1.00 46.50 353 GLY A CA 1
ATOM 2752 C C . GLY A 1 353 ? 22.462 -1.527 -42.724 1.00 46.50 353 GLY A C 1
ATOM 2753 O O . GLY A 1 353 ? 23.215 -0.897 -43.463 1.00 46.50 353 GLY A O 1
ATOM 2754 N N . PHE A 1 354 ? 22.872 -2.384 -41.788 1.00 52.62 354 PHE A N 1
ATOM 2755 C CA . PHE A 1 354 ? 24.146 -3.055 -41.924 1.00 52.62 354 PHE A CA 1
ATOM 2756 C C . PHE A 1 354 ? 24.047 -3.717 -43.289 1.00 52.62 354 PHE A C 1
ATOM 2758 O O . PHE A 1 354 ? 23.325 -4.698 -43.446 1.00 52.62 354 PHE A O 1
ATOM 2765 N N . ASP A 1 355 ? 24.595 -3.042 -44.287 1.00 53.75 355 ASP A N 1
ATOM 2766 C CA . ASP A 1 355 ? 24.736 -3.537 -45.626 1.00 53.75 355 ASP A CA 1
ATOM 2767 C C . ASP A 1 355 ? 25.957 -4.441 -45.513 1.00 53.75 355 ASP A C 1
ATOM 2769 O O . ASP A 1 355 ? 27.073 -3.931 -45.398 1.00 53.75 355 ASP A O 1
ATOM 2773 N N . PRO A 1 356 ? 25.794 -5.775 -45.439 1.00 53.00 356 PRO A N 1
ATOM 2774 C CA . PRO A 1 356 ? 26.943 -6.671 -45.382 1.00 53.00 356 PRO A CA 1
ATOM 2775 C C . PRO A 1 356 ? 27.760 -6.622 -46.686 1.00 53.00 356 PRO A C 1
ATOM 2777 O O . PRO A 1 356 ? 28.772 -7.311 -46.787 1.00 53.00 356 PRO A O 1
ATOM 2780 N N . PHE A 1 357 ? 27.325 -5.820 -47.666 1.00 56.50 357 PHE A N 1
ATOM 2781 C CA . PHE A 1 357 ? 28.007 -5.518 -48.916 1.00 56.50 357 PHE A CA 1
ATOM 2782 C C . PHE A 1 357 ? 28.276 -4.017 -49.104 1.00 56.50 357 PHE A C 1
ATOM 2784 O O . PHE A 1 357 ? 28.630 -3.613 -50.208 1.00 56.50 357 PHE A O 1
ATOM 2791 N N . GLY A 1 358 ? 28.140 -3.202 -48.049 1.00 51.38 358 GLY A N 1
ATOM 2792 C CA . GLY A 1 358 ? 28.547 -1.801 -48.060 1.00 51.38 358 GLY A CA 1
ATOM 2793 C C . GLY A 1 358 ? 30.052 -1.721 -48.268 1.00 51.38 358 GLY A C 1
ATOM 2794 O O . GLY A 1 358 ? 30.823 -1.940 -47.336 1.00 51.38 358 GLY A O 1
ATOM 2795 N N . GLU A 1 359 ? 30.424 -1.499 -49.523 1.00 52.88 359 GLU A N 1
ATOM 2796 C CA . GLU A 1 359 ? 31.774 -1.466 -50.055 1.00 52.88 359 GLU A CA 1
ATOM 2797 C C . GLU A 1 359 ? 32.742 -0.759 -49.102 1.00 52.88 359 GLU A C 1
ATOM 2799 O O . GLU A 1 359 ? 32.582 0.414 -48.759 1.00 52.88 359 GLU A O 1
ATOM 2804 N N . LEU A 1 360 ? 33.770 -1.515 -48.712 1.00 50.09 360 LEU A N 1
ATOM 2805 C CA . LEU A 1 360 ? 35.112 -1.014 -48.458 1.00 50.09 360 LEU A CA 1
ATOM 2806 C C . LEU A 1 360 ? 35.500 -0.095 -49.623 1.00 50.09 360 LEU A C 1
ATOM 2808 O O . LEU A 1 360 ? 36.053 -0.551 -50.619 1.00 50.09 360 LEU A O 1
ATOM 2812 N N . TYR A 1 361 ? 35.164 1.185 -49.526 1.00 55.78 361 TYR A N 1
ATOM 2813 C CA . TYR A 1 361 ? 35.890 2.203 -50.254 1.00 55.78 361 TYR A CA 1
ATOM 2814 C C . TYR A 1 361 ? 36.976 2.721 -49.334 1.00 55.78 361 TYR A C 1
ATOM 2816 O O . TYR A 1 361 ? 36.724 3.457 -48.380 1.00 55.78 361 TYR A O 1
ATOM 2824 N N . ASP A 1 362 ? 38.171 2.239 -49.652 1.00 55.31 362 ASP A N 1
ATOM 2825 C CA . ASP A 1 362 ? 39.464 2.841 -49.393 1.00 55.31 362 ASP A CA 1
ATOM 2826 C C . ASP A 1 362 ? 39.356 4.372 -49.338 1.00 55.31 362 ASP A C 1
ATOM 2828 O O . ASP A 1 362 ? 39.154 5.044 -50.352 1.00 55.31 362 ASP A O 1
ATOM 2832 N N . SER A 1 363 ? 39.492 4.934 -48.142 1.00 57.78 363 SER A N 1
ATOM 2833 C CA . SER A 1 363 ? 40.049 6.270 -48.006 1.00 57.78 363 SER A CA 1
ATOM 2834 C C . SER A 1 363 ? 41.434 6.094 -47.416 1.00 57.78 363 SER A C 1
ATOM 2836 O O . SER A 1 363 ? 41.590 5.946 -46.202 1.00 57.78 363 SER A O 1
ATOM 2838 N N . ASP A 1 364 ? 42.410 6.060 -48.316 1.00 57.53 364 ASP A N 1
ATOM 2839 C CA . ASP A 1 364 ? 43.781 6.456 -48.046 1.00 57.53 364 ASP A CA 1
ATOM 2840 C C . ASP A 1 364 ? 43.744 7.807 -47.315 1.00 57.53 364 ASP A C 1
ATOM 2842 O O . ASP A 1 364 ? 43.594 8.855 -47.942 1.00 57.53 364 ASP A O 1
ATOM 2846 N N . ASP A 1 365 ? 43.808 7.789 -45.984 1.00 56.50 365 ASP A N 1
ATOM 2847 C CA . ASP A 1 365 ? 44.177 8.971 -45.212 1.00 56.50 365 ASP A CA 1
ATOM 2848 C C . ASP A 1 365 ? 45.581 8.728 -44.671 1.00 56.50 365 ASP A C 1
ATOM 2850 O O . ASP A 1 365 ? 45.822 8.103 -43.633 1.00 56.50 365 ASP A O 1
ATOM 2854 N N . GLU A 1 366 ? 46.517 9.146 -45.515 1.00 55.34 366 GLU A N 1
ATOM 2855 C CA . GLU A 1 366 ? 47.902 9.374 -45.181 1.00 55.34 366 GLU A CA 1
ATOM 2856 C C . GLU A 1 366 ? 48.006 10.357 -44.006 1.00 55.34 366 GLU A C 1
ATOM 2858 O O . GLU A 1 366 ? 47.581 11.504 -44.086 1.00 55.34 366 GLU A O 1
ATOM 2863 N N . GLY A 1 367 ? 48.734 9.945 -42.970 1.00 51.00 367 GLY A N 1
ATOM 2864 C CA . GLY A 1 367 ? 49.613 10.865 -42.259 1.00 51.00 367 GLY A CA 1
ATOM 2865 C C . GLY A 1 367 ? 49.047 11.536 -41.011 1.00 51.00 367 GLY A C 1
ATOM 2866 O O . GLY A 1 367 ? 48.472 12.614 -41.064 1.00 51.00 367 GLY A O 1
ATOM 2867 N N . ALA A 1 368 ? 49.440 11.007 -39.855 1.00 49.72 368 ALA A N 1
ATOM 2868 C CA . ALA A 1 368 ? 50.219 11.792 -38.900 1.00 49.72 368 ALA A CA 1
ATOM 2869 C C . ALA A 1 368 ? 50.885 10.853 -37.891 1.00 49.72 368 ALA A C 1
ATOM 2871 O O . ALA A 1 368 ? 50.254 10.296 -36.997 1.00 49.72 368 ALA A O 1
ATOM 2872 N N . TYR A 1 369 ? 52.192 10.702 -38.081 1.00 53.06 369 TYR A N 1
ATOM 2873 C CA . TYR A 1 369 ? 53.173 10.407 -37.048 1.00 53.06 369 TYR A CA 1
ATOM 2874 C C . TYR A 1 369 ? 52.828 11.135 -35.736 1.00 53.06 369 TYR A C 1
ATOM 2876 O O . TYR A 1 369 ? 52.759 12.363 -35.728 1.00 53.06 369 TYR A O 1
ATOM 2884 N N . TYR A 1 370 ? 52.707 10.401 -34.632 1.00 59.47 370 TYR A N 1
ATOM 2885 C CA . TYR A 1 370 ? 53.159 10.912 -33.343 1.00 59.47 370 TYR A CA 1
ATOM 2886 C C . TYR A 1 370 ? 54.175 9.937 -32.773 1.00 59.47 370 TYR A C 1
ATOM 2888 O O . TYR A 1 370 ? 53.889 8.764 -32.531 1.00 59.47 370 TYR A O 1
ATOM 2896 N N . ASP A 1 371 ? 55.382 10.482 -32.687 1.00 54.62 371 ASP A N 1
ATOM 2897 C CA . ASP A 1 371 ? 56.585 9.920 -32.115 1.00 54.62 371 ASP A CA 1
ATOM 2898 C C . ASP A 1 371 ? 56.390 9.510 -30.656 1.00 54.62 371 ASP A C 1
ATOM 2900 O O . ASP A 1 371 ? 55.626 10.098 -29.890 1.00 54.62 371 ASP A O 1
ATOM 2904 N N . SER A 1 372 ? 57.161 8.490 -30.320 1.00 53.81 372 SER A N 1
ATOM 2905 C CA . SER A 1 372 ? 57.493 7.989 -28.999 1.00 53.81 372 SER A CA 1
ATOM 2906 C C . SER A 1 372 ? 58.240 9.005 -28.130 1.00 53.81 372 SER A C 1
ATOM 2908 O O . SER A 1 372 ? 59.297 9.477 -28.535 1.00 53.81 372 SER A O 1
ATOM 2910 N N . GLU A 1 373 ? 57.775 9.183 -26.897 1.00 57.12 373 GLU A N 1
ATOM 2911 C CA . GLU A 1 373 ? 58.577 9.440 -25.686 1.00 57.12 373 GLU A CA 1
ATOM 2912 C C . GLU A 1 373 ? 57.853 8.608 -24.602 1.00 57.12 373 GLU A C 1
ATOM 2914 O O . GLU A 1 373 ? 56.660 8.799 -24.380 1.00 57.12 373 GLU A O 1
ATOM 2919 N N . GLU A 1 374 ? 58.336 7.480 -24.070 1.00 54.66 374 GLU A N 1
ATOM 2920 C CA . GLU A 1 374 ? 59.622 7.183 -23.420 1.00 54.66 374 GLU A CA 1
ATOM 2921 C C . GLU A 1 374 ? 60.000 8.199 -22.331 1.00 54.66 374 GLU A C 1
ATOM 2923 O O . GLU A 1 374 ? 60.849 9.045 -22.539 1.00 54.66 374 GLU A O 1
ATOM 2928 N N . GLU A 1 375 ? 59.353 8.092 -21.166 1.00 57.41 375 GLU A N 1
ATOM 2929 C CA . GLU A 1 375 ? 59.801 8.579 -19.847 1.00 57.41 375 GLU A CA 1
ATOM 2930 C C . GLU A 1 375 ? 58.780 8.055 -18.812 1.00 57.41 375 GLU A C 1
ATOM 2932 O O . GLU A 1 375 ? 57.581 8.043 -19.069 1.00 57.41 375 GLU A O 1
ATOM 2937 N N . GLU A 1 376 ? 59.086 7.586 -17.610 1.00 56.47 376 GLU A N 1
ATOM 2938 C CA . GLU A 1 376 ? 60.312 7.191 -16.936 1.00 56.47 376 GLU A CA 1
ATOM 2939 C C . GLU A 1 376 ? 59.827 6.372 -15.721 1.00 56.47 376 GLU A C 1
ATOM 2941 O O . GLU A 1 376 ? 58.803 6.685 -15.104 1.00 56.47 376 GLU A O 1
ATOM 2946 N N . LEU A 1 377 ? 60.526 5.286 -15.391 1.00 52.75 377 LEU A N 1
ATOM 2947 C CA . LEU A 1 377 ? 60.288 4.512 -14.174 1.00 52.75 377 LEU A CA 1
ATOM 2948 C C . LEU A 1 377 ? 60.588 5.370 -12.934 1.00 52.75 377 LEU A C 1
ATOM 2950 O O . LEU A 1 377 ? 61.744 5.697 -12.686 1.00 52.75 377 LEU A O 1
ATOM 2954 N N . ALA A 1 378 ? 59.581 5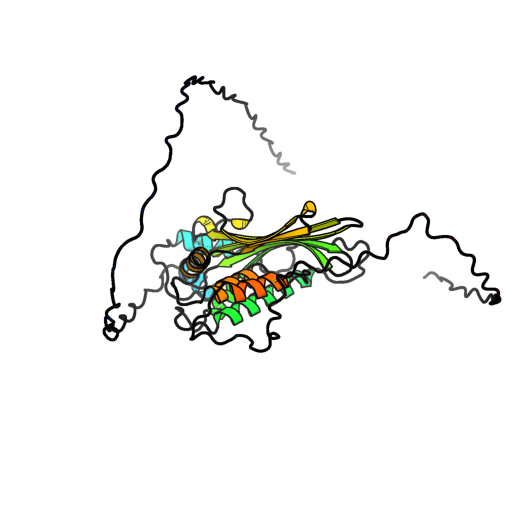.619 -12.093 1.00 51.06 378 ALA A N 1
ATOM 2955 C CA . ALA A 1 378 ? 59.784 6.064 -10.714 1.00 51.06 378 ALA A CA 1
ATOM 2956 C C . ALA A 1 378 ? 59.406 4.948 -9.727 1.00 51.06 378 ALA A C 1
ATOM 2958 O O . ALA A 1 378 ? 58.259 4.742 -9.333 1.00 51.06 378 ALA A O 1
ATOM 2959 N N . GLU A 1 379 ? 60.456 4.223 -9.378 1.00 50.03 379 GLU A N 1
ATOM 2960 C CA . GLU A 1 379 ? 60.687 3.345 -8.240 1.00 50.03 379 GLU A CA 1
ATOM 2961 C C . GLU A 1 379 ? 60.067 3.881 -6.925 1.00 50.03 379 GLU A C 1
ATOM 2963 O O . GLU A 1 379 ? 60.596 4.799 -6.301 1.00 50.03 379 GLU A O 1
ATOM 2968 N N . TYR A 1 380 ? 58.954 3.295 -6.462 1.00 50.72 380 TYR A N 1
ATOM 2969 C CA . TYR A 1 380 ? 58.468 3.493 -5.089 1.00 50.72 380 TYR A CA 1
ATOM 2970 C C . TYR A 1 380 ? 58.901 2.320 -4.208 1.00 50.72 380 TYR A C 1
ATOM 2972 O O . TYR A 1 380 ? 58.346 1.221 -4.253 1.00 50.72 380 TYR A O 1
ATOM 2980 N N . GLY A 1 381 ? 59.933 2.582 -3.407 1.00 45.31 381 GLY A N 1
ATOM 2981 C CA . GLY A 1 381 ? 60.461 1.670 -2.405 1.00 45.31 381 GLY A CA 1
ATOM 2982 C C . GLY A 1 381 ? 59.476 1.424 -1.263 1.00 45.31 381 GLY A C 1
ATOM 2983 O O . GLY A 1 381 ? 59.077 2.343 -0.549 1.00 45.31 381 GLY A O 1
ATOM 2984 N N . PHE A 1 382 ? 59.151 0.152 -1.050 1.00 47.50 382 PHE A N 1
ATOM 2985 C CA . PHE A 1 382 ? 58.648 -0.353 0.222 1.00 47.50 382 PHE A CA 1
ATOM 2986 C C . PHE A 1 382 ? 59.827 -0.522 1.190 1.00 47.50 382 PHE A C 1
ATOM 2988 O O . PHE A 1 382 ? 60.737 -1.312 0.936 1.00 47.50 382 PHE A O 1
ATOM 2995 N N . ALA A 1 383 ? 59.795 0.188 2.317 1.00 48.44 383 ALA A N 1
ATOM 2996 C CA . ALA A 1 383 ? 60.601 -0.132 3.491 1.00 48.44 383 ALA A CA 1
ATOM 2997 C C . ALA A 1 383 ? 59.725 -0.877 4.516 1.00 48.44 383 ALA A C 1
ATOM 2999 O O . ALA A 1 383 ? 58.579 -0.473 4.721 1.00 48.44 383 ALA A O 1
ATOM 3000 N N . PRO A 1 384 ? 60.229 -1.935 5.175 1.00 61.22 384 PRO A N 1
ATOM 3001 C CA . PRO A 1 384 ? 59.517 -2.603 6.254 1.00 61.22 384 PRO A CA 1
ATOM 3002 C C . PRO A 1 384 ? 59.837 -1.948 7.605 1.00 61.22 384 PRO A C 1
ATOM 3004 O O . PRO A 1 384 ? 61.010 -1.749 7.926 1.00 61.22 384 PRO A O 1
ATOM 3007 N N . PHE A 1 385 ? 58.804 -1.694 8.407 1.00 54.97 385 PHE A N 1
ATOM 3008 C CA . PHE A 1 385 ? 58.872 -1.695 9.871 1.00 54.97 385 PHE A CA 1
ATOM 3009 C C . PHE A 1 385 ? 57.582 -2.258 10.452 1.00 54.97 385 PHE A C 1
ATOM 3011 O O . PHE A 1 385 ? 56.501 -1.859 9.964 1.00 54.97 385 PHE A O 1
#

pLDDT: mean 74.67, std 22.73, range [31.98, 98.56]